Protein AF-0000000082579238 (afdb_homodimer)

Secondary structure (DSSP, 8-state):
-----SSPPEEETTHHHH-HHHHHHHHHHHHHHHSEEEEE-----HHHHHHHHHHHHHHHTS-HHHHHTT--TTSTTSSEEE-------TT-------EEEEEE----TT-TTTTTSPPP---SSSTTHHHHHHHHHHHHHHHHHHHHHHHHHHTTS-TTTTHHHHTT---EEEEEEE----TT--SEEEEEE---SSEEEEE-GGGS-EEEE-TTS-EEE--PPTT-EEEEE-HHHHHHTTTSS----EEEEPPPGGGTTS-EEEEEEEE---TT-EE---GGG--SSS--S--S-EEHHHHHHHHHHHHHHHH-/-----SSPPEEETTHHHH-HHHHHHHHHHHHHHHSEEEEE-----HHHHHHHHHHHHHHHTS-HHHHHTT--TTSTTSSEEE-------TT-------EEEEEE----TT-TTTTTSPPP---S-STTHHHHHHHHHHHHHHHHHHHHHHHHHHTTS-TTTTHHHHTT---EEEEEEE----TT--SEEEEEE---SSEEEEE-GGGS-EEEE-TTS-EEE--PPTT-EEEEE-HHHHHHTTTSS----EEEEPPPGGGTTS-EEEEEEEE---TT-EE---GGG--SSS--S--S-EEHHHHHHHHHHHHHHHH-

pLDDT: mean 89.21, std 14.09, range [25.67, 98.75]

Organism: NCBI:txid68569

Radius of gyration: 25.61 Å; Cα contacts (8 Å, |Δi|>4): 1221; chains: 2; bounding box: 59×78×61 Å

Sequence (632 aa):
MATVLDEVPLVSMAEQANDPDGFARKFGQSFRRFGFAMVADHGVPQDLIDRAWSMTKAFFDLPEQEKRAYFVEGGGGARGYTPFKTEIAKGAQHVDLKEFWHVGRELAKGHRFEKDMAANIWPDRPEGFRETFLELFQAFDDAGDRLLSAIARYLGLQPDWFDRAVRDGNSVLRLLHYPPVAADAPEVRAGAHEDINLITLLLGAEEAGLELLDRDGRWLPVKPPEGAMVVNVGDMLQRLTNHYLPSTTHRVVNPPVERRGTPRYSMPFFLHPAPDFLIETLPSTITEANPNRYPEPITAHDYLFERLVEIGLIKKMATVLDEVPLVSMAEQANDPDGFARKFGQSFRRFGFAMVADHGVPQDLIDRAWSMTKAFFDLPEQEKRAYFVEGGGGARGYTPFKTEIAKGAQHVDLKEFWHVGRELAKGHRFEKDMAANIWPDRPEGFRETFLELFQAFDDAGDRLLSAIARYLGLQPDWFDRAVRDGNSVLRLLHYPPVAADAPEVRAGAHEDINLITLLLGAEEAGLELLDRDGRWLPVKPPEGAMVVNVGDMLQRLTNHYLPSTTHRVVNPPVERRGTPRYSMPFFLHPAPDFLIETLPSTITEANPNRYPEPITAHDYLFERLVEIGLIKK

Foldseek 3Di:
DPPLDPAADEAELVCCVPCLQVSLQNLQVSLLAFLKHKYFPLPQDPVLVVVLVVQLVFLVPDDPVQQCVQPDVVPPLLAGKDAFDPPPPPPPQARLGKIKGKDWDDDDPPDPCPVVADHYDDHPPDPCNVVSVNSVLVSVVVSVLSSCLSPCSNLVHHSCVCVQFQVRFGKMKMKMKGAQDDLPHDFFNWDKDFAAAAKKKKAPCQQFQKWWQGPVRDTHTDHHDHRIIMMGGGPLNCLLALNSRPRIIMGTTQGDSVCSNDMDIIIMMGRHTHQARKRDHDPSNDDPVRHNPDHDIDGSNVSVVVVVVVVVVVVD/DPPLDPAADEAELVCCVPCLQVSLQNLQVSLLAFLKHKYFPLPQDPVLVVVLVVQLVFLVPDDPVQQCVQPDVVPPLLAGKDAFDPPPPPPPQARLGKIKGKDWDDDDPPDPCPVVADHYDDHPDDPCNVVSVNSVLVSVVVSVLSSCLSPCSNLVHHSCVCVQFQVSFGKMKMKMKGAQDDLPHDFFNWDKDFAAAAKKKKDPCQQFQKWWQGPVRDTHTDHHDHRMIMMGGGPLNCLLALNSRPRIIMGTTQGDSVCSNDMDIIIMMGRHTHQARKRDHDPSNDDPVRHNPDHDIDGSNVSVVVVVVVVVVVVD

Nearest PDB structures (foldseek):
  3oox-assembly1_A  TM=9.728E-01  e=2.334E-43  Caulobacter vibrioides CB15
  3oox-assembly2_B  TM=9.725E-01  e=9.244E-43  Caulobacter vibrioides CB15
  3on7-assembly1_C  TM=8.367E-01  e=2.851E-25  Shewanella oneidensis
  3on7-assembly1_A  TM=8.392E-01  e=2.180E-24  Shewanella oneidensis
  8x7d-assembly2_B  TM=8.362E-01  e=4.344E-23  Oryza sativa

Structure (mmCIF, N/CA/C/O backbone):
data_AF-0000000082579238-model_v1
#
loop_
_entity.id
_entity.type
_entity.pdbx_description
1 polymer '2-oxoglutarate-dependent ethylene/succinate-forming enzyme'
#
loop_
_atom_site.group_PDB
_atom_site.id
_atom_site.type_symbol
_atom_site.label_atom_id
_atom_site.label_alt_id
_atom_site.label_comp_id
_atom_site.label_asym_id
_atom_site.label_entity_id
_atom_site.label_seq_id
_atom_site.pdbx_PDB_ins_code
_atom_site.Cartn_x
_atom_site.Cartn_y
_atom_site.Cartn_z
_atom_site.occupancy
_atom_site.B_iso_or_equiv
_atom_site.auth_seq_id
_atom_site.auth_comp_id
_atom_site.auth_asym_id
_atom_site.auth_atom_id
_atom_site.pdbx_PDB_model_num
ATOM 1 N N . MET A 1 1 ? -22.203 -37.469 -2.969 1 26.17 1 MET A N 1
ATOM 2 C CA . MET A 1 1 ? -21.688 -36.875 -1.744 1 26.17 1 MET A CA 1
ATOM 3 C C . MET A 1 1 ? -20.453 -36.031 -2.039 1 26.17 1 MET A C 1
ATOM 5 O O . MET A 1 1 ? -19.469 -36.531 -2.611 1 26.17 1 MET A O 1
ATOM 9 N N . ALA A 1 2 ? -20.594 -34.75 -2.275 1 40.25 2 ALA A N 1
ATOM 10 C CA . ALA A 1 2 ? -19.469 -33.938 -2.721 1 40.25 2 ALA A CA 1
ATOM 11 C C . ALA A 1 2 ? -18.234 -34.188 -1.854 1 40.25 2 ALA A C 1
ATOM 13 O O . ALA A 1 2 ? -18.328 -34.188 -0.624 1 40.25 2 ALA A O 1
ATOM 14 N N . THR A 1 3 ? -17.25 -35.062 -2.213 1 43.5 3 THR A N 1
ATOM 15 C CA . THR A 1 3 ? -16.031 -35.375 -1.47 1 43.5 3 THR A CA 1
ATOM 16 C C . THR A 1 3 ? -15.438 -34.125 -0.824 1 43.5 3 THR A C 1
ATOM 18 O O . THR A 1 3 ? -15.125 -33.156 -1.515 1 43.5 3 THR A O 1
ATOM 21 N N . VAL A 1 4 ? -15.75 -33.906 0.458 1 55.38 4 VAL A N 1
ATOM 22 C CA . VAL A 1 4 ? -15.195 -32.812 1.267 1 55.38 4 VAL A CA 1
ATOM 23 C C . VAL A 1 4 ? -13.672 -32.906 1.282 1 55.38 4 VAL A C 1
ATOM 25 O O . VAL A 1 4 ? -13.109 -33.906 1.772 1 55.38 4 VAL A O 1
ATOM 28 N N . LEU A 1 5 ? -13 -32.188 0.434 1 69.5 5 LEU A N 1
ATOM 29 C CA . LEU A 1 5 ? -11.547 -32.219 0.392 1 69.5 5 LEU A CA 1
ATOM 30 C C . LEU A 1 5 ? -10.961 -31.688 1.7 1 69.5 5 LEU A C 1
ATOM 32 O O . LEU A 1 5 ? -11.273 -30.562 2.121 1 69.5 5 LEU A O 1
ATOM 36 N N . ASP A 1 6 ? -10.25 -32.562 2.385 1 79.12 6 ASP A N 1
ATOM 37 C CA . ASP A 1 6 ? -9.672 -32.188 3.676 1 79.12 6 ASP A CA 1
ATOM 38 C C . ASP A 1 6 ? -8.289 -31.578 3.502 1 79.12 6 ASP A C 1
ATOM 40 O O . ASP A 1 6 ? -7.766 -30.938 4.422 1 79.12 6 ASP A O 1
ATOM 44 N N . GLU A 1 7 ? -7.781 -31.844 2.289 1 88.88 7 GLU A N 1
ATOM 45 C CA . GLU A 1 7 ? -6.484 -31.266 1.955 1 88.88 7 GLU A CA 1
ATOM 46 C C . GLU A 1 7 ? -6.469 -30.734 0.525 1 88.88 7 GLU A C 1
ATOM 48 O O . GLU A 1 7 ? -7.238 -31.188 -0.321 1 88.88 7 GLU A O 1
ATOM 53 N N . VAL A 1 8 ? -5.617 -29.859 0.25 1 92.88 8 VAL A N 1
ATOM 54 C CA . VAL A 1 8 ? -5.496 -29.312 -1.1 1 92.88 8 VAL A CA 1
ATOM 55 C C . VAL A 1 8 ? -5.051 -30.422 -2.061 1 92.88 8 VAL A C 1
ATOM 57 O O . VAL A 1 8 ? -3.998 -31.031 -1.866 1 92.88 8 VAL A O 1
ATOM 60 N N . PRO A 1 9 ? -5.789 -30.688 -2.996 1 93.31 9 PRO A N 1
ATOM 61 C CA . PRO A 1 9 ? -5.484 -31.812 -3.881 1 93.31 9 PRO A CA 1
ATOM 62 C C . PRO A 1 9 ? -4.348 -31.516 -4.852 1 93.31 9 PRO A C 1
ATOM 64 O O . PRO A 1 9 ? -4.074 -30.344 -5.145 1 93.31 9 PRO A O 1
ATOM 67 N N . LEU A 1 10 ? -3.703 -32.562 -5.27 1 94.94 10 LEU A N 1
ATOM 68 C CA . LEU A 1 10 ? -2.746 -32.531 -6.367 1 94.94 10 LEU A CA 1
ATOM 69 C C . LEU A 1 10 ? -3.414 -32.906 -7.684 1 94.94 10 LEU A C 1
ATOM 71 O O . LEU A 1 10 ? -4.023 -33.969 -7.789 1 94.94 10 LEU A O 1
ATOM 75 N N . VAL A 1 11 ? -3.361 -32.031 -8.641 1 96.56 11 VAL A N 1
ATOM 76 C CA . VAL A 1 11 ? -3.908 -32.312 -9.961 1 96.56 11 VAL A CA 1
ATOM 77 C C . VAL A 1 11 ? -2.793 -32.281 -11.008 1 96.56 11 VAL A C 1
ATO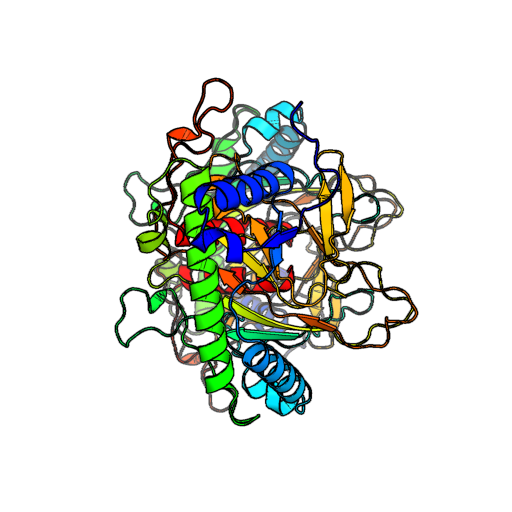M 79 O O . VAL A 1 11 ? -1.806 -31.562 -10.836 1 96.56 11 VAL A O 1
ATOM 82 N N . SER A 1 12 ? -2.912 -33.062 -12.031 1 96.94 12 SER A N 1
ATOM 83 C CA . SER A 1 12 ? -1.901 -33.094 -13.086 1 96.94 12 SER A CA 1
ATOM 84 C C . SER A 1 12 ? -2.371 -32.344 -14.328 1 96.94 12 SER A C 1
ATOM 86 O O . SER A 1 12 ? -3.387 -32.688 -14.93 1 96.94 12 SER A O 1
ATOM 88 N N . MET A 1 13 ? -1.636 -31.391 -14.766 1 96.88 13 MET A N 1
ATOM 89 C CA . MET A 1 13 ? -1.994 -30.609 -15.945 1 96.88 13 MET A CA 1
ATOM 90 C C . MET A 1 13 ? -1.896 -31.453 -17.219 1 96.88 13 MET A C 1
ATOM 92 O O . MET A 1 13 ? -2.422 -31.078 -18.266 1 96.88 13 MET A O 1
ATOM 96 N N . ALA A 1 14 ? -1.254 -32.531 -17.141 1 96.19 14 ALA A N 1
ATOM 97 C CA . ALA A 1 14 ? -1.166 -33.438 -18.281 1 96.19 14 ALA A CA 1
ATOM 98 C C . ALA A 1 14 ? -2.547 -33.938 -18.688 1 96.19 14 ALA A C 1
ATOM 100 O O . ALA A 1 14 ? -2.768 -34.281 -19.844 1 96.19 14 ALA A O 1
ATOM 101 N N . GLU A 1 15 ? -3.412 -33.938 -17.75 1 95.88 15 GLU A N 1
ATOM 102 C CA . GLU A 1 15 ? -4.766 -34.406 -18.016 1 95.88 15 GLU A CA 1
ATOM 103 C C . GLU A 1 15 ? -5.496 -33.5 -19 1 95.88 15 GLU A C 1
ATOM 105 O O . GLU A 1 15 ? -6.5 -33.906 -19.594 1 95.88 15 GLU A O 1
ATOM 110 N N . GLN A 1 16 ? -5.098 -32.312 -19.141 1 95.06 16 GLN A N 1
ATOM 111 C CA . GLN A 1 16 ? -5.762 -31.344 -20.016 1 95.06 16 GLN A CA 1
ATOM 112 C C . GLN A 1 16 ? -5.773 -31.812 -21.453 1 95.06 16 GLN A C 1
ATOM 114 O O . GLN A 1 16 ? -6.699 -31.516 -22.219 1 95.06 16 GLN A O 1
ATOM 119 N N . ALA A 1 17 ? -4.711 -32.531 -21.875 1 92.94 17 ALA A N 1
ATOM 120 C CA . ALA A 1 17 ? -4.57 -32.969 -23.25 1 92.94 17 ALA A CA 1
ATOM 121 C C . ALA A 1 17 ? -5.672 -33.938 -23.625 1 92.94 17 ALA A C 1
ATOM 123 O O . ALA A 1 17 ? -6.211 -33.906 -24.734 1 92.94 17 ALA A O 1
ATOM 124 N N . ASN A 1 18 ? -6.074 -34.781 -22.688 1 94.81 18 ASN A N 1
ATOM 125 C CA . ASN A 1 18 ? -7.023 -35.844 -22.984 1 94.81 18 ASN A CA 1
ATOM 126 C C . ASN A 1 18 ? -8.422 -35.531 -22.469 1 94.81 18 ASN A C 1
ATOM 128 O O . ASN A 1 18 ? -9.422 -35.969 -23.016 1 94.81 18 ASN A O 1
ATOM 132 N N . ASP A 1 19 ? -8.453 -34.781 -21.375 1 97.38 19 ASP A N 1
ATOM 133 C CA . ASP A 1 19 ? -9.727 -34.469 -20.734 1 97.38 19 ASP A CA 1
ATOM 134 C C . ASP A 1 19 ? -9.703 -33.062 -20.125 1 97.38 19 ASP A C 1
ATOM 136 O O . ASP A 1 19 ? -9.766 -32.938 -18.906 1 97.38 19 ASP A O 1
ATOM 140 N N . PRO A 1 20 ? -9.734 -32.094 -21 1 97.5 20 PRO A N 1
ATOM 141 C CA . PRO A 1 20 ? -9.648 -30.719 -20.516 1 97.5 20 PRO A CA 1
ATOM 142 C C . PRO A 1 20 ? -10.773 -30.375 -19.547 1 97.5 20 PRO A C 1
ATOM 144 O O . PRO A 1 20 ? -10.555 -29.641 -18.578 1 97.5 20 PRO A O 1
ATOM 147 N N . ASP A 1 21 ? -11.898 -30.891 -19.703 1 97.75 21 ASP A N 1
ATOM 148 C CA . ASP A 1 21 ? -13.023 -30.594 -18.828 1 97.75 21 ASP A CA 1
ATOM 149 C C . ASP A 1 21 ? -12.852 -31.281 -17.469 1 97.75 21 ASP A C 1
ATOM 151 O O . ASP A 1 21 ? -13.227 -30.719 -16.438 1 97.75 21 ASP A O 1
ATOM 155 N N . GLY A 1 22 ? -12.375 -32.531 -17.516 1 97.56 22 GLY A N 1
ATOM 156 C CA . GLY A 1 22 ? -12.102 -33.25 -16.281 1 97.56 22 GLY A CA 1
ATOM 157 C C . GLY A 1 22 ? -11.055 -32.531 -15.422 1 97.56 22 GLY A C 1
ATOM 158 O O . GLY A 1 22 ? -11.234 -32.406 -14.211 1 97.56 22 GLY A O 1
ATOM 159 N N . PHE A 1 23 ? -10.008 -32.125 -16.047 1 98.06 23 PHE A N 1
ATOM 160 C CA . PHE A 1 23 ? -8.992 -31.375 -15.336 1 98.06 23 PHE A CA 1
ATOM 161 C C . PHE A 1 23 ? -9.578 -30.094 -14.758 1 98.06 23 PHE A C 1
ATOM 163 O O . PHE A 1 23 ? -9.359 -29.781 -13.586 1 98.06 23 PHE A O 1
ATOM 170 N N . ALA A 1 24 ? -10.328 -29.344 -15.602 1 98.56 24 ALA A N 1
ATOM 171 C CA . ALA A 1 24 ? -10.945 -28.094 -15.172 1 98.56 24 ALA A CA 1
ATOM 172 C C . ALA A 1 24 ? -11.82 -28.297 -13.945 1 98.56 24 ALA A C 1
ATOM 174 O O . ALA A 1 24 ? -11.812 -27.484 -13.023 1 98.56 24 ALA A O 1
ATOM 175 N N . ARG A 1 25 ? -12.547 -29.344 -13.938 1 98.06 25 ARG A N 1
ATOM 176 C CA . ARG A 1 25 ? -13.438 -29.641 -12.82 1 98.06 25 ARG A CA 1
ATOM 177 C C . ARG A 1 25 ? -12.641 -29.875 -11.539 1 98.06 25 ARG A C 1
ATOM 179 O O . ARG A 1 25 ? -12.969 -29.328 -10.484 1 98.06 25 ARG A O 1
ATOM 186 N N . LYS A 1 26 ? -11.602 -30.703 -11.633 1 97.62 26 LYS A N 1
ATOM 187 C CA . LYS A 1 26 ? -10.781 -31 -10.461 1 97.62 26 LYS A CA 1
ATOM 188 C C . LYS A 1 26 ? -10.07 -29.75 -9.953 1 97.62 26 LYS A C 1
ATOM 190 O O . LYS A 1 26 ? -10.086 -29.469 -8.758 1 97.62 26 LYS A O 1
ATOM 195 N N . PHE A 1 27 ? -9.484 -29.062 -10.852 1 98 27 PHE A N 1
ATOM 196 C CA . PHE A 1 27 ? -8.75 -27.844 -10.539 1 98 27 PHE A CA 1
ATOM 197 C C . PHE A 1 27 ? -9.688 -26.781 -9.977 1 98 27 PHE A C 1
ATOM 199 O O . PHE A 1 27 ? -9.406 -26.188 -8.922 1 98 27 PHE A O 1
ATOM 206 N N . GLY A 1 28 ? -10.781 -26.547 -10.648 1 98.19 28 GLY A N 1
ATOM 207 C CA . GLY A 1 28 ? -11.758 -25.562 -10.227 1 98.19 28 GLY A CA 1
ATOM 208 C C . GLY A 1 28 ? -12.383 -25.875 -8.875 1 98.19 28 GLY A C 1
ATOM 209 O O . GLY A 1 28 ? -12.625 -24.969 -8.078 1 98.19 28 GLY A O 1
ATOM 210 N N . GLN A 1 29 ? -12.648 -27.125 -8.625 1 97.69 29 GLN A N 1
ATOM 211 C CA . GLN A 1 29 ? -13.219 -27.516 -7.344 1 97.69 29 GLN A CA 1
ATOM 212 C C . GLN A 1 29 ? -12.25 -27.25 -6.199 1 97.69 29 GLN A C 1
ATOM 214 O O . GLN A 1 29 ? -12.664 -26.859 -5.109 1 97.69 29 GLN A O 1
ATOM 219 N N . SER A 1 30 ? -11 -27.516 -6.441 1 97.62 30 SER A N 1
ATOM 220 C CA . SER A 1 30 ? -9.992 -27.188 -5.438 1 97.62 30 SER A CA 1
ATOM 221 C C . SER A 1 30 ? -9.984 -25.688 -5.141 1 97.62 30 SER A C 1
ATOM 223 O O . SER A 1 30 ? -9.961 -25.281 -3.979 1 97.62 30 SER A O 1
ATOM 225 N N . PHE A 1 31 ? -10.039 -24.844 -6.199 1 98.12 31 PHE A N 1
ATOM 226 C CA . PHE A 1 31 ? -10.086 -23.391 -6.059 1 98.12 31 PHE A CA 1
ATOM 227 C C . PHE A 1 31 ? -11.328 -22.969 -5.285 1 98.12 31 PHE A C 1
ATOM 229 O O . PHE A 1 31 ? -11.25 -22.109 -4.41 1 98.12 31 PHE A O 1
ATOM 236 N N . ARG A 1 32 ? -12.414 -23.578 -5.613 1 97.75 32 ARG A N 1
ATOM 237 C CA . ARG A 1 32 ? -13.664 -23.219 -4.961 1 97.75 32 ARG A CA 1
ATOM 238 C C . ARG A 1 32 ? -13.609 -23.516 -3.465 1 97.75 32 ARG A C 1
ATOM 240 O O . ARG A 1 32 ? -14.078 -22.719 -2.65 1 97.75 32 ARG A O 1
ATOM 247 N N . ARG A 1 33 ? -13.008 -24.594 -3.158 1 97 33 ARG A N 1
ATOM 248 C CA . ARG A 1 33 ? -13 -25.031 -1.771 1 97 33 ARG A CA 1
ATOM 249 C C . ARG A 1 33 ? -11.898 -24.344 -0.974 1 97 33 ARG A C 1
ATOM 251 O O . ARG A 1 33 ? -12.125 -23.922 0.162 1 97 33 ARG A O 1
ATOM 258 N N . PHE A 1 34 ? -10.711 -24.234 -1.604 1 97.06 34 PHE A N 1
ATOM 259 C CA . PHE A 1 34 ? -9.555 -23.844 -0.804 1 97.06 34 PHE A CA 1
ATOM 260 C C . PHE A 1 34 ? -9 -22.5 -1.272 1 97.06 34 PHE A C 1
ATOM 262 O O . PHE A 1 34 ? -8.234 -21.859 -0.552 1 97.06 34 PHE A O 1
ATOM 269 N N . GLY A 1 35 ? -9.32 -22.094 -2.486 1 98.06 35 GLY A N 1
ATOM 270 C CA . GLY A 1 35 ? -8.609 -20.984 -3.094 1 98.06 35 GLY A CA 1
ATOM 271 C C . GLY A 1 35 ? -7.203 -21.344 -3.529 1 98.06 35 GLY A C 1
ATOM 272 O O . GLY A 1 35 ? -6.438 -20.469 -3.947 1 98.06 35 GLY A O 1
ATOM 273 N N . PHE A 1 36 ? -6.871 -22.641 -3.4 1 97.5 36 PHE A N 1
ATOM 274 C CA . PHE A 1 36 ? -5.551 -23.156 -3.729 1 97.5 36 PHE A CA 1
ATOM 275 C C . PHE A 1 36 ? -5.656 -24.484 -4.469 1 97.5 36 PHE A C 1
ATOM 277 O O . PHE A 1 36 ? -6.645 -25.203 -4.324 1 97.5 36 PHE A O 1
ATOM 284 N N . ALA A 1 37 ? -4.613 -24.797 -5.18 1 97.19 37 ALA A N 1
ATOM 285 C CA . ALA A 1 37 ? -4.414 -26.109 -5.773 1 97.19 37 ALA A CA 1
ATOM 286 C C . ALA A 1 37 ? -2.928 -26.422 -5.91 1 97.19 37 ALA A C 1
ATOM 288 O O . ALA A 1 37 ? -2.096 -25.531 -5.992 1 97.19 37 ALA A O 1
ATOM 289 N N . MET A 1 38 ? -2.643 -27.672 -5.867 1 96.44 38 MET A N 1
ATOM 290 C CA . MET A 1 38 ? -1.317 -28.141 -6.254 1 96.44 38 MET A CA 1
ATOM 291 C C . MET A 1 38 ? -1.346 -28.766 -7.645 1 96.44 38 MET A C 1
ATOM 293 O O . MET A 1 38 ? -2.234 -29.562 -7.961 1 96.44 38 MET A O 1
ATOM 297 N N . VAL A 1 39 ? -0.361 -28.406 -8.453 1 96.94 39 VAL A N 1
ATOM 298 C CA . VAL A 1 39 ? -0.407 -28.797 -9.859 1 96.94 39 VAL A CA 1
ATOM 299 C C . VAL A 1 39 ? 0.895 -29.5 -10.25 1 96.94 39 VAL A C 1
ATOM 301 O O . VAL A 1 39 ? 1.979 -28.922 -10.109 1 96.94 39 VAL A O 1
ATOM 304 N N . ALA A 1 40 ? 0.791 -30.688 -10.672 1 95.75 40 ALA A N 1
ATOM 305 C CA . ALA A 1 40 ? 1.909 -31.406 -11.266 1 95.75 40 ALA A CA 1
ATOM 306 C C . ALA A 1 40 ? 1.902 -31.281 -12.789 1 95.75 40 ALA A C 1
ATOM 308 O O . ALA A 1 40 ? 0.892 -30.891 -13.383 1 95.75 40 ALA A O 1
ATOM 309 N N . ASP A 1 41 ? 3.043 -31.531 -13.43 1 96.38 41 ASP A N 1
ATOM 310 C CA . ASP A 1 41 ? 3.193 -31.531 -14.875 1 96.38 41 ASP A CA 1
ATOM 311 C C . ASP A 1 41 ? 2.811 -30.172 -15.469 1 96.38 41 ASP A C 1
ATOM 313 O O . ASP A 1 41 ? 2.086 -30.094 -16.469 1 96.38 41 ASP A O 1
ATOM 317 N N . HIS A 1 42 ? 3.295 -29.141 -14.82 1 96.38 42 HIS A N 1
ATOM 318 C CA . HIS A 1 42 ? 2.885 -27.781 -15.156 1 96.38 42 HIS A CA 1
ATOM 319 C C . HIS A 1 42 ? 3.576 -27.297 -16.422 1 96.38 42 HIS A C 1
ATOM 321 O O . HIS A 1 42 ? 3.221 -26.25 -16.969 1 96.38 42 HIS A O 1
ATOM 327 N N . GLY A 1 43 ? 4.578 -27.984 -16.922 1 95.38 43 GLY A N 1
ATOM 328 C CA . GLY A 1 43 ? 5.129 -27.703 -18.234 1 95.38 43 GLY A CA 1
ATOM 329 C C . GLY A 1 43 ? 6.348 -26.812 -18.188 1 95.38 43 GLY A C 1
ATOM 330 O O . GLY A 1 43 ? 7.008 -26.594 -19.219 1 95.38 43 GLY A O 1
ATOM 331 N N . VAL A 1 44 ? 6.742 -26.188 -17.062 1 97.06 44 VAL A N 1
ATOM 332 C CA . VAL A 1 44 ? 7.996 -25.453 -16.938 1 97.06 44 VAL A CA 1
ATOM 333 C C . VAL A 1 44 ? 9.172 -26.438 -16.922 1 97.06 44 VAL A C 1
ATOM 335 O O . VAL A 1 44 ? 9.219 -27.328 -16.078 1 97.06 44 VAL A O 1
ATOM 338 N N . PRO A 1 45 ? 10.078 -26.266 -17.828 1 96.81 45 PRO A N 1
ATOM 339 C CA . PRO A 1 45 ? 11.18 -27.234 -17.891 1 96.81 45 PRO A CA 1
ATOM 340 C C . PRO A 1 45 ? 12.023 -27.25 -16.625 1 96.81 45 PRO A C 1
ATOM 342 O O . PRO A 1 45 ? 12.406 -26.188 -16.109 1 96.81 45 PRO A O 1
ATOM 345 N N . GLN A 1 46 ? 12.336 -28.453 -16.172 1 95.38 46 GLN A N 1
ATOM 346 C CA . GLN A 1 46 ? 13.078 -28.609 -14.93 1 95.38 46 GLN A CA 1
ATOM 347 C C . GLN A 1 46 ? 14.469 -27.984 -15.039 1 95.38 46 GLN A C 1
ATOM 349 O O . GLN A 1 46 ? 14.984 -27.422 -14.07 1 95.38 46 GLN A O 1
ATOM 354 N N . ASP A 1 47 ? 15.086 -28.156 -16.109 1 97.25 47 ASP A N 1
ATOM 355 C CA . ASP A 1 47 ? 16.422 -27.594 -16.297 1 97.25 47 ASP A CA 1
ATOM 356 C C . ASP A 1 47 ? 16.391 -26.062 -16.172 1 97.25 47 ASP A C 1
ATOM 358 O O . ASP A 1 47 ? 17.328 -25.469 -15.648 1 97.25 47 ASP A O 1
ATOM 362 N N . LEU A 1 48 ? 15.359 -25.453 -16.734 1 97.94 48 LEU A N 1
ATOM 363 C CA . LEU A 1 48 ? 15.18 -24 -16.594 1 97.94 48 LEU A CA 1
ATOM 364 C C . LEU A 1 48 ? 14.977 -23.625 -15.141 1 97.94 48 LEU A C 1
ATOM 366 O O . LEU A 1 48 ? 15.547 -22.641 -14.664 1 97.94 48 LEU A O 1
ATOM 370 N N . ILE A 1 49 ? 14.195 -24.375 -14.391 1 96.56 49 ILE A N 1
ATOM 371 C CA . ILE A 1 49 ? 13.961 -24.156 -12.969 1 96.56 49 ILE A CA 1
ATOM 372 C C . ILE A 1 49 ? 15.281 -24.234 -12.211 1 96.56 49 ILE A C 1
ATOM 374 O O . ILE A 1 49 ? 15.602 -23.359 -11.398 1 96.56 49 ILE A O 1
ATOM 378 N N . ASP A 1 50 ? 16.031 -25.25 -12.477 1 95.94 50 ASP A N 1
ATOM 379 C CA . ASP A 1 50 ? 17.312 -25.438 -11.812 1 95.94 50 ASP A CA 1
ATOM 380 C C . ASP A 1 50 ? 18.266 -24.281 -12.094 1 95.94 50 ASP A C 1
ATOM 382 O O . ASP A 1 50 ? 18.938 -23.781 -11.195 1 95.94 50 ASP A O 1
ATOM 386 N N . ARG A 1 51 ? 18.312 -23.891 -13.352 1 97.81 51 ARG A N 1
ATOM 387 C CA . ARG A 1 51 ? 19.125 -22.75 -13.727 1 97.81 51 ARG A CA 1
ATOM 388 C C . ARG A 1 51 ? 18.688 -21.484 -12.992 1 97.81 51 ARG A C 1
ATOM 390 O O . ARG A 1 51 ? 19.516 -20.719 -12.516 1 97.81 51 ARG A O 1
ATOM 397 N N . ALA A 1 52 ? 17.391 -21.25 -12.922 1 97.56 52 ALA A N 1
ATOM 398 C CA . ALA A 1 52 ? 16.844 -20.078 -12.25 1 97.56 52 ALA A CA 1
ATOM 399 C C . ALA A 1 52 ? 17.219 -20.062 -10.773 1 97.56 52 ALA A C 1
ATOM 401 O O . ALA A 1 52 ? 17.609 -19.016 -10.234 1 97.56 52 ALA A O 1
ATOM 402 N N . TRP A 1 53 ? 17.141 -21.219 -10.156 1 95.56 53 TRP A N 1
ATOM 403 C CA . TRP A 1 53 ? 17.547 -21.312 -8.758 1 95.56 53 TRP A CA 1
ATOM 404 C C . TRP A 1 53 ? 19.031 -20.969 -8.594 1 95.56 53 TRP A C 1
ATOM 406 O O . TRP A 1 53 ? 19.406 -20.203 -7.695 1 95.56 53 TRP A O 1
ATOM 416 N N . SER A 1 54 ? 19.781 -21.531 -9.414 1 97.06 54 SER A N 1
ATOM 417 C CA . SER A 1 54 ? 21.219 -21.266 -9.367 1 97.06 54 SER A CA 1
ATOM 418 C C . SER A 1 54 ? 21.516 -19.797 -9.555 1 97.06 54 SER A C 1
ATOM 420 O O . SER A 1 54 ? 22.328 -19.219 -8.82 1 97.06 54 SER A O 1
ATOM 422 N N . MET A 1 55 ? 20.859 -19.188 -10.523 1 97.56 55 MET A N 1
ATOM 423 C CA . MET A 1 55 ? 21.062 -17.766 -10.805 1 97.56 55 MET A CA 1
ATOM 424 C C . MET A 1 55 ? 20.609 -16.906 -9.633 1 97.56 55 MET A C 1
ATOM 426 O O . MET A 1 55 ? 21.234 -15.906 -9.305 1 97.56 55 MET A O 1
ATOM 430 N N . THR A 1 56 ? 19.469 -17.25 -9.047 1 96.69 56 THR A N 1
ATOM 431 C CA . THR A 1 56 ? 18.953 -16.516 -7.898 1 96.69 56 THR A CA 1
ATOM 432 C C . THR A 1 56 ? 19.953 -16.547 -6.746 1 96.69 56 THR A C 1
ATOM 434 O O . THR A 1 56 ? 20.281 -15.492 -6.184 1 96.69 56 THR A O 1
ATOM 437 N N . LYS A 1 57 ? 20.438 -17.688 -6.434 1 96.25 57 LYS A N 1
ATOM 438 C CA . LYS A 1 57 ? 21.422 -17.828 -5.359 1 96.25 57 LYS A CA 1
ATOM 439 C C . LYS A 1 57 ? 22.688 -17.047 -5.664 1 96.25 57 LYS A C 1
ATOM 441 O O . LYS A 1 57 ? 23.219 -16.344 -4.793 1 96.25 57 LYS A O 1
ATOM 446 N N . ALA A 1 58 ? 23.156 -17.203 -6.867 1 97.94 58 ALA A N 1
ATOM 447 C CA . ALA A 1 58 ? 24.375 -16.516 -7.273 1 97.94 58 ALA A CA 1
ATOM 448 C C . ALA A 1 58 ? 24.234 -15 -7.125 1 97.94 58 ALA A C 1
ATOM 450 O O . ALA A 1 58 ? 25.172 -14.32 -6.691 1 97.94 58 ALA A O 1
ATOM 451 N N . PHE A 1 59 ? 23.109 -14.469 -7.555 1 98.19 59 PHE A N 1
ATOM 452 C CA . PHE A 1 59 ? 22.891 -13.031 -7.449 1 98.19 59 PHE A CA 1
ATOM 453 C C . PHE A 1 59 ? 22.906 -12.586 -5.992 1 98.19 59 PHE A C 1
ATOM 455 O O . PHE A 1 59 ? 23.594 -11.625 -5.629 1 98.19 59 PHE A O 1
ATOM 462 N N . PHE A 1 60 ? 22.125 -13.273 -5.141 1 96.56 60 PHE A N 1
ATOM 463 C CA . PHE A 1 60 ? 21.953 -12.82 -3.766 1 96.56 60 PHE A CA 1
ATOM 464 C C . PHE A 1 60 ? 23.219 -13.07 -2.953 1 96.56 60 PHE A C 1
ATOM 466 O O . PHE A 1 60 ? 23.359 -12.555 -1.847 1 96.56 60 PHE A O 1
ATOM 473 N N . ASP A 1 61 ? 24.141 -13.852 -3.477 1 96.44 61 ASP A N 1
ATOM 474 C CA . ASP A 1 61 ? 25.422 -14.086 -2.838 1 96.44 61 ASP A CA 1
ATOM 475 C C . ASP A 1 61 ? 26.406 -12.961 -3.164 1 96.44 61 ASP A C 1
ATOM 477 O O . ASP A 1 61 ? 27.484 -12.891 -2.582 1 96.44 61 ASP A O 1
ATOM 481 N N . LEU A 1 62 ? 26.031 -12.117 -4.109 1 97.31 62 LEU A N 1
ATOM 482 C CA . LEU A 1 62 ? 26.891 -10.992 -4.438 1 97.31 62 LEU A CA 1
ATOM 483 C C . LEU A 1 62 ? 27.062 -10.07 -3.234 1 97.31 62 LEU A C 1
ATOM 485 O O . LEU A 1 62 ? 26.219 -10.039 -2.344 1 97.31 62 LEU A O 1
ATOM 489 N N . PRO A 1 63 ? 28.219 -9.25 -3.248 1 96.25 63 PRO A N 1
ATOM 490 C CA . PRO A 1 63 ? 28.406 -8.258 -2.184 1 96.25 63 PRO A CA 1
ATOM 491 C C . PRO A 1 63 ? 27.25 -7.258 -2.119 1 96.25 63 PRO A C 1
ATOM 493 O O . PRO A 1 63 ? 26.719 -6.848 -3.158 1 96.25 63 PRO A O 1
ATOM 496 N N . GLU A 1 64 ? 26.922 -6.883 -0.964 1 93.06 64 GLU A N 1
ATOM 497 C CA . GLU A 1 64 ? 25.797 -5.988 -0.732 1 93.06 64 GLU A CA 1
ATOM 498 C C . GLU A 1 64 ? 25.906 -4.727 -1.58 1 93.06 64 GLU A C 1
ATOM 500 O O . GLU A 1 64 ? 24.922 -4.273 -2.164 1 93.06 64 GLU A O 1
ATOM 505 N N . GLN A 1 65 ? 27.047 -4.215 -1.635 1 93.56 65 GLN A N 1
ATOM 506 C CA . GLN A 1 65 ? 27.266 -2.982 -2.383 1 93.56 65 GLN A CA 1
ATOM 507 C C . GLN A 1 65 ? 26.922 -3.168 -3.859 1 93.56 65 GLN A C 1
ATOM 509 O O . GLN A 1 65 ? 26.359 -2.271 -4.492 1 93.56 65 GLN A O 1
ATOM 514 N N . GLU A 1 66 ? 27.25 -4.301 -4.355 1 95.62 66 GLU A N 1
ATOM 515 C CA . GLU A 1 66 ? 26.953 -4.602 -5.758 1 95.62 66 GLU A CA 1
ATOM 516 C C . GLU A 1 66 ? 25.453 -4.762 -5.984 1 95.62 66 GLU A C 1
ATOM 518 O O . GLU A 1 66 ? 24.906 -4.227 -6.953 1 95.62 66 GLU A O 1
ATOM 523 N N . LYS A 1 67 ? 24.781 -5.461 -5.129 1 95.88 67 LYS A N 1
ATOM 524 C CA . LYS A 1 67 ? 23.328 -5.637 -5.246 1 95.88 67 LYS A CA 1
ATOM 525 C C . LYS A 1 67 ? 22.609 -4.301 -5.141 1 95.88 67 LYS A C 1
ATOM 527 O O . LYS A 1 67 ? 21.688 -4.027 -5.91 1 95.88 67 LYS A O 1
ATOM 532 N N . ARG A 1 68 ? 23.047 -3.469 -4.285 1 93.12 68 ARG A N 1
ATOM 533 C CA . ARG A 1 68 ? 22.375 -2.203 -4 1 93.12 68 ARG A CA 1
ATOM 534 C C . ARG A 1 68 ? 22.469 -1.254 -5.191 1 93.12 68 ARG A C 1
ATOM 536 O O . ARG A 1 68 ? 21.688 -0.298 -5.289 1 93.12 68 ARG A O 1
ATOM 543 N N . ALA A 1 69 ? 23.391 -1.498 -6.051 1 92.25 69 ALA A N 1
ATOM 544 C CA . ALA A 1 69 ? 23.516 -0.682 -7.258 1 92.25 69 ALA A CA 1
ATOM 545 C C . ALA A 1 69 ? 22.281 -0.8 -8.133 1 92.25 69 ALA A C 1
ATOM 547 O O . ALA A 1 69 ? 22.047 0.044 -9 1 92.25 69 ALA A O 1
ATOM 548 N N . TYR A 1 70 ? 21.516 -1.805 -7.883 1 94 70 TYR A N 1
ATOM 549 C CA . TYR A 1 70 ? 20.328 -2.049 -8.711 1 94 70 TYR A CA 1
ATOM 550 C C . TYR A 1 70 ? 19.062 -1.664 -7.965 1 94 70 TYR A C 1
ATOM 552 O O . TYR A 1 70 ? 17.953 -1.919 -8.445 1 94 70 TYR A O 1
ATOM 560 N N . PHE A 1 71 ? 19.25 -1.145 -6.801 1 89.62 71 PHE A N 1
ATOM 561 C CA . PHE A 1 71 ? 18.125 -0.57 -6.062 1 89.62 71 PHE A CA 1
ATOM 562 C C . PHE A 1 71 ? 17.781 0.817 -6.594 1 89.62 71 PHE A C 1
ATOM 564 O O . PHE A 1 71 ? 18.641 1.701 -6.637 1 89.62 71 PHE A O 1
ATOM 571 N N . VAL A 1 72 ? 16.578 1.023 -7.039 1 80.56 72 VAL A N 1
ATOM 572 C CA . VAL A 1 72 ? 16.141 2.316 -7.551 1 80.56 72 VAL A CA 1
ATOM 573 C C . VAL A 1 72 ? 15.375 3.066 -6.465 1 80.56 72 VAL A C 1
ATOM 575 O O . VAL A 1 72 ? 14.227 2.721 -6.152 1 80.56 72 VAL A O 1
ATOM 578 N N . GLU A 1 73 ? 16.031 4.012 -5.953 1 70.19 73 GLU A N 1
ATOM 579 C CA . GLU A 1 73 ? 15.352 4.84 -4.961 1 70.19 73 GLU A CA 1
ATOM 580 C C . GLU A 1 73 ? 14.102 5.492 -5.547 1 70.19 73 GLU A C 1
ATOM 582 O O . GLU A 1 73 ? 14.148 6.082 -6.629 1 70.19 73 GLU A O 1
ATOM 587 N N . GLY A 1 74 ? 13.016 5.34 -4.918 1 65.19 74 GLY A N 1
ATOM 588 C CA . GLY A 1 74 ? 11.773 5.902 -5.43 1 65.19 74 GLY A CA 1
ATOM 589 C C . GLY A 1 74 ? 11.109 5.031 -6.48 1 65.19 74 GLY A C 1
ATOM 590 O O . GLY A 1 74 ? 10.055 5.383 -7.008 1 65.19 74 GLY A O 1
ATOM 591 N N . GLY A 1 75 ? 11.719 3.967 -6.801 1 69.12 75 GLY A N 1
ATOM 592 C CA . GLY A 1 75 ? 11.156 3.078 -7.801 1 69.12 75 GLY A CA 1
ATOM 593 C C . GLY A 1 75 ? 10.102 2.139 -7.238 1 69.12 75 GLY A C 1
ATOM 594 O O . GLY A 1 75 ? 9.477 1.389 -7.984 1 69.12 75 GLY A O 1
ATOM 595 N N . GLY A 1 76 ? 9.938 2.205 -5.984 1 71.38 76 GLY A N 1
ATOM 596 C CA . GLY A 1 76 ? 8.891 1.455 -5.32 1 71.38 76 GLY A CA 1
ATOM 597 C C . GLY A 1 76 ? 9.133 -0.041 -5.309 1 71.38 76 GLY A C 1
ATOM 598 O O . GLY A 1 76 ? 8.234 -0.823 -4.988 1 71.38 76 GLY A O 1
ATOM 599 N N . GLY A 1 77 ? 10.312 -0.449 -5.816 1 82.75 77 GLY A N 1
ATOM 600 C CA . GLY A 1 77 ? 10.609 -1.873 -5.848 1 82.75 77 GLY A CA 1
ATOM 601 C C . GLY A 1 77 ? 9.898 -2.605 -6.973 1 82.75 77 GLY A C 1
ATOM 602 O O . GLY A 1 77 ? 9.773 -3.83 -6.934 1 82.75 77 GLY A O 1
ATOM 603 N N . ALA A 1 78 ? 9.359 -1.874 -7.918 1 85.31 78 ALA A N 1
ATOM 604 C CA . ALA A 1 78 ? 8.625 -2.482 -9.023 1 85.31 78 ALA A CA 1
ATOM 605 C C . ALA A 1 78 ? 9.539 -3.373 -9.867 1 85.31 78 ALA A C 1
ATOM 607 O O . ALA A 1 78 ? 9.094 -4.379 -10.422 1 85.31 78 ALA A O 1
ATOM 608 N N . ARG A 1 79 ? 10.75 -2.971 -9.93 1 93.38 79 ARG A N 1
ATOM 609 C CA . ARG A 1 79 ? 11.742 -3.725 -10.688 1 93.38 79 ARG A CA 1
ATOM 610 C C . ARG A 1 79 ? 13.102 -3.682 -10.008 1 93.38 79 ARG A C 1
ATOM 612 O O . ARG A 1 79 ? 13.375 -2.781 -9.211 1 93.38 79 ARG A O 1
ATOM 619 N N . GLY A 1 80 ? 13.875 -4.664 -10.305 1 94.62 80 GLY A N 1
ATOM 620 C CA . GLY A 1 80 ? 15.227 -4.68 -9.766 1 94.62 80 GLY A CA 1
ATOM 621 C C . GLY A 1 80 ? 15.289 -5.18 -8.336 1 94.62 80 GLY A C 1
ATOM 622 O O . GLY A 1 80 ? 14.523 -6.066 -7.945 1 94.62 80 GLY A O 1
ATOM 623 N N . TYR A 1 81 ? 16.328 -4.652 -7.645 1 95.06 81 TYR A N 1
ATOM 624 C CA . TYR A 1 81 ? 16.703 -5.16 -6.328 1 95.06 81 TYR A CA 1
ATOM 625 C C . TYR A 1 81 ? 16.016 -4.363 -5.223 1 95.06 81 TYR A C 1
ATOM 627 O O . TYR A 1 81 ? 15.953 -3.133 -5.289 1 95.06 81 TYR A O 1
ATOM 635 N N . THR A 1 82 ? 15.43 -4.98 -4.281 1 90.94 82 THR A N 1
ATOM 636 C CA . THR A 1 82 ? 14.992 -4.391 -3.02 1 90.94 82 THR A CA 1
ATOM 637 C C . THR A 1 82 ? 15.773 -4.98 -1.848 1 90.94 82 THR A C 1
ATOM 639 O O . THR A 1 82 ? 15.719 -6.188 -1.603 1 90.94 82 THR A O 1
ATOM 642 N N . PRO A 1 83 ? 16.453 -4.152 -1.114 1 89.31 83 PRO A N 1
ATOM 643 C CA . PRO A 1 83 ? 17.312 -4.641 -0.027 1 89.31 83 PRO A CA 1
ATOM 644 C C . PRO A 1 83 ? 16.516 -4.961 1.242 1 89.31 83 PRO A C 1
ATOM 646 O O . PRO A 1 83 ? 15.328 -4.656 1.326 1 89.31 83 PRO A O 1
ATOM 649 N N . PHE A 1 84 ? 17.266 -5.566 2.176 1 80.31 84 PHE A N 1
ATOM 650 C CA . PHE A 1 84 ? 16.719 -5.797 3.508 1 80.31 84 PHE A CA 1
ATOM 651 C C . PHE A 1 84 ? 16.297 -4.484 4.156 1 80.31 84 PHE A C 1
ATOM 653 O O . PHE A 1 84 ? 16.953 -3.457 3.967 1 80.31 84 PHE A O 1
ATOM 660 N N . LYS A 1 85 ? 15.062 -4.406 4.719 1 66.38 85 LYS A N 1
ATOM 661 C CA . LYS A 1 85 ? 14.695 -3.209 5.469 1 66.38 85 LYS A CA 1
ATOM 662 C C . LYS A 1 85 ? 15.594 -3.02 6.684 1 66.38 85 LYS A C 1
ATOM 664 O O . LYS A 1 85 ? 15.953 -3.99 7.352 1 66.38 85 LYS A O 1
ATOM 669 N N . THR A 1 86 ? 16.469 -2.006 6.586 1 49.09 86 THR A N 1
ATOM 670 C CA . THR A 1 86 ? 17.391 -1.718 7.68 1 49.09 86 THR A CA 1
ATOM 671 C C . THR A 1 86 ? 16.625 -1.348 8.945 1 49.09 86 THR A C 1
ATOM 673 O O . THR A 1 86 ? 17.219 -1.233 10.023 1 49.09 86 THR A O 1
ATOM 676 N N . GLU A 1 87 ? 15.484 -0.769 8.891 1 45.12 87 GLU A N 1
ATOM 677 C CA . GLU A 1 87 ? 15.031 -0.202 10.156 1 45.12 87 GLU A CA 1
ATOM 678 C C . GLU A 1 87 ? 14.875 -1.284 11.219 1 45.12 87 GLU A C 1
ATOM 680 O O . GLU A 1 87 ? 13.883 -2.023 11.219 1 45.12 87 GLU A O 1
ATOM 685 N N . ILE A 1 88 ? 15.875 -1.94 11.367 1 39.56 88 ILE A N 1
ATOM 686 C CA . ILE A 1 88 ? 15.75 -2.668 12.625 1 39.56 88 ILE A CA 1
ATOM 687 C C . ILE A 1 88 ? 15.453 -1.691 13.758 1 39.56 88 ILE A C 1
ATOM 689 O O . ILE A 1 88 ? 16.297 -0.869 14.117 1 39.56 88 ILE A O 1
ATOM 693 N N . ALA A 1 89 ? 14.289 -1.029 13.75 1 36.38 89 ALA A N 1
ATOM 694 C CA . ALA A 1 89 ? 14.125 -0.306 15.008 1 36.38 89 ALA A CA 1
ATOM 695 C C . ALA A 1 89 ? 14.781 -1.059 16.156 1 36.38 89 ALA A C 1
ATOM 697 O O . ALA A 1 89 ? 14.656 -2.281 16.266 1 36.38 89 ALA A O 1
ATOM 698 N N . LYS A 1 90 ? 15.641 -0.399 16.781 1 31.73 90 LYS A N 1
ATOM 699 C CA . LYS A 1 90 ? 16.094 -0.894 18.078 1 31.73 90 LYS A CA 1
ATOM 700 C C . LYS A 1 90 ? 14.898 -1.278 18.953 1 31.73 90 LYS A C 1
ATOM 702 O O . LYS A 1 90 ? 14.055 -0.438 19.266 1 31.73 90 LYS A O 1
ATOM 707 N N . GLY A 1 91 ? 14.523 -2.711 18.969 1 36.22 91 GLY A N 1
ATOM 708 C CA . GLY A 1 91 ? 13.516 -3.459 19.703 1 36.22 91 GLY A CA 1
ATOM 709 C C . GLY A 1 91 ? 12.508 -4.145 18.797 1 36.22 91 GLY A C 1
ATOM 710 O O . GLY A 1 91 ? 11.539 -4.738 19.281 1 36.22 91 GLY A O 1
ATOM 711 N N . ALA A 1 92 ? 12.297 -3.508 17.641 1 40.81 92 ALA A N 1
ATOM 712 C CA . ALA A 1 92 ? 11.461 -4.406 16.859 1 40.81 92 ALA A CA 1
ATOM 713 C C . ALA A 1 92 ? 12.117 -5.777 16.703 1 40.81 92 ALA A C 1
ATOM 715 O O . ALA A 1 92 ? 13.25 -5.887 16.234 1 40.81 92 ALA A O 1
ATOM 716 N N . GLN A 1 93 ? 11.891 -6.641 17.484 1 40.69 93 GLN A N 1
ATOM 717 C CA . GLN A 1 93 ? 12.422 -8 17.531 1 40.69 93 GLN A CA 1
ATOM 718 C C . GLN A 1 93 ? 12.344 -8.672 16.172 1 40.69 93 GLN A C 1
ATOM 720 O O . GLN A 1 93 ? 13.188 -9.508 15.836 1 40.69 93 GLN A O 1
ATOM 725 N N . HIS A 1 94 ? 11.211 -8.789 15.398 1 45.25 94 HIS A N 1
ATOM 726 C CA . HIS A 1 94 ? 11.172 -9.727 14.289 1 45.25 94 HIS A CA 1
ATOM 727 C C . HIS A 1 94 ? 10.828 -9.023 12.977 1 45.25 94 HIS A C 1
ATOM 729 O O . HIS A 1 94 ? 9.742 -8.453 12.844 1 45.25 94 HIS A O 1
ATOM 735 N N . VAL A 1 95 ? 11.734 -8.234 12.484 1 48.78 95 VAL A N 1
ATOM 736 C CA . VAL A 1 95 ? 11.531 -7.637 11.172 1 48.78 95 VAL A CA 1
ATOM 737 C C . VAL A 1 95 ? 11.602 -8.719 10.094 1 48.78 95 VAL A C 1
ATOM 739 O O . VAL A 1 95 ? 12.344 -9.695 10.242 1 48.78 95 VAL A O 1
ATOM 742 N N . ASP A 1 96 ? 10.586 -8.883 9.344 1 54.75 96 ASP A N 1
ATOM 743 C CA . ASP A 1 96 ? 10.68 -9.734 8.164 1 54.75 96 ASP A CA 1
ATOM 744 C C . ASP A 1 96 ? 11.922 -9.398 7.34 1 54.75 96 ASP A C 1
ATOM 746 O O . ASP A 1 96 ? 12 -8.328 6.734 1 54.75 96 ASP A O 1
ATOM 750 N N . LEU A 1 97 ? 12.969 -10.109 7.551 1 73.44 97 LEU A N 1
ATOM 751 C CA . LEU A 1 97 ? 14.234 -9.875 6.871 1 73.44 97 LEU A CA 1
ATOM 752 C C . LEU A 1 97 ? 14.258 -10.57 5.512 1 73.44 97 LEU A C 1
ATOM 754 O O . LEU A 1 97 ? 14.539 -11.766 5.422 1 73.44 97 LEU A O 1
ATOM 758 N N . LYS A 1 98 ? 13.75 -9.93 4.5 1 85.06 98 LYS A N 1
ATOM 759 C CA . LYS A 1 98 ? 13.867 -10.477 3.152 1 85.06 98 LYS A CA 1
ATOM 760 C C . LYS A 1 98 ? 14.445 -9.445 2.188 1 85.06 98 LYS A C 1
ATOM 762 O O . LYS A 1 98 ? 14.383 -8.242 2.447 1 85.06 98 LYS A O 1
ATOM 767 N N . GLU A 1 99 ? 15.133 -9.922 1.163 1 91.06 99 GLU A N 1
ATOM 768 C CA . GLU A 1 99 ? 15.508 -9.164 -0.03 1 91.06 99 GLU A CA 1
ATOM 769 C C . GLU A 1 99 ? 14.953 -9.82 -1.293 1 91.06 99 GLU A C 1
ATOM 771 O O . GLU A 1 99 ? 14.672 -11.016 -1.307 1 91.06 99 GLU A O 1
ATOM 776 N N . PHE A 1 100 ? 14.688 -8.984 -2.309 1 93.44 100 PHE A N 1
ATOM 777 C CA . PHE A 1 100 ? 14.094 -9.633 -3.473 1 93.44 100 PHE A CA 1
ATOM 778 C C . PHE A 1 100 ? 14.422 -8.852 -4.746 1 93.44 100 PHE A C 1
ATOM 780 O O . PHE A 1 100 ? 14.945 -7.742 -4.684 1 93.44 100 PHE A O 1
ATOM 787 N N . TRP A 1 101 ? 14.242 -9.508 -5.91 1 96.44 101 TRP A N 1
ATOM 788 C CA . TRP A 1 101 ? 14.367 -8.969 -7.262 1 96.44 101 TRP A CA 1
ATOM 789 C C . TRP A 1 101 ? 13.078 -9.172 -8.055 1 96.44 101 TRP A C 1
ATOM 791 O O . TRP A 1 101 ? 12.539 -10.281 -8.094 1 96.44 101 TRP A O 1
ATOM 801 N N . HIS A 1 102 ? 12.594 -8.102 -8.68 1 96.81 102 HIS A N 1
ATOM 802 C CA . HIS A 1 102 ? 11.398 -8.211 -9.5 1 96.81 102 HIS A CA 1
ATOM 803 C C . HIS A 1 102 ? 11.734 -8.156 -10.984 1 96.81 102 HIS A C 1
ATOM 805 O O . HIS A 1 102 ? 12.484 -7.277 -11.422 1 96.81 102 HIS A O 1
ATOM 811 N N . VAL A 1 103 ? 11.117 -9.094 -11.68 1 98 103 VAL A N 1
ATOM 812 C CA . VAL A 1 103 ? 11.141 -9.102 -13.141 1 98 103 VAL A CA 1
ATOM 813 C C . VAL A 1 103 ? 9.719 -8.914 -13.68 1 98 103 VAL A C 1
ATOM 815 O O . VAL A 1 103 ? 8.789 -9.578 -13.227 1 98 103 VAL A O 1
ATOM 818 N N . GLY A 1 104 ? 9.57 -7.984 -14.602 1 97.75 104 GLY A N 1
ATOM 819 C CA . GLY A 1 104 ? 8.281 -7.777 -15.242 1 97.75 104 GLY A CA 1
ATOM 820 C C . GLY A 1 104 ? 8.281 -8.148 -16.719 1 97.75 104 GLY A C 1
ATOM 821 O O . GLY A 1 104 ? 9.289 -8.617 -17.234 1 97.75 104 GLY A O 1
ATOM 822 N N . ARG A 1 105 ? 7.113 -7.98 -17.297 1 97.81 105 ARG A N 1
ATOM 823 C CA . ARG A 1 105 ? 6.961 -8.234 -18.734 1 97.81 105 ARG A CA 1
ATOM 824 C C . ARG A 1 105 ? 7.746 -7.223 -19.547 1 97.81 105 ARG A C 1
ATOM 826 O O . ARG A 1 105 ? 7.727 -6.027 -19.25 1 97.81 105 ARG A O 1
ATOM 833 N N . GLU A 1 106 ? 8.375 -7.738 -20.594 1 97.12 106 GLU A N 1
ATOM 834 C CA . GLU A 1 106 ? 9 -6.832 -21.547 1 97.12 106 GLU A CA 1
ATOM 835 C C . GLU A 1 106 ? 7.977 -6.266 -22.531 1 97.12 106 GLU A C 1
ATOM 837 O O . GLU A 1 106 ? 7.219 -7.02 -23.141 1 97.12 106 GLU A O 1
ATOM 842 N N . LEU A 1 107 ? 7.969 -4.988 -22.625 1 96.12 107 LEU A N 1
ATOM 843 C CA . LEU A 1 107 ? 7.09 -4.332 -23.578 1 96.12 107 LEU A CA 1
ATOM 844 C C . LEU A 1 107 ? 7.895 -3.717 -24.719 1 96.12 107 LEU A C 1
ATOM 846 O O . LEU A 1 107 ? 9.031 -3.273 -24.516 1 96.12 107 LEU A O 1
ATOM 850 N N . ALA A 1 108 ? 7.242 -3.658 -25.891 1 94.44 108 ALA A N 1
ATOM 851 C CA . ALA A 1 108 ? 7.848 -2.939 -27 1 94.44 108 ALA A CA 1
ATOM 852 C C . ALA A 1 108 ? 7.902 -1.439 -26.734 1 94.44 108 ALA A C 1
ATOM 854 O O . ALA A 1 108 ? 7.066 -0.908 -26 1 94.44 108 ALA A O 1
ATOM 855 N N . LYS A 1 109 ? 8.891 -0.782 -27.281 1 92.5 109 LYS A N 1
ATOM 856 C CA . LYS A 1 109 ? 8.984 0.669 -27.156 1 92.5 109 LYS A CA 1
ATOM 857 C C . LYS A 1 109 ? 7.707 1.351 -27.625 1 92.5 109 LYS A C 1
ATOM 859 O O . LYS A 1 109 ? 7.176 1.009 -28.688 1 92.5 109 LYS A O 1
ATOM 864 N N . GLY A 1 110 ? 7.23 2.211 -26.859 1 92.69 110 GLY A N 1
ATOM 865 C CA . GLY A 1 110 ? 6.047 2.963 -27.25 1 92.69 110 GLY A CA 1
ATOM 866 C C . GLY A 1 110 ? 4.754 2.236 -26.938 1 92.69 110 GLY A C 1
ATOM 867 O O . GLY A 1 110 ? 3.67 2.709 -27.281 1 92.69 110 GLY A O 1
ATOM 868 N N . HIS A 1 111 ? 4.879 1.142 -26.297 1 95 111 HIS A N 1
ATOM 869 C CA . HIS A 1 111 ? 3.686 0.375 -25.969 1 95 111 HIS A CA 1
ATOM 870 C C . HIS A 1 111 ? 2.715 1.204 -25.125 1 95 111 HIS A C 1
ATOM 872 O O . HIS A 1 111 ? 3.137 2.033 -24.312 1 95 111 HIS A O 1
ATOM 878 N N . ARG A 1 112 ? 1.493 0.995 -25.219 1 93.69 112 ARG A N 1
ATOM 879 C CA . ARG A 1 112 ? 0.456 1.791 -24.578 1 93.69 112 ARG A CA 1
ATOM 880 C C . ARG A 1 112 ? 0.503 1.626 -23.062 1 93.69 112 ARG A C 1
ATOM 882 O O . ARG A 1 112 ? 0.01 2.48 -22.312 1 93.69 112 ARG A O 1
ATOM 889 N N . PHE A 1 113 ? 1.119 0.526 -22.516 1 94.12 113 PHE A N 1
ATOM 890 C CA . PHE A 1 113 ? 1.151 0.281 -21.078 1 94.12 113 PHE A CA 1
ATOM 891 C C . PHE A 1 113 ? 2.488 0.709 -20.484 1 94.12 113 PHE A C 1
ATOM 893 O O . PHE A 1 113 ? 2.783 0.415 -19.328 1 94.12 113 PHE A O 1
ATOM 900 N N . GLU A 1 114 ? 3.316 1.398 -21.219 1 91.19 114 GLU A N 1
ATOM 901 C CA . GLU A 1 114 ? 4.656 1.774 -20.781 1 91.19 114 GLU A CA 1
ATOM 902 C C . GLU A 1 114 ? 4.594 2.678 -19.547 1 91.19 114 GLU A C 1
ATOM 904 O O . GLU A 1 114 ? 5.496 2.652 -18.703 1 91.19 114 GLU A O 1
ATOM 909 N N . LYS A 1 115 ? 3.564 3.443 -19.453 1 83.88 115 LYS A N 1
ATOM 910 C CA . LYS A 1 115 ? 3.443 4.363 -18.328 1 83.88 115 LYS A CA 1
ATOM 911 C C . LYS A 1 115 ? 3.059 3.625 -17.047 1 83.88 115 LYS A C 1
ATOM 913 O O . LYS A 1 115 ? 3.359 4.082 -15.953 1 83.88 115 LYS A O 1
ATOM 918 N N . ASP A 1 116 ? 2.428 2.473 -17.234 1 86.75 116 ASP A N 1
ATOM 919 C CA . ASP A 1 116 ? 1.892 1.732 -16.094 1 86.75 116 ASP A CA 1
ATOM 920 C C . ASP A 1 116 ? 2.812 0.578 -15.703 1 86.75 116 ASP A C 1
ATOM 922 O O . ASP A 1 116 ? 2.697 0.027 -14.609 1 86.75 116 ASP A O 1
ATOM 926 N N . MET A 1 117 ? 3.674 0.186 -16.609 1 92.19 117 MET A N 1
ATOM 927 C CA . MET A 1 117 ? 4.543 -0.97 -16.406 1 92.19 117 MET A CA 1
ATOM 928 C C . MET A 1 117 ? 6.008 -0.587 -16.578 1 92.19 117 MET A C 1
ATOM 930 O O . MET A 1 117 ? 6.477 -0.385 -17.703 1 92.19 117 MET A O 1
ATOM 934 N N . ALA A 1 118 ? 6.723 -0.584 -15.5 1 88.62 118 ALA A N 1
ATOM 935 C CA . ALA A 1 118 ? 8.125 -0.166 -15.5 1 88.62 118 ALA A CA 1
ATOM 936 C C . ALA A 1 118 ? 8.977 -1.124 -16.328 1 88.62 118 ALA A C 1
ATOM 938 O O . ALA A 1 118 ? 8.672 -2.314 -16.422 1 88.62 118 ALA A O 1
ATOM 939 N N . ALA A 1 119 ? 9.984 -0.592 -16.875 1 93.06 119 ALA A N 1
ATOM 940 C CA . ALA A 1 119 ? 10.953 -1.43 -17.578 1 93.06 119 ALA A CA 1
ATOM 941 C C . ALA A 1 119 ? 11.789 -2.246 -16.594 1 93.06 119 ALA A C 1
ATOM 943 O O . ALA A 1 119 ? 12.031 -1.813 -15.461 1 93.06 119 ALA A O 1
ATOM 944 N N . ASN A 1 120 ? 12.25 -3.406 -17.031 1 96.56 120 ASN A N 1
ATOM 945 C CA . ASN A 1 120 ? 13.117 -4.242 -16.203 1 96.56 120 ASN A CA 1
ATOM 946 C C . ASN A 1 120 ? 14.492 -3.611 -16.031 1 96.56 120 ASN A C 1
ATOM 948 O O . ASN A 1 120 ? 14.945 -2.846 -16.875 1 96.56 120 ASN A O 1
ATOM 952 N N . ILE A 1 121 ? 15.109 -3.893 -14.93 1 95.75 121 ILE A N 1
ATOM 953 C CA . ILE A 1 121 ? 16.516 -3.656 -14.625 1 95.75 121 ILE A CA 1
ATOM 954 C C . ILE A 1 121 ? 17.281 -4.984 -14.602 1 95.75 121 ILE A C 1
ATOM 956 O O . ILE A 1 121 ? 16.766 -5.98 -14.086 1 95.75 121 ILE A O 1
ATOM 960 N N . TRP A 1 122 ? 18.391 -4.984 -15.219 1 97.75 122 TRP A N 1
ATOM 961 C CA . TRP A 1 122 ? 19.141 -6.238 -15.281 1 97.75 122 TRP A CA 1
ATOM 962 C C . TRP A 1 122 ? 20.531 -6.078 -14.664 1 97.75 122 TRP A C 1
ATOM 964 O O . TRP A 1 122 ? 21.203 -5.07 -14.891 1 97.75 122 TRP A O 1
ATOM 974 N N . PRO A 1 123 ? 20.953 -7.043 -13.875 1 97.44 123 PRO A N 1
ATOM 975 C CA . PRO A 1 123 ? 22.297 -6.98 -13.297 1 97.44 123 PRO A CA 1
ATOM 976 C C . PRO A 1 123 ? 23.391 -7.391 -14.281 1 97.44 123 PRO A C 1
ATOM 978 O O . PRO A 1 123 ? 23.125 -8.117 -15.242 1 97.44 123 PRO A O 1
ATOM 981 N N . ASP A 1 124 ? 24.594 -6.934 -13.992 1 96.62 124 ASP A N 1
ATOM 982 C CA . ASP A 1 124 ? 25.734 -7.328 -14.797 1 96.62 124 ASP A CA 1
ATOM 983 C C . ASP A 1 124 ? 26.156 -8.766 -14.5 1 96.62 124 ASP A C 1
ATOM 985 O O . ASP A 1 124 ? 26.641 -9.477 -15.391 1 96.62 124 ASP A O 1
ATOM 989 N N . ARG A 1 125 ? 26.078 -9.125 -13.266 1 95.81 125 ARG A N 1
ATOM 990 C CA . ARG A 1 125 ? 26.375 -10.477 -12.797 1 95.81 125 ARG A CA 1
ATOM 991 C C . ARG A 1 125 ? 25.188 -11.055 -12.023 1 95.81 125 ARG A C 1
ATOM 993 O O . ARG A 1 125 ? 24.484 -10.32 -11.32 1 95.81 125 ARG A O 1
ATOM 1000 N N . PRO A 1 126 ? 25 -12.391 -12.023 1 97.5 126 PRO A N 1
ATOM 1001 C CA . PRO A 1 126 ? 25.75 -13.398 -12.773 1 97.5 126 PRO A CA 1
ATOM 1002 C C . PRO A 1 126 ? 25.453 -13.367 -14.266 1 97.5 126 PRO A C 1
ATOM 1004 O O . PRO A 1 126 ? 24.391 -12.883 -14.68 1 97.5 126 PRO A O 1
ATOM 1007 N N . GLU A 1 127 ? 26.312 -13.93 -15.039 1 97.38 127 GLU A N 1
ATOM 1008 C CA . GLU A 1 127 ? 26.094 -14.039 -16.484 1 97.38 127 GLU A CA 1
ATOM 1009 C C . GLU A 1 127 ? 24.906 -14.922 -16.797 1 97.38 127 GLU A C 1
ATOM 1011 O O . GLU A 1 127 ? 24.719 -15.977 -16.188 1 97.38 127 GLU A O 1
ATOM 1016 N N . GLY A 1 128 ? 24.078 -14.383 -17.688 1 98 128 GLY A N 1
ATOM 1017 C CA . GLY A 1 128 ? 22.938 -15.172 -18.109 1 98 128 GLY A CA 1
ATOM 1018 C C . GLY A 1 128 ? 21.672 -14.883 -17.328 1 98 128 GLY A C 1
ATOM 1019 O O . GLY A 1 128 ? 20.625 -15.477 -17.578 1 98 128 GLY A O 1
ATOM 1020 N N . PHE A 1 129 ? 21.734 -13.953 -16.406 1 98.56 129 PHE A N 1
ATOM 1021 C CA . PHE A 1 129 ? 20.609 -13.633 -15.539 1 98.56 129 PHE A CA 1
ATOM 1022 C C . PHE A 1 129 ? 19.406 -13.195 -16.359 1 98.56 129 PHE A C 1
ATOM 1024 O O . PHE A 1 129 ? 18.312 -13.773 -16.219 1 98.56 129 PHE A O 1
ATOM 1031 N N . ARG A 1 130 ? 19.578 -12.273 -17.203 1 98.38 130 ARG A N 1
ATOM 1032 C CA . ARG A 1 130 ? 18.5 -11.734 -18.016 1 98.38 130 ARG A CA 1
ATOM 1033 C C . ARG A 1 130 ? 17.859 -12.82 -18.875 1 98.38 130 ARG A C 1
ATOM 1035 O O . ARG A 1 130 ? 16.625 -12.992 -18.859 1 98.38 130 ARG A O 1
ATOM 1042 N N . GLU A 1 131 ? 18.625 -13.578 -19.531 1 98.38 131 GLU A N 1
ATOM 1043 C CA . GLU A 1 131 ? 18.125 -14.617 -20.422 1 98.38 131 GLU A CA 1
ATOM 1044 C C . GLU A 1 131 ? 17.344 -15.672 -19.656 1 98.38 131 GLU A C 1
ATOM 1046 O O . GLU A 1 131 ? 16.266 -16.094 -20.094 1 98.38 131 GLU A O 1
ATOM 1051 N N . THR A 1 132 ? 17.859 -16.031 -18.547 1 98.69 132 THR A N 1
ATOM 1052 C CA . THR A 1 132 ? 17.234 -17.078 -17.734 1 98.69 132 THR A CA 1
ATOM 1053 C C . THR A 1 132 ? 15.852 -16.625 -17.25 1 98.69 132 THR A C 1
ATOM 1055 O O . THR A 1 132 ? 14.867 -17.359 -17.391 1 98.69 132 THR A O 1
ATOM 1058 N N . PHE A 1 133 ? 15.781 -15.422 -16.75 1 98.69 133 PHE A N 1
ATOM 1059 C CA . PHE A 1 133 ? 14.547 -15.039 -16.078 1 98.69 133 PHE A CA 1
ATOM 1060 C C . PHE A 1 133 ? 13.523 -14.516 -17.078 1 98.69 133 PHE A C 1
ATOM 1062 O O . PHE A 1 133 ? 12.32 -14.539 -16.812 1 98.69 133 PHE A O 1
ATOM 1069 N N . LEU A 1 134 ? 13.945 -14.055 -18.281 1 98.62 134 LEU A N 1
ATOM 1070 C CA . LEU A 1 134 ? 12.977 -13.797 -19.344 1 98.62 134 LEU A CA 1
ATOM 1071 C C . LEU A 1 134 ? 12.352 -15.102 -19.828 1 98.62 134 LEU A C 1
ATOM 1073 O O . LEU A 1 134 ? 11.148 -15.156 -20.078 1 98.62 134 LEU A O 1
ATOM 1077 N N . GLU A 1 135 ? 13.203 -16.094 -19.953 1 98.62 135 GLU A N 1
ATOM 1078 C CA . GLU A 1 135 ? 12.703 -17.406 -20.359 1 98.62 135 GLU A CA 1
ATOM 1079 C C . GLU A 1 135 ? 11.758 -17.984 -19.312 1 98.62 135 GLU A C 1
ATOM 1081 O O . GLU A 1 135 ? 10.703 -18.516 -19.656 1 98.62 135 GLU A O 1
ATOM 1086 N N . LEU A 1 136 ? 12.133 -17.859 -18.047 1 98.56 136 LEU A N 1
ATOM 1087 C CA . LEU A 1 136 ? 11.289 -18.375 -16.969 1 98.56 136 LEU A CA 1
ATOM 1088 C C . LEU A 1 136 ? 9.969 -17.625 -16.891 1 98.56 136 LEU A C 1
ATOM 1090 O O . LEU A 1 136 ? 8.914 -18.219 -16.688 1 98.56 136 LEU A O 1
ATOM 1094 N N . PHE A 1 137 ? 10.031 -16.297 -17.031 1 98.69 137 PHE A N 1
ATOM 1095 C CA . PHE A 1 137 ? 8.828 -15.469 -17.062 1 98.69 137 PHE A CA 1
ATOM 1096 C C . PHE A 1 137 ? 7.855 -15.969 -18.109 1 98.69 137 PHE A C 1
ATOM 1098 O O . PHE A 1 137 ? 6.672 -16.156 -17.828 1 98.69 137 PHE A O 1
ATOM 1105 N N . GLN A 1 138 ? 8.383 -16.219 -19.25 1 98.38 138 GLN A N 1
ATOM 1106 C CA . GLN A 1 138 ? 7.539 -16.688 -20.344 1 98.38 138 GLN A CA 1
ATOM 1107 C C . GLN A 1 138 ? 6.961 -18.062 -20.047 1 98.38 138 GLN A C 1
ATOM 1109 O O . GLN A 1 138 ? 5.801 -18.344 -20.359 1 98.38 138 GLN A O 1
ATOM 1114 N N . ALA A 1 139 ? 7.75 -18.906 -19.5 1 98.31 139 ALA A N 1
ATOM 1115 C CA . ALA A 1 139 ? 7.273 -20.25 -19.156 1 98.31 139 ALA A CA 1
ATOM 1116 C C . ALA A 1 139 ? 6.129 -20.172 -18.141 1 98.31 139 ALA A C 1
ATOM 1118 O O . ALA A 1 139 ? 5.137 -20.906 -18.281 1 98.31 139 ALA A O 1
ATOM 1119 N N . PHE A 1 140 ? 6.289 -19.297 -17.125 1 98.31 140 PHE A N 1
ATOM 1120 C CA . PHE A 1 140 ? 5.219 -19.094 -16.156 1 98.31 140 PHE A CA 1
ATOM 1121 C C . PHE A 1 140 ? 3.98 -18.5 -16.828 1 98.31 140 PHE A C 1
ATOM 1123 O O . PHE A 1 140 ? 2.855 -18.906 -16.531 1 98.31 140 PHE A O 1
ATOM 1130 N N . ASP A 1 141 ? 4.211 -17.594 -17.703 1 98 141 ASP A N 1
ATOM 1131 C CA . ASP A 1 141 ? 3.117 -16.969 -18.438 1 98 141 ASP A CA 1
ATOM 1132 C C . ASP A 1 141 ? 2.33 -18.016 -19.234 1 98 141 ASP A C 1
ATOM 1134 O O . ASP A 1 141 ? 1.099 -18.031 -19.188 1 98 141 ASP A O 1
ATOM 1138 N N . ASP A 1 142 ? 3.018 -18.922 -19.891 1 97.69 142 ASP A N 1
ATOM 1139 C CA . ASP A 1 142 ? 2.4 -19.984 -20.672 1 97.69 142 ASP A CA 1
ATOM 1140 C C . ASP A 1 142 ? 1.629 -20.953 -19.781 1 97.69 142 ASP A C 1
ATOM 1142 O O . ASP A 1 142 ? 0.505 -21.344 -20.094 1 97.69 142 ASP A O 1
ATOM 1146 N N . ALA A 1 143 ? 2.27 -21.344 -18.719 1 97.62 143 ALA A N 1
ATOM 1147 C CA . ALA A 1 143 ? 1.586 -22.219 -17.766 1 97.62 143 ALA A CA 1
ATOM 1148 C C . ALA A 1 143 ? 0.334 -21.562 -17.203 1 97.62 143 ALA A C 1
ATOM 1150 O O . ALA A 1 143 ? -0.716 -22.188 -17.094 1 97.62 143 ALA A O 1
ATOM 1151 N N . GLY A 1 144 ? 0.482 -20.312 -16.828 1 98.44 144 GLY A N 1
ATOM 1152 C CA . GLY A 1 144 ? -0.645 -19.547 -16.328 1 98.44 144 GLY A CA 1
ATOM 1153 C C . GLY A 1 144 ? -1.811 -19.5 -17.297 1 98.44 144 GLY A C 1
ATOM 1154 O O . GLY A 1 144 ? -2.969 -19.609 -16.891 1 98.44 144 GLY A O 1
ATOM 1155 N N . ASP A 1 145 ? -1.517 -19.312 -18.578 1 98.06 145 ASP A N 1
ATOM 1156 C CA . ASP A 1 145 ? -2.551 -19.281 -19.609 1 98.06 145 ASP A CA 1
ATOM 1157 C C . ASP A 1 145 ? -3.342 -20.594 -19.641 1 98.06 145 ASP A C 1
ATOM 1159 O O . ASP A 1 145 ? -4.566 -20.578 -19.766 1 98.06 145 ASP A O 1
ATOM 1163 N N . ARG A 1 146 ? -2.648 -21.656 -19.547 1 98 146 ARG A N 1
ATOM 1164 C CA . ARG A 1 146 ? -3.312 -22.953 -19.547 1 98 146 ARG A CA 1
ATOM 1165 C C . ARG A 1 146 ? -4.195 -23.125 -18.328 1 98 146 ARG A C 1
ATOM 1167 O O . ARG A 1 146 ? -5.297 -23.688 -18.406 1 98 146 ARG A O 1
ATOM 1174 N N . LEU A 1 147 ? -3.699 -22.688 -17.219 1 98.56 147 LEU A N 1
ATOM 1175 C CA . LEU A 1 147 ? -4.477 -22.766 -15.984 1 98.56 147 LEU A CA 1
ATOM 1176 C C . LEU A 1 147 ? -5.699 -21.859 -16.047 1 98.56 147 LEU A C 1
ATOM 1178 O O . LEU A 1 147 ? -6.785 -22.25 -15.609 1 98.56 147 LEU A O 1
ATOM 1182 N N . LEU A 1 148 ? -5.5 -20.672 -16.594 1 98.75 148 LEU A N 1
ATOM 1183 C CA . LEU A 1 148 ? -6.625 -19.766 -16.75 1 98.75 148 LEU A CA 1
ATOM 1184 C C . LEU A 1 148 ? -7.668 -20.328 -17.703 1 98.75 148 LEU A C 1
ATOM 1186 O O . LEU A 1 148 ? -8.867 -20.125 -17.5 1 98.75 148 LEU A O 1
ATOM 1190 N N . SER A 1 149 ? -7.238 -21.031 -18.703 1 98.5 149 SER A N 1
ATOM 1191 C CA . SER A 1 149 ? -8.164 -21.719 -19.594 1 98.5 149 SER A CA 1
ATOM 1192 C C . SER A 1 149 ? -9.008 -22.75 -18.828 1 98.5 149 SER A C 1
ATOM 1194 O O . SER A 1 149 ? -10.211 -22.859 -19.062 1 98.5 149 SER A O 1
ATOM 1196 N N . ALA A 1 150 ? -8.367 -23.469 -18 1 98.69 150 ALA A N 1
ATOM 1197 C CA . ALA A 1 150 ? -9.086 -24.453 -17.172 1 98.69 150 ALA A CA 1
ATOM 1198 C C . ALA A 1 150 ? -10.094 -23.75 -16.266 1 98.69 150 ALA A C 1
ATOM 1200 O O . ALA A 1 150 ? -11.219 -24.25 -16.094 1 98.69 150 ALA A O 1
ATOM 1201 N N . ILE A 1 151 ? -9.711 -22.641 -15.688 1 98.62 151 ILE A N 1
ATOM 1202 C CA . ILE A 1 151 ? -10.609 -21.875 -14.828 1 98.62 151 ILE A CA 1
ATOM 1203 C C . ILE A 1 151 ? -11.805 -21.391 -15.641 1 98.62 151 ILE A C 1
ATOM 1205 O O . ILE A 1 151 ? -12.945 -21.469 -15.18 1 98.62 151 ILE A O 1
ATOM 1209 N N . ALA A 1 152 ? -11.531 -20.875 -16.844 1 98.62 152 ALA A N 1
ATOM 1210 C CA . ALA A 1 152 ? -12.609 -20.453 -17.719 1 98.62 152 ALA A CA 1
ATOM 1211 C C . ALA A 1 152 ? -13.602 -21.594 -17.969 1 98.62 152 ALA A C 1
ATOM 1213 O O . ALA A 1 152 ? -14.812 -21.406 -17.844 1 98.62 152 ALA A O 1
ATOM 1214 N N .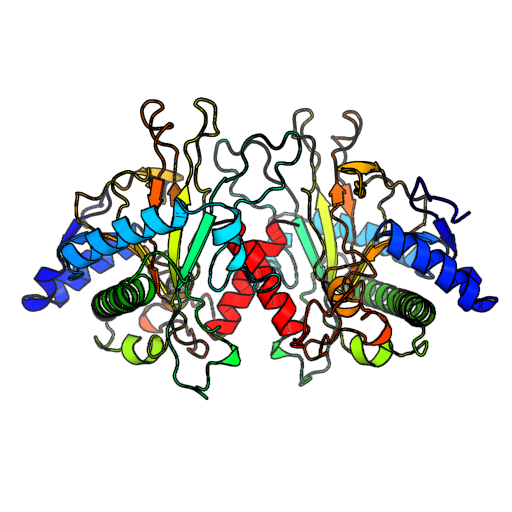 ARG A 1 153 ? -13.125 -22.797 -18.266 1 98.25 153 ARG A N 1
ATOM 1215 C CA . ARG A 1 153 ? -13.969 -23.953 -18.5 1 98.25 153 ARG A CA 1
ATOM 1216 C C . ARG A 1 153 ? -14.812 -24.281 -17.266 1 98.25 153 ARG A C 1
ATOM 1218 O O . ARG A 1 153 ? -16.016 -24.547 -17.375 1 98.25 153 ARG A O 1
ATOM 1225 N N . TYR A 1 154 ? -14.164 -24.234 -16.156 1 98.44 154 TYR A N 1
ATOM 1226 C CA . TYR A 1 154 ? -14.852 -24.547 -14.914 1 98.44 154 TYR A CA 1
ATOM 1227 C C . TYR A 1 154 ? -15.984 -23.562 -14.664 1 98.44 154 TYR A C 1
ATOM 1229 O O . TYR A 1 154 ? -17.031 -23.922 -14.102 1 98.44 154 TYR A O 1
ATOM 1237 N N . LEU A 1 155 ? -15.82 -22.312 -15.078 1 98.25 155 LEU A N 1
ATOM 1238 C CA . LEU A 1 155 ? -16.797 -21.234 -14.859 1 98.25 155 LEU A CA 1
ATOM 1239 C C . LEU A 1 155 ? -17.844 -21.234 -15.969 1 98.25 155 LEU A C 1
ATOM 1241 O O . LEU A 1 155 ? -18.734 -20.359 -15.984 1 98.25 155 LEU A O 1
ATOM 1245 N N . GLY A 1 156 ? -17.688 -22.141 -16.938 1 97.31 156 GLY A N 1
ATOM 1246 C CA . GLY A 1 156 ? -18.641 -22.219 -18.031 1 97.31 156 GLY A CA 1
ATOM 1247 C C . GLY A 1 156 ? -18.406 -21.203 -19.125 1 97.31 156 GLY A C 1
ATOM 1248 O O . GLY A 1 156 ? -19.312 -20.859 -19.875 1 97.31 156 GLY A O 1
ATOM 1249 N N . LEU A 1 157 ? -17.234 -20.672 -19.188 1 98 157 LEU A N 1
ATOM 1250 C CA . LEU A 1 157 ? -16.844 -19.703 -20.203 1 98 157 LEU A CA 1
ATOM 1251 C C . LEU A 1 157 ? -16.094 -20.391 -21.344 1 98 157 LEU A C 1
ATOM 1253 O O . LEU A 1 157 ? -15.75 -21.562 -21.234 1 98 157 LEU A O 1
ATOM 1257 N N . GLN A 1 158 ? -15.922 -19.594 -22.422 1 98 158 GLN A N 1
ATOM 1258 C CA . GLN A 1 158 ? -15.031 -20.094 -23.469 1 98 158 GLN A CA 1
ATOM 1259 C C . GLN A 1 158 ? -13.609 -20.266 -22.938 1 98 158 GLN A C 1
ATOM 1261 O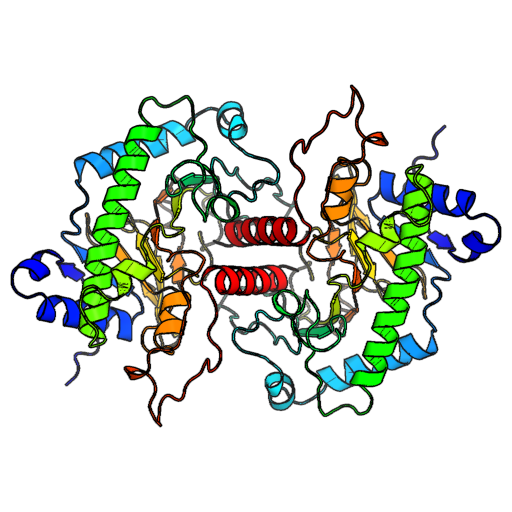 O . GLN A 1 158 ? -13.125 -19.453 -22.156 1 98 158 GLN A O 1
ATOM 1266 N N . PRO A 1 159 ? -12.953 -21.359 -23.359 1 97.62 159 PRO A N 1
ATOM 1267 C CA . PRO A 1 159 ? -11.625 -21.656 -22.812 1 97.62 159 PRO A CA 1
ATOM 1268 C C . PRO A 1 159 ? -10.633 -20.516 -23.031 1 97.62 159 PRO A C 1
ATOM 1270 O O . PRO A 1 159 ? -9.664 -20.391 -22.266 1 97.62 159 PRO A O 1
ATOM 1273 N N . ASP A 1 160 ? -10.828 -19.641 -24.016 1 98.12 160 ASP A N 1
ATOM 1274 C CA . ASP A 1 160 ? -9.883 -18.578 -24.328 1 98.12 160 ASP A CA 1
ATOM 1275 C C . ASP A 1 160 ? -10.359 -17.25 -23.734 1 98.12 160 ASP A C 1
ATOM 1277 O O . ASP A 1 160 ? -9.867 -16.188 -24.125 1 98.12 160 ASP A O 1
ATOM 1281 N N . TRP A 1 161 ? -11.273 -17.25 -22.844 1 98.19 161 TRP A N 1
ATOM 1282 C CA . TRP A 1 161 ? -11.891 -16.047 -22.297 1 98.19 161 TRP A CA 1
ATOM 1283 C C . TRP A 1 161 ? -10.844 -15.125 -21.688 1 98.19 161 TRP A C 1
ATOM 1285 O O . TRP A 1 161 ? -10.906 -13.898 -21.844 1 98.19 161 TRP A O 1
ATOM 1295 N N . PHE A 1 162 ? -9.828 -15.648 -21.016 1 98.56 162 PHE A N 1
ATOM 1296 C CA . PHE A 1 162 ? -8.844 -14.844 -20.281 1 98.56 162 PHE A CA 1
ATOM 1297 C C . PHE A 1 162 ? -7.73 -14.375 -21.219 1 98.56 162 PHE A C 1
ATOM 1299 O O . PHE A 1 162 ? -6.887 -13.57 -20.828 1 98.56 162 PHE A O 1
ATOM 1306 N N . ASP A 1 163 ? -7.648 -14.883 -22.469 1 97.75 163 ASP A N 1
ATOM 1307 C CA . ASP A 1 163 ? -6.539 -14.57 -23.375 1 97.75 163 ASP A CA 1
ATOM 1308 C C . ASP A 1 163 ? -6.387 -13.062 -23.547 1 97.75 163 ASP A C 1
ATOM 1310 O O . ASP A 1 163 ? -5.285 -12.531 -23.438 1 97.75 163 ASP A O 1
ATOM 1314 N N . ARG A 1 164 ? -7.48 -12.438 -23.797 1 95.62 164 ARG A N 1
ATOM 1315 C CA . ARG A 1 164 ? -7.438 -10.992 -23.984 1 95.62 164 ARG A CA 1
ATOM 1316 C C . ARG A 1 164 ? -7.129 -10.273 -22.672 1 95.62 164 ARG A C 1
ATOM 1318 O O . ARG A 1 164 ? -6.449 -9.25 -22.672 1 95.62 164 ARG A O 1
ATOM 1325 N N . ALA A 1 165 ? -7.621 -10.781 -21.609 1 97.19 165 ALA A N 1
ATOM 1326 C CA . ALA A 1 165 ? -7.445 -10.164 -20.297 1 97.19 165 ALA A CA 1
ATOM 1327 C C . ALA A 1 165 ? -5.973 -10.102 -19.906 1 97.19 165 ALA A C 1
ATOM 1329 O O . ALA A 1 165 ? -5.512 -9.109 -19.344 1 97.19 165 ALA A O 1
ATOM 1330 N N . VAL A 1 166 ? -5.246 -11.141 -20.25 1 98 166 VAL A N 1
ATOM 1331 C CA . VAL A 1 166 ? -3.898 -11.25 -19.703 1 98 166 VAL A CA 1
ATOM 1332 C C . VAL A 1 166 ? -2.873 -10.922 -20.781 1 98 166 VAL A C 1
ATOM 1334 O O . VAL A 1 166 ? -1.666 -10.953 -20.531 1 98 166 VAL A O 1
ATOM 1337 N N . ARG A 1 167 ? -3.344 -10.617 -22.031 1 95.94 167 ARG A N 1
ATOM 1338 C CA . ARG A 1 167 ? -2.414 -10.172 -23.062 1 95.94 167 ARG A CA 1
ATOM 1339 C C . ARG A 1 167 ? -1.663 -8.922 -22.609 1 95.94 167 ARG A C 1
ATOM 1341 O O . ARG A 1 167 ? -2.279 -7.914 -22.25 1 95.94 167 ARG A O 1
ATOM 1348 N N . ASP A 1 168 ? -0.364 -8.992 -22.609 1 96.56 168 ASP A N 1
ATOM 1349 C CA . ASP A 1 168 ? 0.486 -7.898 -22.156 1 96.56 168 ASP A CA 1
ATOM 1350 C C . ASP A 1 168 ? 0.161 -7.523 -20.703 1 96.56 168 ASP A C 1
ATOM 1352 O O . ASP A 1 168 ? 0.194 -6.344 -20.344 1 96.56 168 ASP A O 1
ATOM 1356 N N . GLY A 1 169 ? -0.214 -8.523 -19.969 1 97.75 169 GLY A N 1
ATOM 1357 C CA . GLY A 1 169 ? -0.562 -8.297 -18.578 1 97.75 169 GLY A CA 1
ATOM 1358 C C . GLY A 1 169 ? 0.609 -7.82 -17.75 1 97.75 169 GLY A C 1
ATOM 1359 O O . GLY A 1 169 ? 1.768 -8.055 -18.094 1 97.75 169 GLY A O 1
ATOM 1360 N N . ASN A 1 170 ? 0.33 -7.152 -16.609 1 97.38 170 ASN A N 1
ATOM 1361 C CA . ASN A 1 170 ? 1.314 -6.574 -15.711 1 97.38 170 ASN A CA 1
ATOM 1362 C C . ASN A 1 170 ? 1.812 -7.598 -14.688 1 97.38 170 ASN A C 1
ATOM 1364 O O . ASN A 1 170 ? 1.836 -7.32 -13.492 1 97.38 170 ASN A O 1
ATOM 1368 N N . SER A 1 171 ? 2.123 -8.781 -15.156 1 98.12 171 SER A N 1
ATOM 1369 C CA . SER A 1 171 ? 2.592 -9.852 -14.289 1 98.12 171 SER A CA 1
ATOM 1370 C C . SER A 1 171 ? 3.996 -9.57 -13.766 1 98.12 171 SER A C 1
ATOM 1372 O O . SER A 1 171 ? 4.75 -8.812 -14.375 1 98.12 171 SER A O 1
ATOM 1374 N N . VAL A 1 172 ? 4.324 -10.188 -12.625 1 97.31 172 VAL A N 1
ATOM 1375 C CA . VAL A 1 172 ? 5.613 -9.961 -11.977 1 97.31 172 VAL A CA 1
ATOM 1376 C C . VAL A 1 172 ? 6.172 -11.281 -11.453 1 97.31 172 VAL A C 1
ATOM 1378 O O . VAL A 1 172 ? 5.449 -12.07 -10.836 1 97.31 172 VAL A O 1
ATOM 1381 N N . LEU A 1 173 ? 7.387 -11.547 -11.805 1 98.06 173 LEU A N 1
ATOM 1382 C CA . LEU A 1 173 ? 8.164 -12.625 -11.203 1 98.06 173 LEU A CA 1
ATOM 1383 C C . LEU A 1 173 ? 9.055 -12.102 -10.086 1 98.06 173 LEU A C 1
ATOM 1385 O O . LEU A 1 173 ? 9.883 -11.211 -10.305 1 98.06 173 LEU A O 1
ATOM 1389 N N . ARG A 1 174 ? 8.875 -12.617 -8.914 1 96.19 174 ARG A N 1
ATOM 1390 C CA . ARG A 1 174 ? 9.672 -12.195 -7.77 1 96.19 174 ARG A CA 1
ATOM 1391 C C . ARG A 1 174 ? 10.672 -13.266 -7.367 1 96.19 174 ARG A C 1
ATOM 1393 O O . ARG A 1 174 ? 10.305 -14.422 -7.145 1 96.19 174 ARG A O 1
ATOM 1400 N N . LEU A 1 175 ? 11.938 -12.906 -7.312 1 95.81 175 LEU A N 1
ATOM 1401 C CA . LEU A 1 175 ? 12.984 -13.727 -6.715 1 95.81 175 LEU A CA 1
ATOM 1402 C C . LEU A 1 175 ? 13.203 -13.359 -5.254 1 95.81 175 LEU A C 1
ATOM 1404 O O . LEU A 1 175 ? 13.656 -12.25 -4.949 1 95.81 175 LEU A O 1
ATOM 1408 N N . LEU A 1 176 ? 12.945 -14.281 -4.387 1 92.19 176 LEU A N 1
ATOM 1409 C CA . LEU A 1 176 ? 12.945 -13.969 -2.961 1 92.19 176 LEU A CA 1
ATOM 1410 C C . LEU A 1 176 ? 14.055 -14.727 -2.238 1 92.19 176 LEU A C 1
ATOM 1412 O O . LEU A 1 176 ? 14.289 -15.906 -2.512 1 92.19 176 LEU A O 1
ATOM 1416 N N . HIS A 1 177 ? 14.742 -14 -1.373 1 90.94 177 HIS A N 1
ATOM 1417 C CA . HIS A 1 177 ? 15.766 -14.57 -0.508 1 90.94 177 HIS A CA 1
ATOM 1418 C C . HIS A 1 177 ? 15.516 -14.219 0.954 1 90.94 177 HIS A C 1
ATOM 1420 O O . HIS A 1 177 ? 15.445 -13.039 1.308 1 90.94 177 HIS A O 1
ATOM 1426 N N . TYR A 1 178 ? 15.344 -15.258 1.77 1 84.44 178 TYR A N 1
ATOM 1427 C CA . TYR A 1 178 ? 15.266 -15.125 3.219 1 84.44 178 TYR A CA 1
ATOM 1428 C C . TYR A 1 178 ? 16.547 -15.609 3.881 1 84.44 178 TYR A C 1
ATOM 1430 O O . TYR A 1 178 ? 16.875 -16.797 3.811 1 84.44 178 TYR A O 1
ATOM 1438 N N . PRO A 1 179 ? 17.156 -14.758 4.551 1 83.56 179 PRO A N 1
ATOM 1439 C CA . PRO A 1 179 ? 18.375 -15.227 5.234 1 83.56 179 PRO A CA 1
ATOM 1440 C C . PRO A 1 179 ? 18.062 -16.156 6.406 1 83.56 179 PRO A C 1
ATOM 1442 O O . PRO A 1 179 ? 16.906 -16.281 6.816 1 83.56 179 PRO A O 1
ATOM 1445 N N . PRO A 1 180 ? 19.125 -16.875 6.836 1 80.12 180 PRO A N 1
ATOM 1446 C CA . PRO A 1 180 ? 18.922 -17.688 8.047 1 80.12 180 PRO A CA 1
ATOM 1447 C C . PRO A 1 180 ? 18.422 -16.875 9.227 1 80.12 180 PRO A C 1
ATOM 1449 O O . PRO A 1 180 ? 18.719 -15.672 9.328 1 80.12 180 PRO A O 1
ATOM 1452 N N . VAL A 1 181 ? 17.578 -17.453 9.93 1 73.75 181 VAL A N 1
ATOM 1453 C CA . VAL A 1 181 ? 17.047 -16.75 11.086 1 73.75 181 VAL A CA 1
ATOM 1454 C C . VAL A 1 181 ? 17.562 -17.406 12.367 1 73.75 181 VAL A C 1
ATOM 1456 O O . VAL A 1 181 ? 17.875 -18.594 12.391 1 73.75 181 VAL A O 1
ATOM 1459 N N . ALA A 1 182 ? 17.625 -16.5 13.328 1 73.12 182 ALA A N 1
ATOM 1460 C CA . ALA A 1 182 ? 18.047 -16.984 14.633 1 73.12 182 ALA A CA 1
ATOM 1461 C C . ALA A 1 182 ? 17.047 -18 15.195 1 73.12 182 ALA A C 1
ATOM 1463 O O . ALA A 1 182 ? 15.891 -18.031 14.789 1 73.12 182 ALA A O 1
ATOM 1464 N N . ALA A 1 183 ? 17.516 -18.828 16.016 1 68.62 183 ALA A N 1
ATOM 1465 C CA . ALA A 1 183 ? 16.719 -19.891 16.625 1 68.62 183 ALA A CA 1
ATOM 1466 C C . ALA A 1 183 ? 15.508 -19.312 17.359 1 68.62 183 ALA A C 1
ATOM 1468 O O . ALA A 1 183 ? 14.453 -19.938 17.422 1 68.62 183 ALA A O 1
ATOM 1469 N N . ASP A 1 184 ? 15.547 -18.109 17.859 1 68.62 184 ASP A N 1
ATOM 1470 C CA . ASP A 1 184 ? 14.484 -17.516 18.656 1 68.62 184 ASP A CA 1
ATOM 1471 C C . ASP A 1 184 ? 13.641 -16.547 17.844 1 68.62 184 ASP A C 1
ATOM 1473 O O . ASP A 1 184 ? 12.867 -15.766 18.391 1 68.62 184 ASP A O 1
ATOM 1477 N N . ALA A 1 185 ? 13.828 -16.734 16.609 1 66.12 185 ALA A N 1
ATOM 1478 C CA . ALA A 1 185 ? 13.086 -15.82 15.75 1 66.12 185 ALA A CA 1
ATOM 1479 C C . ALA A 1 185 ? 11.586 -16.109 15.805 1 66.12 185 ALA A C 1
ATOM 1481 O O . ALA A 1 185 ? 11.172 -17.234 16.094 1 66.12 185 ALA A O 1
ATOM 1482 N N . PRO A 1 186 ? 10.805 -15.055 15.555 1 64.38 186 PRO A N 1
ATOM 1483 C CA . PRO A 1 186 ? 9.359 -15.289 15.516 1 64.38 186 PRO A CA 1
ATOM 1484 C C . PRO A 1 186 ? 8.969 -16.406 14.555 1 64.38 186 PRO A C 1
ATOM 1486 O O . PRO A 1 186 ? 9.688 -16.672 13.586 1 64.38 186 PRO A O 1
ATOM 1489 N N . GLU A 1 187 ? 7.867 -17 14.773 1 64.81 187 GLU A N 1
ATOM 1490 C CA . GLU A 1 187 ? 7.383 -18.219 14.117 1 64.81 187 GLU A CA 1
ATOM 1491 C C . GLU A 1 187 ? 6.988 -17.938 12.664 1 64.81 187 GLU A C 1
ATOM 1493 O O . GLU A 1 187 ? 7.035 -18.828 11.82 1 64.81 187 GLU A O 1
ATOM 1498 N N . VAL A 1 188 ? 6.688 -16.719 12.375 1 71.06 188 VAL A N 1
ATOM 1499 C CA . VAL A 1 188 ? 6.121 -16.453 11.055 1 71.06 188 VAL A CA 1
ATOM 1500 C C . VAL A 1 188 ? 7.148 -15.742 10.18 1 71.06 188 VAL A C 1
ATOM 1502 O O . VAL A 1 188 ? 7.762 -14.766 10.617 1 71.06 188 VAL A O 1
ATOM 1505 N N . ARG A 1 189 ? 7.371 -16.297 9.031 1 75.12 189 ARG A N 1
ATOM 1506 C CA . ARG A 1 189 ? 8.312 -15.75 8.062 1 75.12 189 ARG A CA 1
ATOM 1507 C C . ARG A 1 189 ? 7.637 -14.727 7.156 1 75.12 189 ARG A C 1
ATOM 1509 O O . ARG A 1 189 ? 8.219 -13.688 6.836 1 75.12 189 ARG A O 1
ATOM 1516 N N . ALA A 1 190 ? 6.5 -15.102 6.684 1 77.06 190 ALA A N 1
ATOM 1517 C CA . ALA A 1 190 ? 5.617 -14.188 5.969 1 77.06 190 ALA A CA 1
ATOM 1518 C C . ALA A 1 190 ? 4.23 -14.156 6.602 1 77.06 190 ALA A C 1
ATOM 1520 O O . ALA A 1 190 ? 3.57 -15.195 6.719 1 77.06 190 ALA A O 1
ATOM 1521 N N . GLY A 1 191 ? 3.822 -13.055 6.988 1 79.5 191 GLY A N 1
ATOM 1522 C CA . GLY A 1 191 ? 2.561 -12.898 7.695 1 79.5 191 GLY A CA 1
ATOM 1523 C C . GLY A 1 191 ? 1.352 -13.195 6.828 1 79.5 191 GLY A C 1
ATOM 1524 O O . GLY A 1 191 ? 1.462 -13.266 5.602 1 79.5 191 GLY A O 1
ATOM 1525 N N . ALA A 1 192 ? 0.233 -13.43 7.48 1 85.56 192 ALA A N 1
ATOM 1526 C CA . ALA A 1 192 ? -1.033 -13.703 6.805 1 85.56 192 ALA A CA 1
ATOM 1527 C C . ALA A 1 192 ? -1.362 -12.609 5.789 1 85.56 192 ALA A C 1
ATOM 1529 O O . ALA A 1 192 ? -1.272 -11.422 6.098 1 85.56 192 ALA A O 1
ATOM 1530 N N . HIS A 1 193 ? -1.692 -12.984 4.594 1 86.31 193 HIS A N 1
ATOM 1531 C CA . HIS A 1 193 ? -2.006 -12.039 3.527 1 86.31 193 HIS A CA 1
ATOM 1532 C C . HIS A 1 193 ? -2.756 -12.719 2.389 1 86.31 193 HIS A C 1
ATOM 1534 O O . HIS A 1 193 ? -2.91 -13.945 2.385 1 86.31 193 HIS A O 1
ATOM 1540 N N . GLU A 1 194 ? -3.303 -11.969 1.543 1 92.06 194 GLU A N 1
ATOM 1541 C CA . GLU A 1 194 ? -3.861 -12.375 0.258 1 92.06 194 GLU A CA 1
ATOM 1542 C C . GLU A 1 194 ? -3.107 -11.734 -0.901 1 92.06 194 GLU A C 1
ATOM 1544 O O . GLU A 1 194 ? -2.42 -10.727 -0.717 1 92.06 194 GLU A O 1
ATOM 1549 N N . ASP A 1 195 ? -3.168 -12.367 -1.985 1 94.12 195 ASP A N 1
ATOM 1550 C CA . ASP A 1 195 ? -2.559 -11.797 -3.182 1 94.12 195 ASP A CA 1
ATOM 1551 C C . ASP A 1 195 ? -3.57 -10.969 -3.971 1 94.12 195 ASP A C 1
ATOM 1553 O O . ASP A 1 195 ? -4.742 -11.336 -4.066 1 94.12 195 ASP A O 1
ATOM 1557 N N . ILE A 1 196 ? -3.162 -9.93 -4.562 1 93.88 196 ILE A N 1
ATOM 1558 C CA . ILE A 1 196 ? -4.066 -9 -5.227 1 93.88 196 ILE A CA 1
ATOM 1559 C C . ILE A 1 196 ? -4.367 -9.484 -6.641 1 93.88 196 ILE A C 1
ATOM 1561 O O . ILE A 1 196 ? -5.473 -9.281 -7.148 1 93.88 196 ILE A O 1
ATOM 1565 N N . ASN A 1 197 ? -3.469 -10.102 -7.324 1 97 197 ASN A N 1
ATOM 1566 C CA . ASN A 1 197 ? -3.479 -10.445 -8.742 1 97 197 ASN A CA 1
ATOM 1567 C C . ASN A 1 197 ? -4.57 -11.461 -9.07 1 97 197 ASN A C 1
ATOM 1569 O O . ASN A 1 197 ? -5.488 -11.664 -8.273 1 97 197 ASN A O 1
ATOM 1573 N N . LEU A 1 198 ? -4.57 -11.992 -10.328 1 98.25 198 LEU A N 1
ATOM 1574 C CA . LEU A 1 198 ? -5.523 -13.016 -10.734 1 98.25 198 LEU A CA 1
ATOM 1575 C C . LEU A 1 198 ? -5.219 -14.344 -10.055 1 98.25 198 LEU A C 1
ATOM 1577 O O . LEU A 1 198 ? -6.008 -14.828 -9.242 1 98.25 198 LEU A O 1
ATOM 1581 N N . ILE A 1 199 ? -4.098 -14.883 -10.367 1 98.62 199 ILE A N 1
ATOM 1582 C CA . ILE A 1 199 ? -3.615 -16.094 -9.719 1 98.62 199 ILE A CA 1
ATOM 1583 C C . ILE A 1 199 ? -2.111 -15.992 -9.477 1 98.62 199 ILE A C 1
ATOM 1585 O O . ILE A 1 199 ? -1.43 -15.188 -10.109 1 98.62 199 ILE A O 1
ATOM 1589 N N . THR A 1 200 ? -1.625 -16.703 -8.57 1 98 200 THR A N 1
ATOM 1590 C CA . THR A 1 200 ? -0.202 -16.781 -8.266 1 98 200 THR A CA 1
ATOM 1591 C C . THR A 1 200 ? 0.312 -18.203 -8.477 1 98 200 THR A C 1
ATOM 1593 O O . THR A 1 200 ? -0.351 -19.172 -8.102 1 98 200 THR A O 1
ATOM 1596 N N . LEU A 1 201 ? 1.369 -18.312 -9.172 1 97.75 201 LEU A N 1
ATOM 1597 C CA . LEU A 1 201 ? 2.068 -19.578 -9.383 1 97.75 201 LEU A CA 1
ATOM 1598 C C . LEU A 1 201 ? 3.352 -19.625 -8.555 1 97.75 201 LEU A C 1
ATOM 1600 O O . LEU A 1 201 ? 4.211 -18.75 -8.68 1 97.75 201 LEU A O 1
ATOM 1604 N N . LEU A 1 202 ? 3.471 -20.594 -7.73 1 94.94 202 LEU A N 1
ATOM 1605 C CA . LEU A 1 202 ? 4.613 -20.672 -6.828 1 94.94 202 LEU A CA 1
ATOM 1606 C C . LEU A 1 202 ? 5.348 -22 -6.992 1 94.94 202 LEU A C 1
ATOM 1608 O O . LEU A 1 202 ? 4.75 -23.062 -6.848 1 94.94 202 LEU A O 1
ATOM 1612 N N . LEU A 1 203 ? 6.637 -21.859 -7.328 1 85.38 203 LEU A N 1
ATOM 1613 C CA . LEU A 1 203 ? 7.527 -23.016 -7.328 1 85.38 203 LEU A CA 1
ATOM 1614 C C . LEU A 1 203 ? 8.297 -23.109 -6.016 1 85.38 203 LEU A C 1
ATOM 1616 O O . LEU A 1 203 ? 8.617 -22.094 -5.402 1 85.38 203 LEU A O 1
ATOM 1620 N N . GLY A 1 204 ? 8.617 -24.281 -5.523 1 69 204 GLY A N 1
ATOM 1621 C CA . GLY A 1 204 ? 9.531 -24.453 -4.402 1 69 204 GLY A CA 1
ATOM 1622 C C . GLY A 1 204 ? 8.836 -24.375 -3.055 1 69 204 GLY A C 1
ATOM 1623 O O . GLY A 1 204 ? 9.469 -24.062 -2.043 1 69 204 GLY A O 1
ATOM 1624 N N . ALA A 1 205 ? 7.555 -24.531 -3.125 1 64.56 205 ALA A N 1
ATOM 1625 C CA . ALA A 1 205 ? 6.812 -24.406 -1.872 1 64.56 205 ALA A CA 1
ATOM 1626 C C . ALA A 1 205 ? 7.062 -25.609 -0.968 1 64.56 205 ALA A C 1
ATOM 1628 O O . ALA A 1 205 ? 6.574 -25.656 0.162 1 64.56 205 ALA A O 1
ATOM 1629 N N . GLU A 1 206 ? 7.781 -26.484 -1.437 1 59.88 206 GLU A N 1
ATOM 1630 C CA . GLU A 1 206 ? 7.969 -27.75 -0.726 1 59.88 206 GLU A CA 1
ATOM 1631 C C . GLU A 1 206 ? 8.461 -27.516 0.699 1 59.88 206 GLU A C 1
ATOM 1633 O O . GLU A 1 206 ? 8.094 -28.25 1.619 1 59.88 206 GLU A O 1
ATOM 1638 N N . GLU A 1 207 ? 9.328 -26.594 0.874 1 57.62 207 GLU A N 1
ATOM 1639 C CA . GLU A 1 207 ? 9.922 -26.469 2.201 1 57.62 207 GLU A CA 1
ATOM 1640 C C . GLU A 1 207 ? 9.445 -25.188 2.895 1 57.62 207 GLU A C 1
ATOM 1642 O O . GLU A 1 207 ? 10.023 -24.766 3.898 1 57.62 207 GLU A O 1
ATOM 1647 N N . ALA A 1 208 ? 8.305 -24.578 2.414 1 62.38 208 ALA A N 1
ATOM 1648 C CA . ALA A 1 208 ? 8.148 -23.156 2.721 1 62.38 208 ALA A CA 1
ATOM 1649 C C . ALA A 1 208 ? 7.285 -22.953 3.959 1 62.38 208 ALA A C 1
ATOM 1651 O O . ALA A 1 208 ? 7.301 -21.891 4.57 1 62.38 208 ALA A O 1
ATOM 1652 N N . GLY A 1 209 ? 6.707 -24.109 4.473 1 81.06 209 GLY A N 1
ATOM 1653 C CA . GLY A 1 209 ? 5.824 -23.859 5.602 1 81.06 209 GLY A CA 1
ATOM 1654 C C . GLY A 1 209 ? 4.578 -23.078 5.23 1 81.06 209 GLY A C 1
ATOM 1655 O O . GLY A 1 209 ? 4.094 -22.266 6.016 1 81.06 209 GLY A O 1
ATOM 1656 N N . LEU A 1 210 ? 4.082 -23.266 4.051 1 90.31 210 LEU A N 1
ATOM 1657 C CA . LEU A 1 210 ? 2.889 -22.578 3.57 1 90.31 210 LEU A CA 1
ATOM 1658 C C . LEU A 1 210 ? 1.64 -23.109 4.262 1 90.31 210 LEU A C 1
ATOM 1660 O O . LEU A 1 210 ? 1.468 -24.328 4.391 1 90.31 210 LEU A O 1
ATOM 1664 N N . GLU A 1 211 ? 0.896 -22.156 4.793 1 92.44 211 GLU A N 1
ATOM 1665 C CA . GLU A 1 211 ? -0.386 -22.5 5.402 1 92.44 211 GLU A CA 1
ATOM 1666 C C . GLU A 1 211 ? -1.504 -21.609 4.879 1 92.44 211 GLU A C 1
ATOM 1668 O O . GLU A 1 211 ? -1.298 -20.406 4.672 1 92.44 211 GLU A O 1
ATOM 1673 N N . LEU A 1 212 ? -2.648 -22.141 4.613 1 94.38 212 LEU A N 1
ATOM 1674 C CA . LEU A 1 212 ? -3.812 -21.344 4.262 1 94.38 212 LEU A CA 1
ATOM 1675 C C . LEU A 1 212 ? -4.844 -21.359 5.383 1 94.38 212 LEU A C 1
ATOM 1677 O O . LEU A 1 212 ? -4.941 -22.328 6.125 1 94.38 212 LEU A O 1
ATOM 1681 N N . LEU A 1 213 ? -5.543 -20.328 5.543 1 93.62 213 LEU A N 1
ATOM 1682 C CA . LEU A 1 213 ? -6.617 -20.219 6.523 1 93.62 213 LEU A CA 1
ATOM 1683 C C . LEU A 1 213 ? -7.91 -20.828 5.988 1 93.62 213 LEU A C 1
ATOM 1685 O O . LEU A 1 213 ? -8.547 -20.266 5.098 1 93.62 213 LEU A O 1
ATOM 1689 N N . ASP A 1 214 ? -8.273 -21.859 6.598 1 93.25 214 ASP A N 1
ATOM 1690 C CA . ASP A 1 214 ? -9.461 -22.562 6.129 1 93.25 214 ASP A CA 1
ATOM 1691 C C . ASP A 1 214 ? -10.734 -21.875 6.617 1 93.25 214 ASP A C 1
ATOM 1693 O O . ASP A 1 214 ? -10.68 -20.984 7.457 1 93.25 214 ASP A O 1
ATOM 1697 N N . ARG A 1 215 ? -11.836 -22.328 6.074 1 89.06 215 ARG A N 1
ATOM 1698 C CA . ARG A 1 215 ? -13.125 -21.719 6.352 1 89.06 215 ARG A CA 1
ATOM 1699 C C . ARG A 1 215 ? -13.508 -21.875 7.82 1 89.06 215 ARG A C 1
ATOM 1701 O O . ARG A 1 215 ? -14.25 -21.062 8.367 1 89.06 215 ARG A O 1
ATOM 1708 N N . ASP A 1 216 ? -12.953 -22.859 8.406 1 88.12 216 ASP A N 1
ATOM 1709 C CA . ASP A 1 216 ? -13.297 -23.109 9.805 1 88.12 216 ASP A CA 1
ATOM 1710 C C . ASP A 1 216 ? -12.352 -22.375 10.742 1 88.12 216 ASP A C 1
ATOM 1712 O O . ASP A 1 216 ? -12.398 -22.562 11.961 1 88.12 216 ASP A O 1
ATOM 1716 N N . GLY A 1 217 ? -11.461 -21.656 10.164 1 88.5 217 GLY A N 1
ATOM 1717 C CA . GLY A 1 217 ? -10.578 -20.828 10.969 1 88.5 217 GLY A CA 1
ATOM 1718 C C . GLY A 1 217 ? -9.266 -21.5 11.297 1 88.5 217 GLY A C 1
ATOM 1719 O O . GLY A 1 217 ? -8.398 -20.906 11.945 1 88.5 217 GLY A O 1
ATOM 1720 N N . ARG A 1 218 ? -9.125 -22.766 10.898 1 91 218 ARG A N 1
ATOM 1721 C CA . ARG A 1 218 ? -7.875 -23.484 11.156 1 91 218 ARG A CA 1
ATOM 1722 C C . ARG A 1 218 ? -6.871 -23.25 10.039 1 91 218 ARG A C 1
ATOM 1724 O O . ARG A 1 218 ? -7.25 -23.141 8.867 1 91 218 ARG A O 1
ATOM 1731 N N . TRP A 1 219 ? -5.586 -23.125 10.375 1 91.75 219 TRP A N 1
ATOM 1732 C CA . TRP A 1 219 ? -4.516 -23.078 9.383 1 91.75 219 TRP A CA 1
ATOM 1733 C C . TRP A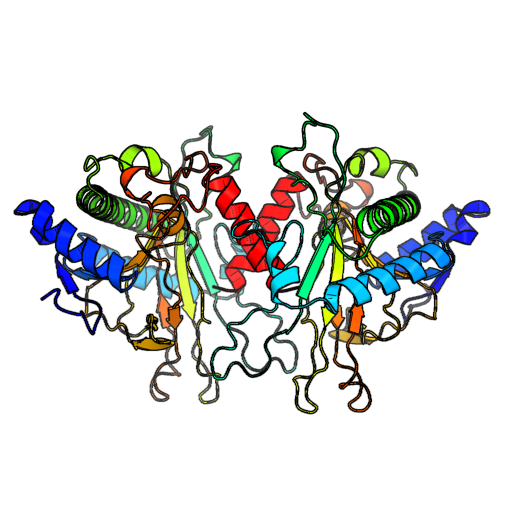 1 219 ? -4.227 -24.469 8.836 1 91.75 219 TRP A C 1
ATOM 1735 O O . TRP A 1 219 ? -3.936 -25.406 9.586 1 91.75 219 TRP A O 1
ATOM 1745 N N . LEU A 1 220 ? -4.309 -24.641 7.543 1 93 220 LEU A N 1
ATOM 1746 C CA . LEU A 1 220 ? -4.047 -25.891 6.852 1 93 220 LEU A CA 1
ATOM 1747 C C . LEU A 1 220 ? -2.695 -25.859 6.148 1 93 220 LEU A C 1
ATOM 1749 O O . LEU A 1 220 ? -2.451 -25 5.305 1 93 220 LEU A O 1
ATOM 1753 N N . PRO A 1 221 ? -1.811 -26.781 6.473 1 91 221 PRO A N 1
ATOM 1754 C CA . PRO A 1 221 ? -0.529 -26.828 5.766 1 91 221 PRO A CA 1
ATOM 1755 C C . PRO A 1 221 ? -0.673 -27.266 4.309 1 91 221 PRO A C 1
ATOM 1757 O O . PRO A 1 221 ? -1.496 -28.125 4.004 1 91 221 PRO A O 1
ATOM 1760 N N . VAL A 1 222 ? 0.029 -26.656 3.453 1 91.06 222 VAL A N 1
ATOM 1761 C CA . VAL A 1 222 ? 0.143 -27.047 2.049 1 91.06 222 VAL A CA 1
ATOM 1762 C C . VAL A 1 222 ? 1.547 -27.578 1.772 1 91.06 222 VAL A C 1
ATOM 1764 O O . VAL A 1 222 ? 2.523 -26.828 1.817 1 91.06 222 VAL A O 1
ATOM 1767 N N . LYS A 1 223 ? 1.629 -28.812 1.456 1 87.69 223 LYS A N 1
ATOM 1768 C CA . LYS A 1 223 ? 2.908 -29.484 1.224 1 87.69 223 LYS A CA 1
ATOM 1769 C C . LYS A 1 223 ? 2.939 -30.156 -0.147 1 87.69 223 LYS A C 1
ATOM 1771 O O . LYS A 1 223 ? 2.713 -31.359 -0.261 1 87.69 223 LYS A O 1
ATOM 1776 N N . PRO A 1 224 ? 3.266 -29.359 -1.086 1 89.75 224 PRO A N 1
ATOM 1777 C CA . PRO A 1 224 ? 3.324 -29.969 -2.42 1 89.75 224 PRO A CA 1
ATOM 1778 C C . PRO A 1 224 ? 4.473 -30.953 -2.568 1 89.75 224 PRO A C 1
ATOM 1780 O O . PRO A 1 224 ? 5.543 -30.766 -1.981 1 89.75 224 PRO A O 1
ATOM 1783 N N . PRO A 1 225 ? 4.211 -32.062 -3.264 1 89.12 225 PRO A N 1
ATOM 1784 C CA . PRO A 1 225 ? 5.34 -32.938 -3.596 1 89.12 225 PRO A CA 1
ATOM 1785 C C . PRO A 1 225 ? 6.379 -32.25 -4.477 1 89.12 225 PRO A C 1
ATOM 1787 O O . PRO A 1 225 ? 6.105 -31.172 -5.043 1 89.12 225 PRO A O 1
ATOM 1790 N N . GLU A 1 226 ? 7.555 -32.844 -4.504 1 86.69 226 GLU A N 1
ATOM 1791 C CA . GLU A 1 226 ? 8.641 -32.281 -5.309 1 86.69 226 GLU A CA 1
ATOM 1792 C C . GLU A 1 226 ? 8.203 -32.094 -6.758 1 86.69 226 GLU A C 1
ATOM 1794 O O . GLU A 1 226 ? 7.562 -32.969 -7.348 1 86.69 226 GLU A O 1
ATOM 1799 N N . GLY A 1 227 ? 8.484 -30.953 -7.223 1 87.56 227 GLY A N 1
ATOM 1800 C CA . GLY A 1 227 ? 8.211 -30.656 -8.617 1 87.56 227 GLY A CA 1
ATOM 1801 C C . GLY A 1 227 ? 6.844 -30.047 -8.844 1 87.56 227 GLY A C 1
ATOM 1802 O O . GLY A 1 227 ? 6.57 -29.5 -9.914 1 87.56 227 GLY A O 1
ATOM 1803 N N . ALA A 1 228 ? 5.969 -30.109 -7.91 1 93.19 228 ALA A N 1
ATOM 1804 C CA . ALA A 1 228 ? 4.625 -29.562 -8.062 1 93.19 228 ALA A CA 1
ATOM 1805 C C . ALA A 1 228 ? 4.625 -28.047 -7.824 1 93.19 228 ALA A C 1
ATOM 1807 O O . ALA A 1 228 ? 5.5 -27.531 -7.133 1 93.19 228 ALA A O 1
ATOM 1808 N N . MET A 1 229 ? 3.695 -27.422 -8.438 1 95 229 MET A N 1
ATOM 1809 C CA . MET A 1 229 ? 3.477 -25.984 -8.305 1 95 229 MET A CA 1
ATOM 1810 C C . MET A 1 229 ? 2.242 -25.703 -7.457 1 95 229 MET A C 1
ATOM 1812 O O . MET A 1 229 ? 1.225 -26.391 -7.582 1 95 229 MET A O 1
ATOM 1816 N N . VAL A 1 230 ? 2.363 -24.781 -6.547 1 96.31 230 VAL A N 1
ATOM 1817 C CA . VAL A 1 230 ? 1.182 -24.312 -5.832 1 96.31 230 VAL A CA 1
ATOM 1818 C C . VAL A 1 230 ? 0.581 -23.109 -6.562 1 96.31 230 VAL A C 1
ATOM 1820 O O . VAL A 1 230 ? 1.303 -22.203 -6.977 1 96.31 230 VAL A O 1
ATOM 1823 N N . VAL A 1 231 ? -0.713 -23.125 -6.773 1 97.88 231 VAL A N 1
ATOM 1824 C CA . VAL A 1 231 ? -1.427 -22.047 -7.441 1 97.88 231 VAL A CA 1
ATOM 1825 C C . VAL A 1 231 ? -2.557 -21.547 -6.547 1 97.88 231 VAL A C 1
ATOM 1827 O O . VAL A 1 231 ? -3.293 -22.328 -5.957 1 97.88 231 VAL A O 1
ATOM 1830 N N . ASN A 1 232 ? -2.658 -20.219 -6.426 1 97.62 232 ASN A N 1
ATOM 1831 C CA . ASN A 1 232 ? -3.744 -19.703 -5.594 1 97.62 232 ASN A CA 1
ATOM 1832 C C . ASN A 1 232 ? -4.488 -18.562 -6.285 1 97.62 232 ASN A C 1
ATOM 1834 O O . ASN A 1 232 ? -3.924 -17.891 -7.141 1 97.62 232 ASN A O 1
ATOM 1838 N N . VAL A 1 233 ? -5.723 -18.406 -5.875 1 98.56 233 VAL A N 1
ATOM 1839 C CA . VAL A 1 233 ? -6.617 -17.359 -6.352 1 98.56 233 VAL A CA 1
ATOM 1840 C C . VAL A 1 233 ? -6.246 -16.031 -5.703 1 98.56 233 VAL A C 1
ATOM 1842 O O . VAL A 1 233 ? -5.996 -15.969 -4.496 1 98.56 233 VAL A O 1
ATOM 1845 N N . GLY A 1 234 ? -6.203 -14.984 -6.48 1 98.06 234 GLY A N 1
ATOM 1846 C CA . GLY A 1 234 ? -6.012 -13.641 -5.949 1 98.06 234 GLY A CA 1
ATOM 1847 C C . GLY A 1 234 ? -7.301 -12.844 -5.859 1 98.06 234 GLY A C 1
ATOM 1848 O O . GLY A 1 234 ? -8.359 -13.32 -6.285 1 98.06 234 GLY A O 1
ATOM 1849 N N . ASP A 1 235 ? -7.195 -11.648 -5.363 1 96.75 235 ASP A N 1
ATOM 1850 C CA . ASP A 1 235 ? -8.336 -10.773 -5.113 1 96.75 235 ASP A CA 1
ATOM 1851 C C . ASP A 1 235 ? -9.047 -10.414 -6.418 1 96.75 235 ASP A C 1
ATOM 1853 O O . ASP A 1 235 ? -10.266 -10.25 -6.438 1 96.75 235 ASP A O 1
ATOM 1857 N N . MET A 1 236 ? -8.297 -10.211 -7.484 1 98.06 236 MET A N 1
ATOM 1858 C CA . MET A 1 236 ? -8.914 -9.828 -8.75 1 98.06 236 MET A CA 1
ATOM 1859 C C . MET A 1 236 ? -9.836 -10.93 -9.266 1 98.06 236 MET A C 1
ATOM 1861 O O . MET A 1 236 ? -10.938 -10.648 -9.75 1 98.06 236 MET A O 1
ATOM 1865 N N . LEU A 1 237 ? -9.359 -12.141 -9.195 1 98.69 237 LEU A N 1
ATOM 1866 C CA . LEU A 1 237 ? -10.203 -13.25 -9.641 1 98.69 237 LEU A CA 1
ATOM 1867 C C . LEU A 1 237 ? -11.383 -13.445 -8.695 1 98.69 237 LEU A C 1
ATOM 1869 O O . LEU A 1 237 ? -12.492 -13.75 -9.141 1 98.69 237 LEU A O 1
ATOM 1873 N N . GLN A 1 238 ? -11.156 -13.328 -7.41 1 98.19 238 GLN A N 1
ATOM 1874 C CA . GLN A 1 238 ? -12.258 -13.391 -6.449 1 98.19 238 GLN A CA 1
ATOM 1875 C C . GLN A 1 238 ? -13.336 -12.367 -6.785 1 98.19 238 GLN A C 1
ATOM 1877 O O . GLN A 1 238 ? -14.523 -12.688 -6.801 1 98.19 238 GLN A O 1
ATOM 1882 N N . ARG A 1 239 ? -12.945 -11.133 -7.031 1 97.06 239 ARG A N 1
ATOM 1883 C CA . ARG A 1 239 ? -13.898 -10.086 -7.379 1 97.06 239 ARG A CA 1
ATOM 1884 C C . ARG A 1 239 ? -14.617 -10.414 -8.688 1 97.06 239 ARG A C 1
ATOM 1886 O O . ARG A 1 239 ? -15.836 -10.281 -8.781 1 97.06 239 ARG A O 1
ATOM 1893 N N . LEU A 1 240 ? -13.828 -10.836 -9.688 1 98.44 240 LEU A N 1
ATOM 1894 C CA . LEU A 1 240 ? -14.375 -11.172 -10.992 1 98.44 240 LEU A CA 1
ATOM 1895 C C . LEU A 1 240 ? -15.453 -12.242 -10.875 1 98.44 240 LEU A C 1
ATOM 1897 O O . LEU A 1 240 ? -16.453 -12.211 -11.594 1 98.44 240 LEU A O 1
ATOM 1901 N N . THR A 1 241 ? -15.297 -13.18 -9.969 1 98.5 241 THR A N 1
ATOM 1902 C CA . THR A 1 241 ? -16.188 -14.328 -9.867 1 98.5 241 THR A CA 1
ATOM 1903 C C . THR A 1 241 ? -17.188 -14.141 -8.727 1 98.5 241 THR A C 1
ATOM 1905 O O . THR A 1 241 ? -17.766 -15.117 -8.234 1 98.5 241 THR A O 1
ATOM 1908 N N . ASN A 1 242 ? -17.266 -12.906 -8.227 1 97.75 242 ASN A N 1
ATOM 1909 C CA . ASN A 1 242 ? -18.234 -12.602 -7.176 1 97.75 242 ASN A CA 1
ATOM 1910 C C . ASN A 1 242 ? -18.031 -13.492 -5.953 1 97.75 242 ASN A C 1
ATOM 1912 O O . ASN A 1 242 ? -19 -14.031 -5.406 1 97.75 242 ASN A O 1
ATOM 1916 N N . HIS A 1 243 ? -16.797 -13.789 -5.672 1 96.75 243 HIS A N 1
ATOM 1917 C CA . HIS A 1 243 ? -16.344 -14.547 -4.516 1 96.75 243 HIS A CA 1
ATOM 1918 C C . HIS A 1 243 ? -16.672 -16.031 -4.668 1 96.75 243 HIS A C 1
ATOM 1920 O O . HIS A 1 243 ? -16.625 -16.781 -3.695 1 96.75 243 HIS A O 1
ATOM 1926 N N . TYR A 1 244 ? -17.062 -16.359 -5.855 1 98.06 244 TYR A N 1
ATOM 1927 C CA . TYR A 1 244 ? -17.234 -17.781 -6.121 1 98.06 244 TYR A CA 1
ATOM 1928 C C . TYR A 1 244 ? -15.93 -18.547 -5.949 1 98.06 244 TYR A C 1
ATOM 1930 O O . TYR A 1 244 ? -15.914 -19.672 -5.426 1 98.06 244 TYR A O 1
ATOM 1938 N N . LEU A 1 245 ? -14.867 -18.062 -6.434 1 98.5 245 LEU A N 1
ATOM 1939 C CA . LEU A 1 245 ? -13.523 -18.547 -6.145 1 98.5 245 LEU A CA 1
ATOM 1940 C C . LEU A 1 245 ? -12.844 -17.641 -5.113 1 98.5 245 LEU A C 1
ATOM 1942 O O . LEU A 1 245 ? -12.586 -16.469 -5.379 1 98.5 245 LEU A O 1
ATOM 1946 N N . PRO A 1 246 ? -12.477 -18.125 -3.984 1 97.88 246 PRO A N 1
ATOM 1947 C CA . PRO A 1 246 ? -12.016 -17.266 -2.891 1 97.88 246 PRO A CA 1
ATOM 1948 C C . PRO A 1 246 ? -10.516 -17 -2.938 1 97.88 246 PRO A C 1
ATOM 1950 O O . PRO A 1 246 ? -9.734 -17.891 -3.268 1 97.88 246 PRO A O 1
ATOM 1953 N N . SER A 1 247 ? -10.141 -15.758 -2.736 1 97.38 247 SER A N 1
ATOM 1954 C CA . SER A 1 247 ? -8.766 -15.398 -2.406 1 97.38 247 SER A CA 1
ATOM 1955 C C . SER A 1 247 ? -8.445 -15.719 -0.949 1 97.38 247 SER A C 1
ATOM 1957 O O . SER A 1 247 ? -8.68 -14.891 -0.064 1 97.38 247 SER A O 1
ATOM 1959 N N . THR A 1 248 ? -7.863 -16.859 -0.687 1 96.12 248 THR A N 1
ATOM 1960 C CA . THR A 1 248 ? -7.738 -17.375 0.671 1 96.12 248 THR A CA 1
ATOM 1961 C C . THR A 1 248 ? -6.484 -16.828 1.346 1 96.12 248 THR A C 1
ATOM 1963 O O . THR A 1 248 ? -5.402 -16.828 0.757 1 96.12 248 THR A O 1
ATOM 1966 N N . THR A 1 249 ? -6.723 -16.344 2.52 1 93.31 249 THR A N 1
ATOM 1967 C CA . THR A 1 249 ? -5.609 -15.875 3.342 1 93.31 249 THR A CA 1
ATOM 1968 C C . THR A 1 249 ? -4.598 -17 3.561 1 93.31 249 THR A C 1
ATOM 1970 O O . THR A 1 249 ? -4.98 -18.141 3.809 1 93.31 249 THR A O 1
ATOM 1973 N N . HIS A 1 250 ? -3.34 -16.656 3.477 1 92.06 250 HIS A N 1
ATOM 1974 C CA . HIS A 1 250 ? -2.289 -17.641 3.68 1 92.06 250 HIS A CA 1
ATOM 1975 C C . HIS A 1 250 ? -1.062 -17.016 4.332 1 92.06 250 HIS A C 1
ATOM 1977 O O . HIS A 1 250 ? -0.959 -15.797 4.434 1 92.06 250 HIS A O 1
ATOM 1983 N N . ARG A 1 251 ? -0.214 -17.844 4.852 1 87.5 251 ARG A N 1
ATOM 1984 C CA . ARG A 1 251 ? 1.014 -17.422 5.52 1 87.5 251 ARG A CA 1
ATOM 1985 C C . ARG A 1 251 ? 2.119 -18.453 5.332 1 87.5 251 ARG A C 1
ATOM 1987 O O . ARG A 1 251 ? 1.872 -19.547 4.82 1 87.5 251 ARG A O 1
ATOM 1994 N N . VAL A 1 252 ? 3.314 -18 5.629 1 84.12 252 VAL A N 1
ATOM 1995 C CA . VAL A 1 252 ? 4.461 -18.906 5.641 1 84.12 252 VAL A CA 1
ATOM 1996 C C . VAL A 1 252 ? 5.074 -18.953 7.039 1 84.12 252 VAL A C 1
ATOM 1998 O O . VAL A 1 252 ? 5.441 -17.906 7.59 1 84.12 252 VAL A O 1
ATOM 2001 N N . VAL A 1 253 ? 5.125 -20.062 7.598 1 82.88 253 VAL A N 1
ATOM 2002 C CA . VAL A 1 253 ? 5.672 -20.203 8.945 1 82.88 253 VAL A CA 1
ATOM 2003 C C . VAL A 1 253 ? 7.129 -20.656 8.859 1 82.88 253 VAL A C 1
ATOM 2005 O O . VAL A 1 253 ? 7.559 -21.203 7.848 1 82.88 253 VAL A O 1
ATOM 2008 N N . ASN A 1 254 ? 7.832 -20.391 9.977 1 77.12 254 ASN A N 1
ATOM 2009 C CA . ASN A 1 254 ? 9.227 -20.797 10.023 1 77.12 254 ASN A CA 1
ATOM 2010 C C . ASN A 1 254 ? 9.367 -22.312 10.031 1 77.12 254 ASN A C 1
ATOM 2012 O O . ASN A 1 254 ? 8.516 -23.016 10.586 1 77.12 254 ASN A O 1
ATOM 2016 N N . PRO A 1 255 ? 10.391 -22.703 9.438 1 73.31 255 PRO A N 1
ATOM 2017 C CA . PRO A 1 255 ? 10.648 -24.141 9.5 1 73.31 255 PRO A CA 1
ATOM 2018 C C . PRO A 1 255 ? 10.984 -24.609 10.914 1 73.31 255 PRO A C 1
ATOM 2020 O O . PRO A 1 255 ? 11.211 -23.797 11.812 1 73.31 255 PRO A O 1
ATOM 2023 N N . PRO A 1 256 ? 10.938 -25.859 11 1 74.12 256 PRO A N 1
ATOM 2024 C CA . PRO A 1 256 ? 11.398 -26.391 12.289 1 74.12 256 PRO A CA 1
ATOM 2025 C C . PRO A 1 256 ? 12.781 -25.875 12.672 1 74.12 256 PRO A C 1
ATOM 2027 O O . PRO A 1 256 ? 13.562 -25.469 11.805 1 74.12 256 PRO A O 1
ATOM 2030 N N . VAL A 1 257 ? 13.047 -25.797 13.898 1 72.81 257 VAL A N 1
ATOM 2031 C CA . VAL A 1 257 ? 14.234 -25.203 14.5 1 72.81 257 VAL A CA 1
ATOM 2032 C C . VAL A 1 257 ? 15.484 -25.703 13.789 1 72.81 257 VAL A C 1
ATOM 2034 O O . VAL A 1 257 ? 16.422 -24.938 13.555 1 72.81 257 VAL A O 1
ATOM 2037 N N . GLU A 1 258 ? 15.508 -26.969 13.414 1 73.88 258 GLU A N 1
ATOM 2038 C CA . GLU A 1 258 ? 16.688 -27.578 12.812 1 73.88 258 GLU A CA 1
ATOM 2039 C C . GLU A 1 258 ? 16.984 -26.969 11.445 1 73.88 258 GLU A C 1
ATOM 2041 O O . GLU A 1 258 ? 18.125 -27.031 10.969 1 73.88 258 GLU A O 1
ATOM 2046 N N . ARG A 1 259 ? 16.031 -26.312 10.898 1 72.62 259 ARG A N 1
ATOM 2047 C CA . ARG A 1 259 ? 16.203 -25.812 9.539 1 72.62 259 ARG A CA 1
ATOM 2048 C C . ARG A 1 259 ? 16.234 -24.281 9.523 1 72.62 259 ARG A C 1
ATOM 2050 O O . ARG A 1 259 ? 16.312 -23.672 8.461 1 72.62 259 ARG A O 1
ATOM 2057 N N . ARG A 1 260 ? 16.234 -23.656 10.625 1 73.25 260 ARG A N 1
ATOM 2058 C CA . ARG A 1 260 ? 16.172 -22.203 10.727 1 73.25 260 ARG A CA 1
ATOM 2059 C C . ARG A 1 260 ? 17.5 -21.562 10.289 1 73.25 260 ARG A C 1
ATOM 2061 O O . ARG A 1 260 ? 17.531 -20.391 9.922 1 73.25 260 ARG A O 1
ATOM 2068 N N . GLY A 1 261 ? 18.516 -22.344 10.289 1 74.81 261 GLY A N 1
ATOM 2069 C CA . GLY A 1 261 ? 19.828 -21.844 9.914 1 74.81 261 GLY A CA 1
ATOM 2070 C C . GLY A 1 261 ? 20.047 -21.828 8.414 1 74.81 261 GLY A C 1
ATOM 2071 O O . GLY A 1 261 ? 21.078 -21.344 7.938 1 74.81 261 GLY A O 1
ATOM 2072 N N . THR A 1 262 ? 19.172 -22.297 7.672 1 80.38 262 THR A N 1
ATOM 2073 C CA . THR A 1 262 ? 19.312 -22.375 6.227 1 80.38 262 THR A CA 1
ATOM 2074 C C . THR A 1 262 ? 18.531 -21.266 5.539 1 80.38 262 THR A C 1
ATOM 2076 O O . THR A 1 262 ? 17.375 -21.016 5.879 1 80.38 262 THR A O 1
ATOM 2079 N N . PRO A 1 263 ? 19.234 -20.625 4.551 1 84.44 263 PRO A N 1
ATOM 2080 C CA . PRO A 1 263 ? 18.469 -19.625 3.781 1 84.44 263 PRO A CA 1
ATOM 2081 C C . PRO A 1 263 ? 17.344 -20.25 2.969 1 84.44 263 PRO A C 1
ATOM 2083 O O . PRO A 1 263 ? 17.422 -21.406 2.574 1 84.44 263 PRO A O 1
ATOM 2086 N N . ARG A 1 264 ? 16.375 -19.469 2.805 1 83.62 264 ARG A N 1
ATOM 2087 C CA . ARG A 1 264 ? 15.234 -19.906 1.998 1 83.62 264 ARG A CA 1
ATOM 2088 C C . ARG A 1 264 ? 15.07 -19.016 0.763 1 83.62 264 ARG A C 1
ATOM 2090 O O . ARG A 1 264 ? 15.281 -17.797 0.831 1 83.62 264 ARG A O 1
ATOM 2097 N N . TYR A 1 265 ? 14.719 -19.719 -0.312 1 88.19 265 TYR A N 1
ATOM 2098 C CA . TYR A 1 265 ? 14.461 -19.016 -1.567 1 88.19 265 TYR A CA 1
ATOM 2099 C C . TYR A 1 265 ? 13.07 -19.359 -2.104 1 88.19 265 TYR A C 1
ATOM 2101 O O . TYR A 1 265 ? 12.562 -20.453 -1.884 1 88.19 265 TYR A O 1
ATOM 2109 N N . SER A 1 266 ? 12.445 -18.406 -2.709 1 89 266 SER A N 1
ATOM 2110 C CA . SER A 1 266 ? 11.148 -18.578 -3.346 1 89 266 SER A CA 1
ATOM 2111 C C . SER A 1 266 ? 11.031 -17.75 -4.617 1 89 266 SER A C 1
ATOM 2113 O O . SER A 1 266 ? 11.68 -16.719 -4.746 1 89 266 SER A O 1
ATOM 2115 N N . MET A 1 267 ? 10.219 -18.25 -5.555 1 93.19 267 MET A N 1
ATOM 2116 C CA . MET A 1 267 ? 10.016 -17.531 -6.812 1 93.19 267 MET A CA 1
ATOM 2117 C C . MET A 1 267 ? 8.539 -17.5 -7.18 1 93.19 267 MET A C 1
ATOM 2119 O O . MET A 1 267 ? 8.109 -18.156 -8.125 1 93.19 267 MET A O 1
ATOM 2123 N N . PRO A 1 268 ? 7.762 -16.719 -6.488 1 95.19 268 PRO A N 1
ATOM 2124 C CA . PRO A 1 268 ? 6.363 -16.547 -6.887 1 95.19 268 PRO A CA 1
ATOM 2125 C C . PRO A 1 268 ? 6.207 -15.742 -8.172 1 95.19 268 PRO A C 1
ATOM 2127 O O . PRO A 1 268 ? 6.953 -14.781 -8.398 1 95.19 268 PRO A O 1
ATOM 2130 N N . PHE A 1 269 ? 5.336 -16.203 -9.039 1 97.56 269 PHE A N 1
ATOM 2131 C CA . PHE A 1 269 ? 4.898 -15.484 -10.227 1 97.56 269 PHE A CA 1
ATOM 2132 C C . PHE A 1 269 ? 3.477 -14.969 -10.055 1 97.56 269 PHE A C 1
ATOM 2134 O O . PHE A 1 269 ? 2.523 -15.75 -10.016 1 97.56 269 PHE A O 1
ATOM 2141 N N . PHE A 1 270 ? 3.354 -13.672 -9.961 1 97.81 270 PHE A N 1
ATOM 2142 C CA . PHE A 1 270 ? 2.055 -13.023 -9.82 1 97.81 270 PHE A CA 1
ATOM 2143 C C . PHE A 1 270 ? 1.457 -12.695 -11.18 1 97.81 270 PHE A C 1
ATOM 2145 O O . PHE A 1 270 ? 1.883 -11.75 -11.844 1 97.81 270 PHE A O 1
ATOM 2152 N N . LEU A 1 271 ? 0.5 -13.477 -11.539 1 98.62 271 LEU A N 1
ATOM 2153 C CA . LEU A 1 271 ? -0.107 -13.289 -12.852 1 98.62 271 LEU A CA 1
ATOM 2154 C C . LEU A 1 271 ? -1.203 -12.234 -12.797 1 98.62 271 LEU A C 1
ATOM 2156 O O . LEU A 1 271 ? -2.248 -12.445 -12.18 1 98.62 271 LEU A O 1
ATOM 2160 N N . HIS A 1 272 ? -0.953 -11.125 -13.438 1 98.31 272 HIS A N 1
ATOM 2161 C CA . HIS A 1 272 ? -1.875 -10 -13.523 1 98.31 272 HIS A CA 1
ATOM 2162 C C . HIS A 1 272 ? -2.451 -9.867 -14.922 1 98.31 272 HIS A C 1
ATOM 2164 O O . HIS A 1 272 ? -1.776 -10.172 -15.906 1 98.31 272 HIS A O 1
ATOM 2170 N N . PRO A 1 273 ? -3.686 -9.391 -15.008 1 98.5 273 PRO A N 1
ATOM 2171 C CA . PRO A 1 273 ? -4.188 -8.977 -16.328 1 98.5 273 PRO A CA 1
ATOM 2172 C C . PRO A 1 273 ? -3.596 -7.656 -16.797 1 98.5 273 PRO A C 1
ATOM 2174 O O . PRO A 1 273 ? -2.768 -7.059 -16.109 1 98.5 273 PRO A O 1
ATOM 2177 N N . ALA A 1 274 ? -3.982 -7.293 -18.016 1 98 274 ALA A N 1
ATOM 2178 C CA . ALA A 1 274 ? -3.607 -5.98 -18.531 1 98 274 ALA A CA 1
ATOM 2179 C C . ALA A 1 274 ? -4.152 -4.863 -17.656 1 98 274 ALA A C 1
ATOM 2181 O O . ALA A 1 274 ? -5.234 -4.992 -17.062 1 98 274 ALA A O 1
ATOM 2182 N N . PRO A 1 275 ? -3.41 -3.75 -17.625 1 96.44 275 PRO A N 1
ATOM 2183 C CA . PRO A 1 275 ? -3.82 -2.646 -16.75 1 96.44 275 PRO A CA 1
ATOM 2184 C C . PRO A 1 275 ? -5.238 -2.158 -17.031 1 96.44 275 PRO A C 1
ATOM 2186 O O . PRO A 1 275 ? -5.949 -1.74 -16.125 1 96.44 275 PRO A O 1
ATOM 2189 N N . ASP A 1 276 ? -5.691 -2.223 -18.219 1 96.56 276 ASP A N 1
ATOM 2190 C CA . ASP A 1 276 ? -6.984 -1.652 -18.578 1 96.56 276 ASP A CA 1
ATOM 2191 C C . ASP A 1 276 ? -8.07 -2.727 -18.609 1 96.56 276 ASP A C 1
ATOM 2193 O O . ASP A 1 276 ? -9.203 -2.461 -19.016 1 96.56 276 ASP A O 1
ATOM 2197 N N . PHE A 1 277 ? -7.758 -3.951 -18.281 1 97.75 277 PHE A N 1
ATOM 2198 C CA . PHE A 1 277 ? -8.781 -4.984 -18.188 1 97.75 277 PHE A CA 1
ATOM 2199 C C . PHE A 1 277 ? -9.867 -4.574 -17.203 1 97.75 277 PHE A C 1
ATOM 2201 O O . PHE A 1 277 ? -9.578 -4.219 -16.047 1 97.75 277 PHE A O 1
ATOM 2208 N N . LEU A 1 278 ? -11.039 -4.598 -17.656 1 97.69 278 LEU A N 1
ATOM 2209 C CA . LEU A 1 278 ? -12.18 -4.25 -16.812 1 97.69 278 LEU A CA 1
ATOM 2210 C C . LEU A 1 278 ? -12.664 -5.461 -16.016 1 97.69 278 LEU A C 1
ATOM 2212 O O . LEU A 1 278 ? -13.117 -6.445 -16.609 1 97.69 278 LEU A O 1
ATOM 2216 N N . ILE A 1 279 ? -12.539 -5.434 -14.75 1 97.75 279 ILE A N 1
ATOM 2217 C CA . ILE A 1 279 ? -13.078 -6.469 -13.875 1 97.75 279 ILE A CA 1
ATOM 2218 C C . ILE A 1 279 ? -14.57 -6.223 -13.641 1 97.75 279 ILE A C 1
ATOM 2220 O O . ILE A 1 279 ? -14.945 -5.387 -12.812 1 97.75 279 ILE A O 1
ATOM 2224 N N . GLU A 1 280 ? -15.281 -6.91 -14.312 1 97.94 280 GLU A N 1
ATOM 2225 C CA . GLU A 1 280 ? -16.734 -6.906 -14.203 1 97.94 280 GLU A CA 1
ATOM 2226 C C . GLU A 1 280 ? -17.25 -8.25 -13.703 1 97.94 280 GLU A C 1
ATOM 2228 O O . GLU A 1 280 ? -16.875 -9.305 -14.219 1 97.94 280 GLU A O 1
ATOM 2233 N N . THR A 1 281 ? -18.109 -8.117 -12.688 1 97.81 281 THR A N 1
ATOM 2234 C CA . THR A 1 281 ? -18.625 -9.352 -12.109 1 97.81 281 THR A CA 1
ATOM 2235 C C . THR A 1 281 ? -19.203 -10.266 -13.195 1 97.81 281 THR A C 1
ATOM 2237 O O . THR A 1 281 ? -20 -9.82 -14.023 1 97.81 281 THR A O 1
ATOM 2240 N N . LEU A 1 282 ? -18.766 -11.516 -13.234 1 98.19 282 LEU A N 1
ATOM 2241 C CA . LEU A 1 282 ? -19.281 -12.469 -14.211 1 98.19 282 LEU A CA 1
ATOM 2242 C C . LEU A 1 282 ? -20.766 -12.742 -13.969 1 98.19 282 LEU A C 1
ATOM 2244 O O . LEU A 1 282 ? -21.156 -13.148 -12.875 1 98.19 282 LEU A O 1
ATOM 2248 N N . PRO A 1 283 ? -21.562 -12.57 -14.93 1 97.31 283 PRO A N 1
ATOM 2249 C CA . PRO A 1 283 ? -23 -12.758 -14.758 1 97.31 283 PRO A CA 1
ATOM 2250 C C . PRO A 1 283 ? -23.359 -14.156 -14.242 1 97.31 283 PRO A C 1
ATOM 2252 O O . PRO A 1 283 ? -24.297 -14.305 -13.461 1 97.31 283 PRO A O 1
ATOM 2255 N N . SER A 1 284 ? -22.656 -15.156 -14.664 1 96.12 284 SER A N 1
ATOM 2256 C CA . SER A 1 284 ? -22.953 -16.547 -14.32 1 96.12 284 SER A CA 1
ATOM 2257 C C . SER A 1 284 ? -22.766 -16.797 -12.828 1 96.12 284 SER A C 1
ATOM 2259 O O . SER A 1 284 ? -23.188 -17.828 -12.312 1 96.12 284 SER A O 1
ATOM 2261 N N . THR A 1 285 ? -22.109 -15.867 -12.125 1 97.62 285 THR A N 1
ATOM 2262 C CA . THR A 1 285 ? -21.844 -16.062 -10.703 1 97.62 285 THR A CA 1
ATOM 2263 C C . THR A 1 285 ? -22.828 -15.273 -9.852 1 97.62 285 THR A C 1
ATOM 2265 O O . THR A 1 285 ? -22.766 -15.312 -8.617 1 97.62 285 THR A O 1
ATOM 2268 N N . ILE A 1 286 ? -23.641 -14.508 -10.469 1 97.38 286 ILE A N 1
ATOM 2269 C CA . ILE A 1 286 ? -24.672 -13.727 -9.789 1 97.38 286 ILE A CA 1
ATOM 2270 C C . ILE A 1 286 ? -25.953 -14.555 -9.672 1 97.38 286 ILE A C 1
ATOM 2272 O O . ILE A 1 286 ? -26.516 -14.984 -10.688 1 97.38 286 ILE A O 1
ATOM 2276 N N . THR A 1 287 ? -26.406 -14.844 -8.508 1 97.06 287 THR A N 1
ATOM 2277 C CA . THR A 1 287 ? -27.641 -15.547 -8.211 1 97.06 287 THR A CA 1
ATOM 2278 C C . THR A 1 287 ? -28.406 -14.844 -7.098 1 97.06 287 THR A C 1
ATOM 2280 O O . THR A 1 287 ? -27.922 -13.875 -6.52 1 97.06 287 THR A O 1
ATOM 2283 N N . GLU A 1 288 ? -29.594 -15.297 -6.801 1 96.88 288 GLU A N 1
ATOM 2284 C CA . GLU A 1 288 ? -30.359 -14.742 -5.684 1 96.88 288 GLU A CA 1
ATOM 2285 C C . GLU A 1 288 ? -29.609 -14.93 -4.363 1 96.88 288 GLU A C 1
ATOM 2287 O O . GLU A 1 288 ? -29.625 -14.039 -3.51 1 96.88 288 GLU A O 1
ATOM 2292 N N . ALA A 1 289 ? -28.969 -16.109 -4.27 1 96.12 289 ALA A N 1
ATOM 2293 C CA . ALA A 1 289 ? -28.25 -16.438 -3.045 1 96.12 289 ALA A CA 1
ATOM 2294 C C . ALA A 1 289 ? -26.875 -15.758 -3.008 1 96.12 289 ALA A C 1
ATOM 2296 O O . ALA A 1 289 ? -26.234 -15.688 -1.956 1 96.12 289 ALA A O 1
ATOM 2297 N N . ASN A 1 290 ? -26.422 -15.336 -4.164 1 96.5 290 ASN A N 1
ATOM 2298 C CA . ASN A 1 290 ? -25.141 -14.641 -4.293 1 96.5 290 ASN A CA 1
ATOM 2299 C C . ASN A 1 290 ? -25.266 -13.383 -5.137 1 96.5 290 ASN A C 1
ATOM 2301 O O . ASN A 1 290 ? -24.781 -13.328 -6.266 1 96.5 290 ASN A O 1
ATOM 2305 N N . PRO A 1 291 ? -25.906 -12.367 -4.559 1 96.44 291 PRO A N 1
ATOM 2306 C CA . PRO A 1 291 ? -26.125 -11.148 -5.344 1 96.44 291 PRO A CA 1
ATOM 2307 C C . PRO A 1 291 ? -24.828 -10.453 -5.73 1 96.44 291 PRO A C 1
ATOM 2309 O O . PRO A 1 291 ? -23.781 -10.711 -5.129 1 96.44 291 PRO A O 1
ATOM 2312 N N . ASN A 1 292 ? -24.891 -9.602 -6.719 1 96.56 292 ASN A N 1
ATOM 2313 C CA . ASN A 1 292 ? -23.719 -8.883 -7.215 1 96.56 292 ASN A CA 1
ATOM 2314 C C . ASN A 1 292 ? -23.109 -8 -6.129 1 96.56 292 ASN A C 1
ATOM 2316 O O . ASN A 1 292 ? -23.688 -6.98 -5.75 1 96.56 292 ASN A O 1
ATOM 2320 N N . ARG A 1 293 ? -21.969 -8.367 -5.695 1 92.06 293 ARG A N 1
ATOM 2321 C CA . ARG A 1 293 ? -21.25 -7.645 -4.648 1 92.06 293 ARG A CA 1
ATOM 2322 C C . ARG A 1 293 ? -20.625 -6.367 -5.191 1 92.06 293 ARG A C 1
ATOM 2324 O O . ARG A 1 293 ? -20.328 -5.445 -4.434 1 92.06 293 ARG A O 1
ATOM 2331 N N . TYR A 1 294 ? -20.406 -6.371 -6.492 1 92.94 294 TYR A N 1
ATOM 2332 C CA . TYR A 1 294 ? -19.672 -5.281 -7.125 1 92.94 294 TYR A CA 1
ATOM 2333 C C . TYR A 1 294 ? -20.422 -4.742 -8.328 1 92.94 294 TYR A C 1
ATOM 2335 O O . TYR A 1 294 ? -20.047 -4.988 -9.477 1 92.94 294 TYR A O 1
ATOM 2343 N N . PRO A 1 295 ? -21.391 -3.947 -8.141 1 91.38 295 PRO A N 1
ATOM 2344 C CA . PRO A 1 295 ? -22.219 -3.465 -9.25 1 91.38 295 PRO A CA 1
ATOM 2345 C C . PRO A 1 295 ? -21.438 -2.572 -10.219 1 91.38 295 PRO A C 1
ATOM 2347 O O . PRO A 1 295 ? -21.75 -2.521 -11.406 1 91.38 295 PRO A O 1
ATOM 2350 N N . GLU A 1 296 ? -20.391 -1.88 -9.727 1 89.19 296 GLU A N 1
ATOM 2351 C CA . GLU A 1 296 ? -19.578 -1.033 -10.586 1 89.19 296 GLU A CA 1
ATOM 2352 C C . GLU A 1 296 ? -18.266 -1.728 -10.961 1 89.19 296 GLU A C 1
ATOM 2354 O O . GLU A 1 296 ? -17.5 -2.121 -10.086 1 89.19 296 GLU A O 1
ATOM 2359 N N . PRO A 1 297 ? -18.031 -1.862 -12.289 1 95.19 297 PRO A N 1
ATOM 2360 C CA . PRO A 1 297 ? -16.75 -2.441 -12.703 1 95.19 297 PRO A CA 1
ATOM 2361 C C . PRO A 1 297 ? -15.57 -1.527 -12.406 1 95.19 297 PRO A C 1
ATOM 2363 O O . PRO A 1 297 ? -15.758 -0.343 -12.117 1 95.19 297 PRO A O 1
ATOM 2366 N N . ILE A 1 298 ? -14.391 -2.105 -12.406 1 93.88 298 ILE A N 1
ATOM 2367 C CA . ILE A 1 298 ? -13.156 -1.368 -12.156 1 93.88 298 ILE A CA 1
ATOM 2368 C C . ILE A 1 298 ? -12.023 -1.961 -12.984 1 93.88 298 ILE A C 1
ATOM 2370 O O . ILE A 1 298 ? -11.961 -3.176 -13.188 1 93.88 298 ILE A O 1
ATOM 2374 N N . THR A 1 299 ? -11.133 -1.166 -13.461 1 95.31 299 THR A N 1
ATOM 2375 C CA . THR A 1 299 ? -10 -1.697 -14.211 1 95.31 299 THR A CA 1
ATOM 2376 C C . THR A 1 299 ? -9.023 -2.408 -13.273 1 95.31 299 THR A C 1
ATOM 2378 O O . THR A 1 299 ? -9 -2.137 -12.07 1 95.31 299 THR A O 1
ATOM 2381 N N . ALA A 1 300 ? -8.258 -3.27 -13.852 1 96.75 300 ALA A N 1
ATOM 2382 C CA . ALA A 1 300 ? -7.238 -3.967 -13.07 1 96.75 300 ALA A CA 1
ATOM 2383 C C . ALA A 1 300 ? -6.281 -2.979 -12.414 1 96.75 300 ALA A C 1
ATOM 2385 O O . ALA A 1 300 ? -5.914 -3.146 -11.25 1 96.75 300 ALA A O 1
ATOM 2386 N N . HIS A 1 301 ? -5.863 -1.973 -13.141 1 94.12 301 HIS A N 1
ATOM 2387 C CA . HIS A 1 301 ? -4.957 -0.96 -12.609 1 94.12 301 HIS A CA 1
ATOM 2388 C C . HIS A 1 301 ? -5.586 -0.222 -11.438 1 94.12 301 HIS A C 1
ATOM 2390 O O . HIS A 1 301 ? -4.949 -0.051 -10.391 1 94.12 301 HIS A O 1
ATOM 2396 N N . ASP A 1 302 ? -6.82 0.242 -11.594 1 90.69 302 ASP A N 1
ATOM 2397 C CA . ASP A 1 302 ? -7.504 0.984 -10.539 1 90.69 302 ASP A CA 1
ATOM 2398 C C . ASP A 1 302 ? -7.746 0.104 -9.312 1 90.69 302 ASP A C 1
ATOM 2400 O O . ASP A 1 302 ? -7.668 0.577 -8.18 1 90.69 302 ASP A O 1
ATOM 2404 N N . TYR A 1 303 ? -8.086 -1.159 -9.531 1 93.69 303 TYR A N 1
ATOM 2405 C CA . TYR A 1 303 ? -8.289 -2.08 -8.414 1 93.69 303 TYR A CA 1
ATOM 2406 C C . TYR A 1 303 ? -6.992 -2.299 -7.645 1 93.69 303 TYR A C 1
ATOM 2408 O O . TYR A 1 303 ? -6.996 -2.336 -6.414 1 93.69 303 TYR A O 1
ATOM 2416 N N . LEU A 1 304 ? -5.91 -2.49 -8.414 1 92.75 304 LEU A N 1
ATOM 2417 C CA . LEU A 1 304 ? -4.602 -2.598 -7.77 1 92.75 304 LEU A CA 1
ATOM 2418 C C . LEU A 1 304 ? -4.332 -1.39 -6.883 1 92.75 304 LEU A C 1
ATOM 2420 O O . LEU A 1 304 ? -3.93 -1.542 -5.727 1 92.75 304 LEU A O 1
ATOM 2424 N N . PHE A 1 305 ? -4.582 -0.25 -7.395 1 88.75 305 PHE A N 1
ATOM 2425 C CA . PHE A 1 305 ? -4.387 0.979 -6.637 1 88.75 305 PHE A CA 1
ATOM 2426 C C . PHE A 1 305 ? -5.242 0.98 -5.375 1 88.75 305 PHE A C 1
ATOM 2428 O O . PHE A 1 305 ? -4.75 1.286 -4.285 1 88.75 305 PHE A O 1
ATOM 2435 N N . GLU A 1 306 ? -6.465 0.645 -5.547 1 88.69 306 GLU A N 1
ATOM 2436 C CA . GLU A 1 306 ? -7.395 0.606 -4.422 1 88.69 306 GLU A CA 1
ATOM 2437 C C . GLU A 1 306 ? -6.898 -0.337 -3.328 1 88.69 306 GLU A C 1
ATOM 2439 O O . GLU A 1 306 ? -6.934 0.004 -2.145 1 88.69 306 GLU A O 1
ATOM 2444 N N . ARG A 1 307 ? -6.465 -1.53 -3.729 1 89.5 307 ARG A N 1
ATOM 2445 C CA . ARG A 1 307 ? -5.98 -2.514 -2.766 1 89.5 307 ARG A CA 1
ATOM 2446 C C . ARG A 1 307 ? -4.711 -2.023 -2.074 1 89.5 307 ARG A C 1
ATOM 2448 O O . ARG A 1 307 ? -4.535 -2.23 -0.872 1 89.5 307 ARG A O 1
ATOM 2455 N N . LEU A 1 308 ? -3.885 -1.385 -2.799 1 86.88 308 LEU A N 1
ATOM 2456 C CA . LEU A 1 308 ? -2.652 -0.857 -2.227 1 86.88 308 LEU A CA 1
ATOM 2457 C C . LEU A 1 308 ? -2.949 0.248 -1.219 1 86.88 308 LEU A C 1
ATOM 2459 O O . LEU A 1 308 ? -2.293 0.338 -0.178 1 86.88 308 LEU A O 1
ATOM 2463 N N . VAL A 1 309 ? -3.906 1.111 -1.517 1 83.44 309 VAL A N 1
ATOM 2464 C CA . VAL A 1 309 ? -4.336 2.145 -0.582 1 83.44 309 VAL A CA 1
ATOM 2465 C C . VAL A 1 309 ? -4.812 1.502 0.718 1 83.44 309 VAL A C 1
ATOM 2467 O O . VAL A 1 309 ? -4.434 1.936 1.809 1 83.44 309 VAL A O 1
ATOM 2470 N N . GLU A 1 310 ? -5.578 0.476 0.622 1 83.31 310 GLU A N 1
ATOM 2471 C CA . GLU A 1 310 ? -6.082 -0.234 1.792 1 83.31 310 GLU A CA 1
ATOM 2472 C C . GLU A 1 310 ? -4.941 -0.797 2.633 1 83.31 310 GLU A C 1
ATOM 2474 O O . GLU A 1 310 ? -4.945 -0.668 3.859 1 83.31 310 GLU A O 1
ATOM 2479 N N . ILE A 1 311 ? -4.039 -1.364 1.929 1 77.88 311 ILE A N 1
ATOM 2480 C CA . ILE A 1 311 ? -2.889 -1.948 2.607 1 77.88 311 ILE A CA 1
ATOM 2481 C C . ILE A 1 311 ? -2.082 -0.849 3.295 1 77.88 311 ILE A C 1
ATOM 2483 O O . ILE A 1 311 ? -1.617 -1.024 4.422 1 77.88 311 ILE A O 1
ATOM 2487 N N . GLY A 1 312 ? -1.917 0.268 2.682 1 76.06 312 GLY A N 1
ATOM 2488 C CA . GLY A 1 312 ? -1.176 1.388 3.238 1 76.06 312 GLY A CA 1
ATOM 2489 C C . GLY A 1 312 ? -1.835 1.987 4.465 1 76.06 312 GLY A C 1
ATOM 2490 O O . GLY A 1 312 ? -1.151 2.449 5.383 1 76.06 312 GLY A O 1
ATOM 2491 N N . LEU A 1 313 ? -3.221 2.033 4.48 1 68.81 313 LEU A N 1
ATOM 2492 C CA . LEU A 1 313 ? -3.971 2.602 5.594 1 68.81 313 LEU A CA 1
ATOM 2493 C C . LEU A 1 313 ? -3.816 1.744 6.844 1 68.81 313 LEU A C 1
ATOM 2495 O O . LEU A 1 313 ? -3.887 2.256 7.965 1 68.81 313 LEU A O 1
ATOM 2499 N N . ILE A 1 314 ? -3.572 0.555 6.641 1 59.75 314 ILE A N 1
ATOM 2500 C CA . ILE A 1 314 ? -3.439 -0.357 7.773 1 59.75 314 ILE A CA 1
ATOM 2501 C C . ILE A 1 314 ? -2.084 -0.151 8.445 1 59.75 314 ILE A C 1
ATOM 2503 O O . ILE A 1 314 ? -1.969 -0.256 9.672 1 59.75 314 ILE A O 1
ATOM 2507 N N . LYS A 1 315 ? -1.146 0.315 7.738 1 58.19 315 LYS A N 1
ATOM 2508 C CA . LYS A 1 315 ? 0.195 0.473 8.289 1 58.19 315 LYS A CA 1
ATOM 2509 C C . LYS A 1 315 ? 0.342 1.818 9 1 58.19 315 LYS A C 1
ATOM 2511 O O . LYS A 1 315 ? 1.244 1.999 9.82 1 58.19 315 LYS A O 1
ATOM 2516 N N . LYS A 1 316 ? -0.542 2.754 8.719 1 60 316 LYS A N 1
ATOM 2517 C CA . LYS A 1 316 ? -0.423 4.086 9.312 1 60 316 LYS A CA 1
ATOM 2518 C C . LYS A 1 316 ? -1.495 4.316 10.367 1 60 316 LYS A C 1
ATOM 2520 O O . LYS A 1 316 ? -2.6 3.775 10.273 1 60 316 LYS A O 1
ATOM 2525 N N . MET B 1 1 ? 26.469 31.453 14.703 1 25.67 1 MET B N 1
ATOM 2526 C CA . MET B 1 1 ? 26.438 30.062 15.156 1 25.67 1 MET B CA 1
ATOM 2527 C C . MET B 1 1 ? 25.062 29.469 14.969 1 25.67 1 MET B C 1
ATOM 2529 O O . MET B 1 1 ? 24.062 30 15.477 1 25.67 1 MET B O 1
ATOM 2533 N N . ALA B 1 2 ? 24.812 28.797 13.875 1 41.78 2 ALA B N 1
ATOM 2534 C CA . ALA B 1 2 ? 23.438 28.375 13.602 1 41.78 2 ALA B CA 1
ATOM 2535 C C . ALA B 1 2 ? 22.828 27.688 14.82 1 41.78 2 ALA B C 1
ATOM 2537 O O . ALA B 1 2 ? 23.438 26.797 15.406 1 41.78 2 ALA B O 1
ATOM 2538 N N . THR B 1 3 ? 21.969 28.312 15.727 1 43.53 3 THR B N 1
ATOM 2539 C CA . THR B 1 3 ? 21.344 27.75 16.906 1 43.53 3 THR B CA 1
ATOM 2540 C C . THR B 1 3 ? 20.828 26.328 16.625 1 43.53 3 THR B C 1
ATOM 2542 O O . THR B 1 3 ? 20.016 26.141 15.734 1 43.53 3 THR B O 1
ATOM 2545 N N . VAL B 1 4 ? 21.609 25.297 17 1 55 4 VAL B N 1
ATOM 2546 C CA . VAL B 1 4 ? 21.266 23.891 16.891 1 55 4 VAL B CA 1
ATOM 2547 C C . VAL B 1 4 ? 19.984 23.609 17.688 1 55 4 VAL B C 1
ATOM 2549 O O . VAL B 1 4 ? 19.953 23.766 18.906 1 55 4 VAL B O 1
ATOM 2552 N N . LEU B 1 5 ? 18.844 23.609 17.047 1 69.12 5 LEU B N 1
ATOM 2553 C CA . LEU B 1 5 ? 17.562 23.328 17.703 1 69.12 5 LEU B CA 1
ATOM 2554 C C . LEU B 1 5 ? 17.562 21.906 18.281 1 69.12 5 LEU B C 1
ATOM 2556 O O . LEU B 1 5 ? 17.766 20.938 17.562 1 69.12 5 LEU B O 1
ATOM 2560 N N . ASP B 1 6 ? 17.453 21.859 19.609 1 78.88 6 ASP B N 1
ATOM 2561 C CA . ASP B 1 6 ? 17.484 20.562 20.281 1 78.88 6 ASP B CA 1
ATOM 2562 C C . ASP B 1 6 ? 16.078 19.984 20.406 1 78.88 6 ASP B C 1
ATOM 2564 O O . ASP B 1 6 ? 15.906 18.781 20.672 1 78.88 6 ASP B O 1
ATOM 2568 N N . GLU B 1 7 ? 15.125 20.922 20.188 1 88.75 7 GLU B N 1
ATOM 2569 C CA . GLU B 1 7 ? 13.727 20.5 20.203 1 88.75 7 GLU B CA 1
ATOM 2570 C C . GLU B 1 7 ? 12.938 21.172 19.078 1 88.75 7 GLU B C 1
ATOM 2572 O O . GLU B 1 7 ? 13.312 22.234 18.609 1 88.75 7 GLU B O 1
ATOM 2577 N N . VAL B 1 8 ? 11.891 20.594 18.719 1 92.69 8 VAL B N 1
ATOM 2578 C CA . VAL B 1 8 ? 11.039 21.172 17.688 1 92.69 8 VAL B CA 1
ATOM 2579 C C . VAL B 1 8 ? 10.453 22.5 18.172 1 92.69 8 VAL B C 1
ATOM 2581 O O . VAL B 1 8 ? 9.773 22.531 19.203 1 92.69 8 VAL B O 1
ATOM 2584 N N . PRO B 1 9 ? 10.711 23.516 17.531 1 93.12 9 PRO B N 1
ATOM 2585 C CA . PRO B 1 9 ? 10.281 24.828 18.031 1 93.12 9 PRO B CA 1
ATOM 2586 C C . PRO B 1 9 ? 8.789 25.078 17.828 1 93.12 9 PRO B C 1
ATOM 2588 O O . PRO B 1 9 ? 8.164 24.453 16.969 1 93.12 9 PRO B O 1
ATOM 2591 N N . LEU B 1 10 ? 8.266 25.922 18.672 1 94.81 10 LEU B N 1
ATOM 2592 C CA . LEU B 1 10 ? 6.922 26.469 18.516 1 94.81 10 LEU B CA 1
ATOM 2593 C C . LEU B 1 10 ? 6.969 27.812 17.797 1 94.81 10 LEU B C 1
ATOM 2595 O O . LEU B 1 10 ? 7.676 28.734 18.234 1 94.81 10 LEU B O 1
ATOM 2599 N N . VAL B 1 11 ? 6.297 27.906 16.703 1 96.44 11 VAL B N 1
ATOM 2600 C CA . VAL B 1 11 ? 6.219 29.172 15.977 1 96.44 11 VAL B CA 1
ATOM 2601 C C . VAL B 1 11 ? 4.77 29.641 15.914 1 96.44 11 VAL B C 1
ATOM 2603 O O . VAL B 1 11 ? 3.842 28.828 15.938 1 96.44 11 VAL B O 1
ATOM 2606 N N . SER B 1 12 ? 4.566 30.922 15.883 1 96.94 12 SER B N 1
ATOM 2607 C CA . SER B 1 12 ? 3.219 31.484 15.828 1 96.94 12 SER B CA 1
ATOM 2608 C C . SER B 1 12 ? 2.885 31.984 14.422 1 96.94 12 SER B C 1
ATOM 2610 O O . SER B 1 12 ? 3.553 32.875 13.898 1 96.94 12 SER B O 1
ATOM 2612 N N . MET B 1 13 ? 1.846 31.484 13.844 1 96.88 13 MET B N 1
ATOM 2613 C CA . MET B 1 13 ? 1.437 31.891 12.5 1 96.88 13 MET B CA 1
ATOM 2614 C C . MET B 1 13 ? 0.948 33.344 12.492 1 96.88 13 MET B C 1
ATOM 2616 O O . MET B 1 13 ? 0.838 33.969 11.43 1 96.88 13 MET B O 1
ATOM 2620 N N . ALA B 1 14 ? 0.66 33.844 13.594 1 96.25 14 ALA B N 1
ATOM 2621 C CA . ALA B 1 14 ? 0.247 35.25 13.688 1 96.25 14 ALA B CA 1
ATOM 2622 C C . ALA B 1 14 ? 1.351 36.188 13.195 1 96.25 14 ALA B C 1
ATOM 2624 O O . ALA B 1 14 ? 1.074 37.312 12.742 1 96.25 14 ALA B O 1
ATOM 2625 N N . GLU B 1 15 ? 2.529 35.719 13.297 1 95.94 15 GLU B N 1
ATOM 2626 C CA . GLU B 1 15 ? 3.678 36.531 12.883 1 95.94 15 GLU B CA 1
ATOM 2627 C C . GLU B 1 15 ? 3.654 36.812 11.383 1 95.94 15 GLU B C 1
ATOM 2629 O O . GLU B 1 15 ? 4.324 37.719 10.898 1 95.94 15 GLU B O 1
ATOM 2634 N N . GLN B 1 16 ? 2.982 36 10.617 1 95.12 16 GLN B N 1
ATOM 2635 C CA . GLN B 1 16 ? 2.943 36.156 9.164 1 95.12 16 GLN B CA 1
ATOM 2636 C C . GLN B 1 16 ? 2.381 37.5 8.758 1 95.12 16 GLN B C 1
ATOM 2638 O O . GLN B 1 16 ? 2.756 38.031 7.715 1 95.12 16 GLN B O 1
ATOM 2643 N N . ALA B 1 17 ? 1.442 38.031 9.539 1 92.94 17 ALA B N 1
ATOM 2644 C CA . ALA B 1 17 ? 0.776 39.281 9.203 1 92.94 17 ALA B CA 1
ATOM 2645 C C . ALA B 1 17 ? 1.766 40.438 9.211 1 92.94 17 ALA B C 1
ATOM 2647 O O . ALA B 1 17 ? 1.701 41.312 8.344 1 92.94 17 ALA B O 1
ATOM 2648 N N . ASN B 1 18 ? 2.727 40.406 10.109 1 94.94 18 ASN B N 1
ATOM 2649 C CA . ASN B 1 18 ? 3.633 41.531 10.273 1 94.94 18 ASN B CA 1
ATOM 2650 C C . ASN B 1 18 ? 5.004 41.25 9.672 1 94.94 18 ASN B C 1
ATOM 2652 O O . ASN B 1 18 ? 5.707 42.156 9.242 1 94.94 18 ASN B O 1
ATOM 2656 N N . ASP B 1 19 ? 5.379 40 9.688 1 97.38 19 ASP B N 1
ATOM 2657 C CA . ASP B 1 19 ? 6.703 39.594 9.211 1 97.38 19 ASP B CA 1
ATOM 2658 C C . ASP B 1 19 ? 6.66 38.25 8.531 1 97.38 19 ASP B C 1
ATOM 2660 O O . ASP B 1 19 ? 7.254 37.281 9.023 1 97.38 19 ASP B O 1
ATOM 2664 N N . PRO B 1 20 ? 6.062 38.219 7.359 1 97.5 20 PRO B N 1
ATOM 2665 C CA . PRO B 1 20 ? 5.914 36.938 6.668 1 97.5 20 PRO B CA 1
ATOM 2666 C C . PRO B 1 20 ? 7.254 36.25 6.406 1 97.5 20 PRO B C 1
ATOM 2668 O O . PRO B 1 20 ? 7.355 35.031 6.492 1 97.5 20 PRO B O 1
ATOM 2671 N N . ASP B 1 21 ? 8.266 36.969 6.176 1 97.75 21 ASP B N 1
ATOM 2672 C CA . ASP B 1 21 ? 9.578 36.375 5.902 1 97.75 21 ASP B CA 1
ATOM 2673 C C . ASP B 1 21 ? 10.203 35.844 7.176 1 97.75 21 ASP B C 1
ATOM 2675 O O . ASP B 1 21 ? 10.883 34.812 7.145 1 97.75 21 ASP B O 1
ATOM 2679 N N . GLY B 1 22 ? 10.055 36.594 8.273 1 97.56 22 GLY B N 1
ATOM 2680 C CA . GLY B 1 22 ? 10.539 36.125 9.555 1 97.56 22 GLY B CA 1
ATOM 2681 C C . GLY B 1 22 ? 9.891 34.812 9.977 1 97.56 22 GLY B C 1
ATOM 2682 O O . GLY B 1 22 ? 10.57 33.875 10.43 1 97.56 22 GLY B O 1
ATOM 2683 N N . PHE B 1 23 ? 8.594 34.75 9.844 1 98.06 23 PHE B N 1
ATOM 2684 C CA . PHE B 1 23 ? 7.887 33.531 10.141 1 98.06 23 PHE B CA 1
ATOM 2685 C C . PHE B 1 23 ? 8.391 32.375 9.25 1 98.06 23 PHE B C 1
ATOM 2687 O O . PHE B 1 23 ? 8.672 31.297 9.734 1 98.06 23 PHE B O 1
ATOM 2694 N N . ALA B 1 24 ? 8.469 32.656 7.93 1 98.56 24 ALA B N 1
ATOM 2695 C CA . ALA B 1 24 ? 8.922 31.656 6.961 1 98.56 24 ALA B CA 1
ATOM 2696 C C . ALA B 1 24 ? 10.289 31.109 7.348 1 98.56 24 ALA B C 1
ATOM 2698 O O . ALA B 1 24 ? 10.531 29.891 7.246 1 98.56 24 ALA B O 1
ATOM 2699 N N . ARG B 1 25 ? 11.164 31.953 7.77 1 98.06 25 ARG B N 1
ATOM 2700 C CA . ARG B 1 25 ? 12.508 31.531 8.156 1 98.06 25 ARG B CA 1
ATOM 2701 C C . ARG B 1 25 ? 12.477 30.609 9.359 1 98.06 25 ARG B C 1
ATOM 2703 O O . ARG B 1 25 ? 13.117 29.547 9.352 1 98.06 25 ARG B O 1
ATOM 2710 N N . LYS B 1 26 ? 11.711 30.984 10.383 1 97.56 26 LYS B N 1
ATOM 2711 C CA . LYS B 1 26 ? 11.617 30.172 11.594 1 97.56 26 LYS B CA 1
ATOM 2712 C C . LYS B 1 26 ? 10.969 28.812 11.297 1 97.56 26 LYS B C 1
ATOM 2714 O O . LYS B 1 26 ? 11.477 27.781 11.703 1 97.56 26 LYS B O 1
ATOM 2719 N N . PHE B 1 27 ? 9.906 28.875 10.617 1 98 27 PHE B N 1
ATOM 2720 C CA . PHE B 1 27 ? 9.148 27.688 10.242 1 98 27 PHE B CA 1
ATOM 2721 C C . PHE B 1 27 ? 9.977 26.781 9.344 1 98 27 PHE B C 1
ATOM 2723 O O . PHE B 1 27 ? 10.102 25.578 9.602 1 98 27 PHE B O 1
ATOM 2730 N N . GLY B 1 28 ? 10.547 27.344 8.305 1 98.19 28 GLY B N 1
ATOM 2731 C CA . GLY B 1 28 ? 11.367 26.594 7.352 1 98.19 28 GLY B CA 1
ATOM 2732 C C . GLY B 1 28 ? 12.594 25.969 7.984 1 98.19 28 GLY B C 1
ATOM 2733 O O . GLY B 1 28 ? 12.977 24.859 7.641 1 98.19 28 GLY B O 1
ATOM 2734 N N . GLN B 1 29 ? 13.211 26.703 8.891 1 97.62 29 GLN B N 1
ATOM 2735 C CA . GLN B 1 29 ? 14.383 26.172 9.578 1 97.62 29 GLN B CA 1
ATOM 2736 C C . GLN B 1 29 ? 14.023 24.953 10.422 1 97.62 29 GLN B C 1
ATOM 2738 O O . GLN B 1 29 ? 14.797 24 10.516 1 97.62 29 GLN B O 1
ATOM 2743 N N . SER B 1 30 ? 12.898 25.047 11.078 1 97.56 30 SER B N 1
ATOM 2744 C CA . SER B 1 30 ? 12.43 23.875 11.82 1 97.56 30 SER B CA 1
ATOM 2745 C C . SER B 1 30 ? 12.234 22.672 10.906 1 97.56 30 SER B C 1
ATOM 2747 O O . SER B 1 30 ? 12.664 21.562 11.227 1 97.56 30 SER B O 1
ATOM 2749 N N . PHE B 1 31 ? 11.602 22.875 9.727 1 98.06 31 PHE B N 1
ATOM 2750 C CA . PHE B 1 31 ? 11.391 21.828 8.734 1 98.06 31 PHE B CA 1
ATOM 2751 C C . PHE B 1 31 ? 12.719 21.266 8.258 1 98.06 31 PHE B C 1
ATOM 2753 O O . PHE B 1 31 ? 12.875 20.047 8.125 1 98.06 31 PHE B O 1
ATOM 2760 N N . ARG B 1 32 ? 13.641 22.156 8.023 1 97.69 32 ARG B N 1
ATOM 2761 C CA . ARG B 1 32 ? 14.938 21.719 7.52 1 97.69 32 ARG B CA 1
ATOM 2762 C C . ARG B 1 32 ? 15.648 20.828 8.539 1 97.69 32 ARG B C 1
ATOM 2764 O O . ARG B 1 32 ? 16.25 19.828 8.172 1 97.69 32 ARG B O 1
ATOM 2771 N N . ARG B 1 33 ? 15.5 21.188 9.758 1 96.94 33 ARG B N 1
ATOM 2772 C CA . ARG B 1 33 ? 16.234 20.484 10.805 1 96.94 33 ARG B CA 1
ATOM 2773 C C . ARG B 1 33 ? 15.516 19.219 11.219 1 96.94 33 ARG B C 1
ATOM 2775 O O . ARG B 1 33 ? 16.141 18.172 11.406 1 96.94 33 ARG B O 1
ATOM 2782 N N . PHE B 1 34 ? 14.164 19.328 11.359 1 97 34 PHE B N 1
ATOM 2783 C CA . PHE B 1 34 ? 13.461 18.25 12.031 1 97 34 PHE B CA 1
ATOM 2784 C C . PHE B 1 34 ? 12.477 17.578 11.086 1 97 34 PHE B C 1
ATOM 2786 O O . PHE B 1 34 ? 12.008 16.469 11.352 1 97 34 PHE B O 1
ATOM 2793 N N . GLY B 1 35 ? 12.102 18.25 10.008 1 98 35 GLY B N 1
ATOM 2794 C CA . GLY B 1 35 ? 10.969 17.781 9.227 1 98 35 GLY B CA 1
ATOM 2795 C C . GLY B 1 35 ? 9.633 18.031 9.906 1 98 35 GLY B C 1
ATOM 2796 O O . GLY B 1 35 ? 8.594 17.578 9.422 1 98 35 GLY B O 1
ATOM 2797 N N . PHE B 1 36 ? 9.688 18.719 11.055 1 97.44 36 PHE B N 1
ATOM 2798 C CA . PHE B 1 36 ? 8.516 19 11.867 1 97.44 36 PHE B CA 1
ATOM 2799 C C . PHE B 1 36 ? 8.547 20.438 12.383 1 97.44 36 PHE B C 1
ATOM 2801 O O . PHE B 1 36 ? 9.625 21.031 12.516 1 97.44 36 PHE B O 1
ATOM 2808 N N . ALA B 1 37 ? 7.398 20.922 12.727 1 97.12 37 ALA B N 1
ATOM 2809 C CA . ALA B 1 37 ? 7.242 22.172 13.453 1 97.12 37 ALA B CA 1
ATOM 2810 C C . ALA B 1 37 ? 5.973 22.156 14.297 1 97.12 37 ALA B C 1
ATOM 2812 O O . ALA B 1 37 ? 5.02 21.438 13.992 1 97.12 37 ALA B O 1
ATOM 2813 N N . MET B 1 38 ? 6.012 22.891 15.344 1 96.44 38 MET B N 1
ATOM 2814 C CA . MET B 1 38 ? 4.801 23.188 16.094 1 96.44 38 MET B CA 1
ATOM 2815 C C . MET B 1 38 ? 4.309 24.594 15.805 1 96.44 38 MET B C 1
ATOM 2817 O O . MET B 1 38 ? 5.102 25.547 15.797 1 96.44 38 MET B O 1
ATOM 2821 N N . VAL B 1 39 ? 3.021 24.734 15.586 1 96.94 39 VAL B N 1
ATOM 2822 C CA . VAL B 1 39 ? 2.494 26 15.109 1 96.94 39 VAL B CA 1
ATOM 2823 C C . VAL B 1 39 ? 1.35 26.453 16.016 1 96.94 39 VAL B C 1
ATOM 2825 O O . VAL B 1 39 ? 0.356 25.75 16.172 1 96.94 39 VAL B O 1
ATOM 2828 N N . ALA B 1 40 ? 1.497 27.562 16.594 1 95.75 40 ALA B N 1
ATOM 2829 C CA . ALA B 1 40 ? 0.419 28.234 17.328 1 95.75 40 ALA B CA 1
ATOM 2830 C C . ALA B 1 40 ? -0.31 29.234 16.438 1 95.75 40 ALA B C 1
ATOM 2832 O O . ALA B 1 40 ? 0.196 29.625 15.375 1 95.75 40 ALA B O 1
ATOM 2833 N N . ASP B 1 41 ? -1.531 29.609 16.812 1 96.38 41 ASP B N 1
ATOM 2834 C CA . ASP B 1 41 ? -2.336 30.609 16.125 1 96.38 41 ASP B CA 1
ATOM 2835 C C . ASP B 1 41 ? -2.578 30.219 14.664 1 96.38 41 ASP B C 1
ATOM 2837 O O . ASP B 1 41 ? -2.432 31.047 13.766 1 96.38 41 ASP B O 1
ATOM 2841 N N . HIS B 1 42 ? -2.904 28.969 14.484 1 96.31 42 HIS B N 1
ATOM 2842 C CA . HIS B 1 42 ? -3.004 28.406 13.141 1 96.31 42 HIS B CA 1
ATOM 2843 C C . HIS B 1 42 ? -4.289 28.844 12.453 1 96.31 42 HIS B C 1
ATOM 2845 O O . HIS B 1 42 ? -4.461 28.625 11.25 1 96.31 42 HIS B O 1
ATOM 2851 N N . GLY B 1 43 ? -5.227 29.422 13.148 1 95.38 43 GLY B N 1
ATOM 2852 C CA . GLY B 1 43 ? -6.371 30.078 12.523 1 95.38 43 GLY B CA 1
ATOM 2853 C C . GLY B 1 43 ? -7.598 29.188 12.461 1 95.38 43 GLY B C 1
ATOM 2854 O O . GLY B 1 43 ? -8.68 29.641 12.078 1 95.38 43 GLY B O 1
ATOM 2855 N N . VAL B 1 44 ? -7.547 27.875 12.789 1 97.06 44 VAL B N 1
ATOM 2856 C CA . VAL B 1 44 ? -8.734 27.031 12.906 1 97.06 44 VAL B CA 1
ATOM 2857 C C . VAL B 1 44 ? -9.516 27.422 14.164 1 97.06 44 VAL B C 1
ATOM 2859 O O . VAL B 1 44 ? -8.977 27.406 15.266 1 97.06 44 VAL B O 1
ATOM 2862 N N . PRO B 1 45 ? -10.758 27.75 13.984 1 96.88 45 PRO B N 1
ATOM 2863 C CA . PRO B 1 45 ? -11.523 28.203 15.148 1 96.88 45 PRO B CA 1
ATOM 2864 C C . PRO B 1 45 ? -11.664 27.109 16.219 1 96.88 45 PRO B C 1
ATOM 2866 O O . PRO B 1 45 ? -11.984 25.969 15.906 1 96.88 45 PRO B O 1
ATOM 2869 N N . GLN B 1 46 ? -11.469 27.531 17.453 1 95.44 46 GLN B N 1
ATOM 2870 C CA . GLN B 1 46 ? -11.492 26.578 18.547 1 95.44 46 GLN B CA 1
ATOM 2871 C C . GLN B 1 46 ? -12.875 25.938 18.703 1 95.44 46 GLN B C 1
ATOM 2873 O O . GLN B 1 46 ? -12.984 24.766 19.047 1 95.44 46 GLN B O 1
ATOM 2878 N N . ASP B 1 47 ? -13.859 26.703 18.547 1 97.31 47 ASP B N 1
ATOM 2879 C CA . ASP B 1 47 ? -15.203 26.156 18.656 1 97.31 47 ASP B CA 1
ATOM 2880 C C . ASP B 1 47 ? -15.445 25.062 17.625 1 97.31 47 ASP B C 1
ATOM 2882 O O . ASP B 1 47 ? -16.141 24.078 17.891 1 97.31 47 ASP B O 1
ATOM 2886 N N . LEU B 1 48 ? -14.969 25.281 16.406 1 98 48 LEU B N 1
ATOM 2887 C CA . LEU B 1 48 ? -15.062 24.266 15.359 1 98 48 LEU B CA 1
ATOM 2888 C C . LEU B 1 48 ? -14.297 23.016 15.758 1 98 48 LEU B C 1
ATOM 2890 O O . LEU B 1 48 ? -14.781 21.891 15.562 1 98 48 LEU B O 1
ATOM 2894 N N . ILE B 1 49 ? -13.117 23.141 16.328 1 96.62 49 ILE B N 1
ATOM 2895 C CA . ILE B 1 49 ? -12.305 22.031 16.797 1 96.62 49 ILE B CA 1
ATOM 2896 C C . ILE B 1 49 ? -13.062 21.25 17.859 1 96.62 49 ILE B C 1
ATOM 2898 O O . ILE B 1 49 ? -13.148 20.031 17.812 1 96.62 49 ILE B O 1
ATOM 2902 N N . ASP B 1 50 ? -13.617 21.953 18.812 1 96 50 ASP B N 1
ATOM 2903 C CA . ASP B 1 50 ? -14.367 21.328 19.891 1 96 50 ASP B CA 1
ATOM 2904 C C . ASP B 1 50 ? -15.562 20.547 19.344 1 96 50 ASP B C 1
ATOM 2906 O O . ASP B 1 50 ? -15.836 19.422 19.781 1 96 50 ASP B O 1
ATOM 2910 N N . ARG B 1 51 ? -16.266 21.188 18.422 1 97.81 51 ARG B N 1
ATOM 2911 C CA . ARG B 1 51 ? -17.391 20.516 17.781 1 97.81 51 ARG B CA 1
ATOM 2912 C C . ARG B 1 51 ? -16.938 19.25 17.062 1 97.81 51 ARG B C 1
ATOM 2914 O O . ARG B 1 51 ? -17.609 18.219 17.141 1 97.81 51 ARG B O 1
ATOM 2921 N N . ALA B 1 52 ? -15.859 19.328 16.328 1 97.56 52 ALA B N 1
ATOM 2922 C CA . ALA B 1 52 ? -15.328 18.188 15.586 1 97.56 52 ALA B CA 1
ATOM 2923 C C . ALA B 1 52 ? -14.977 17.031 16.516 1 97.56 52 ALA B C 1
ATOM 2925 O O . ALA B 1 52 ? -15.281 15.875 16.234 1 97.56 52 ALA B O 1
ATOM 2926 N N . TRP B 1 53 ? -14.367 17.375 17.656 1 95.62 53 TRP B N 1
ATOM 2927 C CA . TRP B 1 53 ? -14.047 16.344 18.625 1 95.62 53 TRP B CA 1
ATOM 2928 C C . TRP B 1 53 ? -15.312 15.68 19.156 1 95.62 53 TRP B C 1
ATOM 2930 O O . TRP B 1 53 ? -15.383 14.453 19.25 1 95.62 53 TRP B O 1
ATOM 2940 N N . SER B 1 54 ? -16.234 16.469 19.469 1 97.06 54 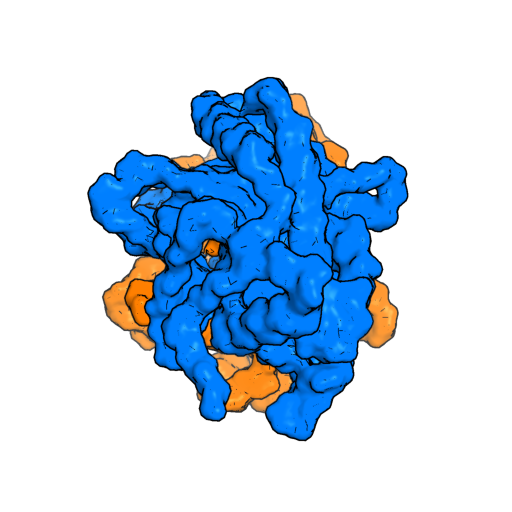SER B N 1
ATOM 2941 C CA . SER B 1 54 ? -17.5 15.953 19.984 1 97.06 54 SER B CA 1
ATOM 2942 C C . SER B 1 54 ? -18.156 15.039 18.953 1 97.06 54 SER B C 1
ATOM 2944 O O . SER B 1 54 ? -18.641 13.953 19.297 1 97.06 54 SER B O 1
ATOM 2946 N N . MET B 1 55 ? -18.172 15.477 17.719 1 97.62 55 MET B N 1
ATOM 2947 C CA . MET B 1 55 ? -18.781 14.695 16.641 1 97.62 55 MET B CA 1
ATOM 2948 C C . MET B 1 55 ? -18.031 13.383 16.438 1 97.62 55 MET B C 1
ATOM 2950 O O . MET B 1 55 ? -18.641 12.344 16.172 1 97.62 55 MET B O 1
ATOM 2954 N N . THR B 1 56 ? -16.719 13.438 16.438 1 96.69 56 THR B N 1
ATOM 2955 C CA . THR B 1 56 ? -15.891 12.242 16.281 1 96.69 56 THR B CA 1
ATOM 2956 C C . THR B 1 56 ? -16.219 11.219 17.359 1 96.69 56 THR B C 1
ATOM 2958 O O . THR B 1 56 ? -16.469 10.047 17.062 1 96.69 56 THR B O 1
ATOM 2961 N N . LYS B 1 57 ? -16.234 11.656 18.578 1 96.31 57 LYS B N 1
ATOM 2962 C CA . LYS B 1 57 ? -16.547 10.766 19.703 1 96.31 57 LYS B CA 1
ATOM 2963 C C . LYS B 1 57 ? -17.953 10.188 19.562 1 96.31 57 LYS B C 1
ATOM 2965 O O . LYS B 1 57 ? -18.156 8.992 19.766 1 96.31 57 LYS B O 1
ATOM 2970 N N . ALA B 1 58 ? -18.875 11.055 19.25 1 97.94 58 ALA B N 1
ATOM 2971 C CA . ALA B 1 58 ? -20.25 10.625 19.125 1 97.94 58 ALA B CA 1
ATOM 2972 C C . ALA B 1 58 ? -20.391 9.547 18.047 1 97.94 58 ALA B C 1
ATOM 2974 O O . ALA B 1 58 ? -21.141 8.578 18.219 1 97.94 58 ALA B O 1
ATOM 2975 N N . PHE B 1 59 ? -19.75 9.734 16.922 1 98.19 59 PHE B N 1
ATOM 2976 C CA . PHE B 1 59 ? -19.844 8.75 15.844 1 98.19 59 PHE B CA 1
ATOM 2977 C C . PHE B 1 59 ? -19.266 7.41 16.281 1 98.19 59 PHE B C 1
ATOM 2979 O O . PHE B 1 59 ? -19.891 6.363 16.109 1 98.19 59 PHE B O 1
ATOM 2986 N N . PHE B 1 60 ? -18.031 7.43 16.859 1 96.56 60 PHE B N 1
ATOM 2987 C CA . PHE B 1 60 ? -17.359 6.18 17.188 1 96.56 60 PHE B CA 1
ATOM 2988 C C . PHE B 1 60 ? -18.016 5.492 18.375 1 96.56 60 PHE B C 1
ATOM 2990 O O . PHE B 1 60 ? -17.75 4.32 18.641 1 96.56 60 PHE B O 1
ATOM 2997 N N . ASP B 1 61 ? -18.875 6.191 19.078 1 96.5 61 ASP B N 1
ATOM 2998 C CA . ASP B 1 61 ? -19.641 5.602 20.172 1 96.5 61 ASP B CA 1
ATOM 2999 C C . ASP B 1 61 ? -20.891 4.879 19.656 1 96.5 61 ASP B C 1
ATOM 3001 O O . ASP B 1 61 ? -21.562 4.176 20.406 1 96.5 61 ASP B O 1
ATOM 3005 N N . LEU B 1 62 ? -21.172 5.082 18.375 1 97.38 62 LEU B N 1
ATOM 3006 C CA . LEU B 1 62 ? -22.312 4.383 17.797 1 97.38 62 LEU B CA 1
ATOM 3007 C C . LEU B 1 62 ? -22.109 2.875 17.844 1 97.38 62 LEU B C 1
ATOM 3009 O O . LEU B 1 62 ? -20.969 2.4 17.906 1 97.38 62 LEU B O 1
ATOM 3013 N N . PRO B 1 63 ? -23.297 2.098 17.781 1 96.31 63 PRO B N 1
ATOM 3014 C CA . PRO B 1 63 ? -23.172 0.64 17.719 1 96.31 63 PRO B CA 1
ATOM 3015 C C . PRO B 1 63 ? -22.375 0.174 16.5 1 96.31 63 PRO B C 1
ATOM 3017 O O . PRO B 1 63 ? -22.484 0.761 15.422 1 96.31 63 PRO B O 1
ATOM 3020 N N . GLU B 1 64 ? -21.641 -0.831 16.703 1 93.19 64 GLU B N 1
ATOM 3021 C CA . GLU B 1 64 ? -20.75 -1.348 15.664 1 93.19 64 GLU B CA 1
ATOM 3022 C C . GLU B 1 64 ? -21.516 -1.604 14.367 1 93.19 64 GLU B C 1
ATOM 3024 O O . GLU B 1 64 ? -21.031 -1.271 13.281 1 93.19 64 GLU B O 1
ATOM 3029 N N . GLN B 1 65 ? -22.625 -2.16 14.5 1 93.69 65 GLN B N 1
ATOM 3030 C CA . GLN B 1 65 ? -23.422 -2.492 13.328 1 93.69 65 GLN B CA 1
ATOM 3031 C C . GLN B 1 65 ? -23.781 -1.24 12.531 1 93.69 65 GLN B C 1
ATOM 3033 O O . GLN B 1 65 ? -23.781 -1.263 11.297 1 93.69 65 GLN B O 1
ATOM 3038 N N . GLU B 1 66 ? -24.031 -0.193 13.227 1 95.75 66 GLU B N 1
ATOM 3039 C CA . GLU B 1 66 ? -24.375 1.068 12.57 1 95.75 66 GLU B CA 1
ATOM 3040 C C . GLU B 1 66 ? -23.156 1.664 11.867 1 95.75 66 GLU B C 1
ATOM 3042 O O . GLU B 1 66 ? -23.25 2.117 10.727 1 95.75 66 GLU B O 1
ATOM 3047 N N . LYS B 1 67 ? -22.016 1.662 12.5 1 95.94 67 LYS B N 1
ATOM 3048 C CA . LYS B 1 67 ? -20.797 2.178 11.898 1 95.94 67 LYS B CA 1
ATOM 3049 C C . LYS B 1 67 ? -20.406 1.372 10.664 1 95.94 67 LYS B C 1
ATOM 3051 O O . LYS B 1 67 ? -20.031 1.942 9.633 1 95.94 67 LYS B O 1
ATOM 3056 N N . ARG B 1 68 ? -20.578 0.12 10.719 1 93.19 68 ARG B N 1
ATOM 3057 C CA . ARG B 1 68 ? -20.156 -0.779 9.656 1 93.19 68 ARG B CA 1
ATOM 3058 C C . ARG B 1 68 ? -20.984 -0.575 8.398 1 93.19 68 ARG B C 1
ATOM 3060 O O . ARG B 1 68 ? -20.578 -0.968 7.301 1 93.19 68 ARG B O 1
ATOM 3067 N N . ALA B 1 69 ? -22.125 -0.01 8.547 1 92.31 69 ALA B N 1
ATOM 3068 C CA . ALA B 1 69 ? -22.969 0.283 7.395 1 92.31 69 ALA B CA 1
ATOM 3069 C C . ALA B 1 69 ? -22.297 1.264 6.445 1 92.31 69 ALA B C 1
ATOM 3071 O O . ALA B 1 69 ? -22.672 1.379 5.277 1 92.31 69 ALA B O 1
ATOM 3072 N N . TYR B 1 70 ? -21.297 1.925 6.949 1 94 70 TYR B N 1
ATOM 3073 C CA . TYR B 1 70 ? -20.609 2.934 6.148 1 94 70 TYR B CA 1
ATOM 3074 C C . TYR B 1 70 ? -19.25 2.424 5.672 1 94 70 TYR B C 1
ATOM 3076 O O . TYR B 1 70 ? -18.469 3.178 5.086 1 94 70 TYR B O 1
ATOM 3084 N N . PHE B 1 71 ? -18.984 1.215 5.988 1 89.56 71 PHE B N 1
ATOM 3085 C CA . PHE B 1 71 ? -17.797 0.549 5.441 1 89.56 71 PHE B CA 1
ATOM 3086 C C . PHE B 1 71 ? -18.062 0.078 4.016 1 89.56 71 PHE B C 1
ATOM 3088 O O . PHE B 1 71 ? -19.016 -0.668 3.764 1 89.56 71 PHE B O 1
ATOM 3095 N N . VAL B 1 72 ? -17.281 0.524 3.074 1 80.44 72 VAL B N 1
ATOM 3096 C CA . VAL B 1 72 ? -17.422 0.126 1.677 1 80.44 72 VAL B CA 1
ATOM 3097 C C . VAL B 1 72 ? -16.422 -0.981 1.35 1 80.44 72 VAL B C 1
ATOM 3099 O O . VAL B 1 72 ? -15.227 -0.727 1.227 1 80.44 72 VAL B O 1
ATOM 3102 N N . GLU B 1 73 ? -16.953 -2.131 1.25 1 70.06 73 GLU B N 1
ATOM 3103 C CA . GLU B 1 73 ? -16.094 -3.244 0.86 1 70.06 73 GLU B CA 1
ATOM 3104 C C . GLU B 1 73 ? -15.438 -2.984 -0.491 1 70.06 73 GLU B C 1
ATOM 3106 O O . GLU B 1 73 ? -16.109 -2.619 -1.457 1 70.06 73 GLU B O 1
ATOM 3111 N N . GLY B 1 74 ? -14.188 -3.1 -0.553 1 65.06 74 GLY B N 1
ATOM 3112 C CA . GLY B 1 74 ? -13.484 -2.836 -1.797 1 65.06 74 GLY B CA 1
ATOM 3113 C C . GLY B 1 74 ? -13.211 -1.362 -2.027 1 65.06 74 GLY B C 1
ATOM 3114 O O . GLY B 1 74 ? -12.625 -0.985 -3.047 1 65.06 74 GLY B O 1
ATOM 3115 N N . GLY B 1 75 ? -13.641 -0.555 -1.16 1 68.94 75 GLY B N 1
ATOM 3116 C CA . GLY B 1 75 ? -13.43 0.876 -1.309 1 68.94 75 GLY B CA 1
ATOM 3117 C C . GLY B 1 75 ? -12.062 1.328 -0.833 1 68.94 75 GLY B C 1
ATOM 3118 O O . GLY B 1 75 ? -11.703 2.498 -0.98 1 68.94 75 GLY B O 1
ATOM 3119 N N . GLY B 1 76 ? -11.352 0.435 -0.308 1 71.38 76 GLY B N 1
ATOM 3120 C CA . GLY B 1 76 ? -9.969 0.69 0.087 1 71.38 76 GLY B CA 1
ATOM 3121 C C . GLY B 1 76 ? -9.852 1.617 1.281 1 71.38 76 GLY B C 1
ATOM 3122 O O . GLY B 1 76 ? -8.766 2.102 1.595 1 71.38 76 GLY B O 1
ATOM 3123 N N . GLY B 1 77 ? -11.016 2.002 1.853 1 82.81 77 GLY B N 1
ATOM 3124 C CA . GLY B 1 77 ? -10.977 2.9 2.996 1 82.81 77 GLY B CA 1
ATOM 3125 C C . GLY B 1 77 ? -10.727 4.348 2.609 1 82.81 77 GLY B C 1
ATOM 3126 O O . GLY B 1 77 ? -10.336 5.16 3.449 1 82.81 77 GLY B O 1
ATOM 3127 N N . ALA B 1 78 ? -10.844 4.656 1.339 1 85.25 78 ALA B N 1
ATOM 3128 C CA . ALA B 1 78 ? -10.586 6.012 0.858 1 85.25 78 ALA B CA 1
ATOM 3129 C C . ALA B 1 78 ? -11.562 7.004 1.479 1 85.25 78 ALA B C 1
ATOM 3131 O O . ALA B 1 78 ? -11.219 8.164 1.706 1 85.25 78 ALA B O 1
ATOM 3132 N N . ARG B 1 79 ? -12.734 6.516 1.724 1 93.38 79 ARG B N 1
ATOM 3133 C CA . ARG B 1 79 ? -13.773 7.344 2.326 1 93.38 79 ARG B CA 1
ATOM 3134 C C . ARG B 1 79 ? -14.641 6.527 3.279 1 93.38 79 ARG B C 1
ATOM 3136 O O . ARG B 1 79 ? -14.703 5.301 3.174 1 93.38 79 ARG B O 1
ATOM 3143 N N . GLY B 1 80 ? -15.227 7.223 4.18 1 94.56 80 GLY B N 1
ATOM 3144 C CA . GLY B 1 80 ? -16.125 6.551 5.098 1 94.56 80 GLY B CA 1
ATOM 3145 C C . GLY B 1 80 ? -15.414 5.848 6.234 1 94.56 80 GLY B C 1
ATOM 3146 O O . GLY B 1 80 ? -14.391 6.328 6.719 1 94.56 80 GLY B O 1
ATOM 3147 N N . TYR B 1 81 ? -16.109 4.77 6.699 1 95.12 81 TYR B N 1
ATOM 3148 C CA . TYR B 1 81 ? -15.711 4.09 7.926 1 95.12 81 TYR B CA 1
ATOM 3149 C C . TYR B 1 81 ? -14.789 2.916 7.617 1 95.12 81 TYR B C 1
ATOM 3151 O O . TYR B 1 81 ? -15.031 2.16 6.672 1 95.12 81 TYR B O 1
ATOM 3159 N N . THR B 1 82 ? -13.703 2.783 8.273 1 91 82 THR B N 1
ATOM 3160 C CA . THR B 1 82 ? -12.875 1.587 8.305 1 91 82 THR B CA 1
ATOM 3161 C C . THR B 1 82 ? -12.867 0.966 9.703 1 91 82 THR B C 1
ATOM 3163 O O . THR B 1 82 ? -12.445 1.601 10.664 1 91 82 THR B O 1
ATOM 3166 N N . PRO B 1 83 ? -13.297 -0.242 9.82 1 89.44 83 PRO B N 1
ATOM 3167 C CA . PRO B 1 83 ? -13.422 -0.884 11.133 1 89.44 83 PRO B CA 1
ATOM 3168 C C . PRO B 1 83 ? -12.086 -1.413 11.656 1 89.44 83 PRO B C 1
ATOM 3170 O O . PRO B 1 83 ? -11.086 -1.414 10.938 1 89.44 83 PRO B O 1
ATOM 3173 N N . PHE B 1 84 ? -12.164 -1.849 12.914 1 80.12 84 PHE B N 1
ATOM 3174 C CA . PHE B 1 84 ? -11.031 -2.529 13.523 1 80.12 84 PHE B CA 1
ATOM 3175 C C . PHE B 1 84 ? -10.656 -3.773 12.727 1 80.12 84 PHE B C 1
ATOM 3177 O O . PHE B 1 84 ? -11.523 -4.465 12.195 1 80.12 84 PHE B O 1
ATOM 3184 N N . LYS B 1 85 ? -9.359 -3.949 12.406 1 66.19 85 LYS B N 1
ATOM 3185 C CA . LYS B 1 85 ? -8.961 -5.199 11.766 1 66.19 85 LYS B CA 1
ATOM 3186 C C . LYS B 1 85 ? -9.195 -6.391 12.695 1 66.19 85 LYS B C 1
ATOM 3188 O O . LYS B 1 85 ? -8.969 -6.293 13.906 1 66.19 85 LYS B O 1
ATOM 3193 N N . THR B 1 86 ? -10.219 -7.195 12.328 1 49.09 86 THR B N 1
ATOM 3194 C CA . THR B 1 86 ? -10.555 -8.367 13.125 1 49.09 86 THR B CA 1
ATOM 3195 C C . THR B 1 86 ? -9.391 -9.359 13.148 1 49.09 86 THR B C 1
ATOM 3197 O O . THR B 1 86 ? -9.414 -10.336 13.898 1 49.09 86 THR B O 1
ATOM 3200 N N . GLU B 1 87 ? -8.586 -9.445 12.156 1 45.22 87 GLU B N 1
ATOM 3201 C CA . GLU B 1 87 ? -7.738 -10.633 12.18 1 45.22 87 GLU B CA 1
ATOM 3202 C C . GLU B 1 87 ? -6.848 -10.648 13.414 1 45.22 87 GLU B C 1
ATOM 3204 O O . GLU B 1 87 ? -5.855 -9.914 13.484 1 45.22 87 GLU B O 1
ATOM 3209 N N . ILE B 1 88 ? -7.473 -10.547 14.43 1 39.75 88 ILE B N 1
ATOM 3210 C CA . ILE B 1 88 ? -6.609 -10.938 15.539 1 39.75 88 ILE B CA 1
ATOM 3211 C C . ILE B 1 88 ? -6.059 -12.344 15.281 1 39.75 88 ILE B C 1
ATOM 3213 O O . ILE B 1 88 ? -6.805 -13.32 15.297 1 39.75 88 ILE B O 1
ATOM 3217 N N . ALA B 1 89 ? -5.211 -12.523 14.227 1 36.72 89 ALA B N 1
ATOM 3218 C CA . ALA B 1 89 ? -4.648 -13.875 14.297 1 36.72 89 ALA B CA 1
ATOM 3219 C C . ALA B 1 89 ? -4.496 -14.32 15.75 1 36.72 89 ALA B C 1
ATOM 3221 O O . ALA B 1 89 ? -4.059 -13.547 16.609 1 36.72 89 ALA B O 1
ATOM 3222 N N . LYS B 1 90 ? -5.086 -15.398 15.992 1 31.67 90 LYS B N 1
ATOM 3223 C CA . LYS B 1 90 ? -4.75 -16.078 17.234 1 31.67 90 LYS B CA 1
ATOM 3224 C C . LYS B 1 90 ? -3.238 -16.188 17.406 1 31.67 90 LYS B C 1
ATOM 3226 O O . LYS B 1 90 ? -2.553 -16.797 16.578 1 31.67 90 LYS B O 1
ATOM 3231 N N . GLY B 1 91 ? -2.602 -15.148 18.234 1 35.88 91 GLY B N 1
ATOM 3232 C CA . GLY B 1 91 ? -1.229 -14.938 18.672 1 35.88 91 GLY B CA 1
ATOM 3233 C C . GLY B 1 91 ? -0.651 -13.609 18.219 1 35.88 91 GLY B C 1
ATOM 3234 O O . GLY B 1 91 ? 0.535 -13.344 18.422 1 35.88 91 GLY B O 1
ATOM 3235 N N . ALA B 1 92 ? -1.18 -13.172 17.078 1 41.06 92 ALA B N 1
ATOM 3236 C CA . ALA B 1 92 ? -0.649 -11.82 16.922 1 41.06 92 ALA B CA 1
ATOM 3237 C C . ALA B 1 92 ? -0.948 -10.969 18.141 1 41.06 92 ALA B C 1
ATOM 3239 O O . ALA B 1 92 ? -2.105 -10.828 18.547 1 41.06 92 ALA B O 1
ATOM 3240 N N . GLN B 1 93 ? -0.171 -10.898 19.016 1 40.5 93 GLN B N 1
ATOM 3241 C CA . GLN B 1 93 ? -0.276 -10.164 20.281 1 40.5 93 GLN B CA 1
ATOM 3242 C C . GLN B 1 93 ? -0.761 -8.734 20.047 1 40.5 93 GLN B C 1
ATOM 3244 O O . GLN B 1 93 ? -1.456 -8.164 20.891 1 40.5 93 GLN B O 1
ATOM 3249 N N . HIS B 1 94 ? -0.15 -7.797 19.234 1 45.25 94 HIS B N 1
ATOM 3250 C CA . HIS B 1 94 ? -0.48 -6.383 19.344 1 45.25 94 HIS B CA 1
ATOM 3251 C C . HIS B 1 94 ? -0.923 -5.82 18 1 45.25 94 HIS B C 1
ATOM 3253 O O . HIS B 1 94 ? -0.143 -5.801 17.047 1 45.25 94 HIS B O 1
ATOM 3259 N N . VAL B 1 95 ? -2.041 -6.238 17.547 1 48.84 95 VAL B N 1
ATOM 3260 C CA . VAL B 1 95 ? -2.584 -5.629 16.344 1 48.84 95 VAL B CA 1
ATOM 3261 C C . VAL B 1 95 ? -2.938 -4.168 16.609 1 48.84 95 VAL B C 1
ATOM 3263 O O . VAL B 1 95 ? -3.324 -3.811 17.734 1 48.84 95 VAL B O 1
ATOM 3266 N N . ASP B 1 96 ? -2.387 -3.262 15.898 1 54.94 96 ASP B N 1
ATOM 3267 C CA . ASP B 1 96 ? -2.842 -1.877 15.953 1 54.94 96 ASP B CA 1
ATOM 3268 C C . ASP B 1 96 ? -4.363 -1.796 15.859 1 54.94 96 ASP B C 1
ATOM 3270 O O . ASP B 1 96 ? -4.945 -2.102 14.812 1 54.94 96 ASP B O 1
ATOM 3274 N N . LEU B 1 97 ? -4.988 -1.729 16.969 1 73.25 97 LEU B N 1
ATOM 3275 C CA . LEU B 1 97 ? -6.445 -1.682 17.016 1 73.25 97 LEU B CA 1
ATOM 3276 C C . LEU B 1 97 ? -6.949 -0.256 16.812 1 73.25 97 LEU B C 1
ATOM 3278 O O . LEU B 1 97 ? -6.941 0.547 17.75 1 73.25 97 LEU B O 1
ATOM 3282 N N . LYS B 1 98 ? -7.117 0.157 15.617 1 85 98 LYS B N 1
ATOM 3283 C CA . LYS B 1 98 ? -7.727 1.459 15.359 1 85 98 LYS B CA 1
ATOM 3284 C C . LYS B 1 98 ? -8.898 1.336 14.391 1 85 98 LYS B C 1
ATOM 3286 O O . LYS B 1 98 ? -8.992 0.364 13.641 1 85 98 LYS B O 1
ATOM 3291 N N . GLU B 1 99 ? -9.852 2.221 14.516 1 91.06 99 GLU B N 1
ATOM 3292 C CA . GLU B 1 99 ? -10.891 2.492 13.531 1 91.06 99 GLU B CA 1
ATOM 3293 C C . GLU B 1 99 ? -10.859 3.949 13.078 1 91.06 99 GLU B C 1
ATOM 3295 O O . GLU B 1 99 ? -10.359 4.816 13.805 1 91.06 99 GLU B O 1
ATOM 3300 N N . PHE B 1 100 ? -11.281 4.191 11.828 1 93.38 100 PHE B N 1
ATOM 3301 C CA . PHE B 1 100 ? -11.172 5.586 11.406 1 93.38 100 PHE B CA 1
ATOM 3302 C C . PHE B 1 100 ? -12.211 5.91 10.344 1 93.38 100 PHE B C 1
ATOM 3304 O O . PHE B 1 100 ? -12.875 5.012 9.82 1 93.38 100 PHE B O 1
ATOM 3311 N N . TRP B 1 101 ? -12.445 7.211 10.125 1 96.44 101 TRP B N 1
ATOM 3312 C CA . TRP B 1 101 ? -13.297 7.793 9.094 1 96.44 101 TRP B CA 1
ATOM 3313 C C . TRP B 1 101 ? -12.516 8.781 8.227 1 96.44 101 TRP B C 1
ATOM 3315 O O . TRP B 1 101 ? -11.828 9.664 8.75 1 96.44 101 TRP B O 1
ATOM 3325 N N . HIS B 1 102 ? -12.633 8.617 6.906 1 96.81 102 HIS B N 1
ATOM 3326 C CA . HIS B 1 102 ? -11.953 9.539 6.004 1 96.81 102 HIS B CA 1
ATOM 3327 C C . HIS B 1 102 ? -12.945 10.492 5.34 1 96.81 102 HIS B C 1
ATOM 3329 O O . HIS B 1 102 ? -13.984 10.055 4.836 1 96.81 102 HIS B O 1
ATOM 3335 N N . VAL B 1 103 ? -12.531 11.75 5.375 1 97.94 103 VAL B N 1
ATOM 3336 C CA . VAL B 1 103 ? -13.227 12.789 4.629 1 97.94 103 VAL B CA 1
ATOM 3337 C C . VAL B 1 103 ? -12.297 13.359 3.555 1 97.94 103 VAL B C 1
ATOM 3339 O O . VAL B 1 103 ? -11.141 13.68 3.83 1 97.94 103 VAL B O 1
ATOM 3342 N N . GLY B 1 104 ? -12.797 13.445 2.336 1 97.75 104 GLY B N 1
ATOM 3343 C CA . GLY B 1 104 ? -12.031 14.047 1.256 1 97.75 104 GLY B CA 1
ATOM 3344 C C . GLY B 1 104 ? -12.633 15.344 0.75 1 97.75 104 GLY B C 1
ATOM 3345 O O . GLY B 1 104 ? -13.648 15.812 1.278 1 97.75 104 GLY B O 1
ATOM 3346 N N . ARG B 1 105 ? -11.938 15.914 -0.203 1 97.81 105 ARG B N 1
ATOM 3347 C CA . ARG B 1 105 ? -12.414 17.141 -0.837 1 97.81 105 ARG B CA 1
ATOM 3348 C C . ARG B 1 105 ? -13.688 16.891 -1.632 1 97.81 105 ARG B C 1
ATOM 3350 O O . ARG B 1 105 ? -13.797 15.891 -2.346 1 97.81 105 ARG B O 1
ATOM 3357 N N . GLU B 1 106 ? -14.609 17.828 -1.514 1 97.12 106 GLU B N 1
ATOM 3358 C CA . GLU B 1 106 ? -15.789 17.766 -2.373 1 97.12 106 GLU B CA 1
ATOM 3359 C C . GLU B 1 106 ? -15.484 18.328 -3.762 1 97.12 106 GLU B C 1
ATOM 3361 O O . GLU B 1 106 ? -14.961 19.438 -3.891 1 97.12 106 GLU B O 1
ATOM 3366 N N . LEU B 1 107 ? -15.789 17.547 -4.75 1 96.06 107 LEU B N 1
ATOM 3367 C CA . LEU B 1 107 ? -15.625 18 -6.129 1 96.06 107 LEU B CA 1
ATOM 3368 C C . LEU B 1 107 ? -16.969 18.234 -6.789 1 96.06 107 LEU B C 1
ATOM 3370 O O . LEU B 1 107 ? -17.953 17.547 -6.48 1 96.06 107 LEU B O 1
ATOM 3374 N N . ALA B 1 108 ? -16.969 19.188 -7.73 1 94.38 108 ALA B N 1
ATOM 3375 C CA . ALA B 1 108 ? -18.156 19.375 -8.547 1 94.38 108 ALA B CA 1
ATOM 3376 C C . ALA B 1 108 ? -18.406 18.172 -9.453 1 94.38 108 ALA B C 1
ATOM 3378 O O . ALA B 1 108 ? -17.469 17.469 -9.836 1 94.38 108 ALA B O 1
ATOM 3379 N N . LYS B 1 109 ? -19.656 17.906 -9.75 1 92.44 109 LYS B N 1
ATOM 3380 C CA . LYS B 1 109 ? -20 16.828 -10.68 1 92.44 109 LYS B CA 1
ATOM 3381 C C . LYS B 1 109 ? -19.266 17 -12.008 1 92.44 109 LYS B C 1
ATOM 3383 O O . LYS B 1 109 ? -19.234 18.109 -12.562 1 92.44 109 LYS B O 1
ATOM 3388 N N . GLY B 1 110 ? -18.688 15.984 -12.445 1 92.69 110 GLY B N 1
ATOM 3389 C CA . GLY B 1 110 ? -18.016 16.016 -13.734 1 92.69 110 GLY B CA 1
ATOM 3390 C C . GLY B 1 110 ? -16.609 16.562 -13.656 1 92.69 110 GLY B C 1
ATOM 3391 O O . GLY B 1 110 ? -15.945 16.734 -14.68 1 92.69 110 GLY B O 1
ATOM 3392 N N . HIS B 1 111 ? -16.172 16.812 -12.477 1 95 111 HIS B N 1
ATOM 3393 C CA . HIS B 1 111 ? -14.828 17.344 -12.305 1 95 111 HIS B CA 1
ATOM 3394 C C . HIS B 1 111 ? -13.789 16.406 -12.914 1 95 111 HIS B C 1
ATOM 3396 O O . HIS B 1 111 ? -13.953 15.188 -12.891 1 95 111 HIS B O 1
ATOM 3402 N N . ARG B 1 112 ? -12.734 16.875 -13.375 1 93.69 112 ARG B N 1
ATOM 3403 C CA . ARG B 1 112 ? -11.719 16.109 -14.086 1 93.69 112 ARG B CA 1
ATOM 3404 C C . ARG B 1 112 ? -11.023 15.133 -13.156 1 93.69 112 ARG B C 1
ATOM 3406 O O . ARG B 1 112 ? -10.438 14.141 -13.609 1 93.69 112 ARG B O 1
ATOM 3413 N N . PHE B 1 113 ? -11.062 15.336 -11.805 1 94.06 113 PHE B N 1
ATOM 3414 C CA . PHE B 1 113 ? -10.367 14.461 -10.859 1 94.06 113 PHE B CA 1
ATOM 3415 C C . PHE B 1 113 ? -11.336 13.461 -10.242 1 94.06 113 PHE B C 1
ATOM 3417 O O . PHE B 1 113 ? -10.984 12.758 -9.289 1 94.06 113 PHE B O 1
ATOM 3424 N N . GLU B 1 114 ? -12.539 13.344 -10.742 1 91.12 114 GLU B N 1
ATOM 3425 C CA . GLU B 1 114 ? -13.562 12.484 -10.156 1 91.12 114 GLU B CA 1
ATOM 3426 C C . GLU B 1 114 ? -13.141 11.016 -10.195 1 91.12 114 GLU B C 1
ATOM 3428 O O . GLU B 1 114 ? -13.523 10.234 -9.32 1 91.12 114 GLU B O 1
ATOM 3433 N N . LYS B 1 115 ? -12.391 10.688 -11.172 1 83.94 115 LYS B N 1
ATOM 3434 C CA . LYS B 1 115 ? -11.961 9.289 -11.305 1 83.94 115 LYS B CA 1
ATOM 3435 C C . LYS B 1 115 ? -10.883 8.945 -10.289 1 83.94 115 LYS B C 1
ATOM 3437 O O . LYS B 1 115 ? -10.727 7.785 -9.914 1 83.94 115 LYS B O 1
ATOM 3442 N N . ASP B 1 116 ? -10.164 9.961 -9.844 1 86.75 116 ASP B N 1
ATOM 3443 C CA . ASP B 1 116 ? -9.016 9.75 -8.969 1 86.75 116 ASP B CA 1
ATOM 3444 C C . ASP B 1 116 ? -9.383 10.039 -7.512 1 86.75 116 ASP B C 1
ATOM 3446 O O . ASP B 1 116 ? -8.656 9.641 -6.598 1 86.75 116 ASP B O 1
ATOM 3450 N N . MET B 1 117 ? -10.445 10.75 -7.297 1 92.12 117 MET B N 1
ATOM 3451 C CA . MET B 1 117 ? -10.852 11.18 -5.961 1 92.12 117 MET B CA 1
ATOM 3452 C C . MET B 1 117 ? -12.273 10.727 -5.648 1 92.12 117 MET B C 1
ATOM 3454 O O . MET B 1 117 ? -13.234 11.289 -6.168 1 92.12 117 MET B O 1
ATOM 3458 N N . ALA B 1 118 ? -12.383 9.797 -4.75 1 88.62 118 ALA B N 1
ATOM 3459 C CA . ALA B 1 118 ? -13.672 9.219 -4.402 1 88.62 118 ALA B CA 1
ATOM 3460 C C . ALA B 1 118 ? -14.586 10.258 -3.752 1 88.62 118 ALA B C 1
ATOM 3462 O O . ALA B 1 118 ? -14.109 11.18 -3.088 1 88.62 118 ALA B O 1
ATOM 3463 N N . ALA B 1 119 ? -15.82 10.07 -3.941 1 92.94 119 ALA B N 1
ATOM 3464 C CA . ALA B 1 119 ? -16.797 10.922 -3.262 1 92.94 119 ALA B CA 1
ATOM 3465 C C . ALA B 1 119 ? -16.875 10.578 -1.777 1 92.94 119 ALA B C 1
ATOM 3467 O O . ALA B 1 119 ? -16.656 9.43 -1.386 1 92.94 119 ALA B O 1
ATOM 3468 N N . ASN B 1 120 ? -17.219 11.555 -0.97 1 96.56 120 ASN B N 1
ATOM 3469 C CA . ASN B 1 120 ? -17.406 11.328 0.46 1 96.56 120 ASN B CA 1
ATOM 3470 C C . ASN B 1 120 ? -18.641 10.484 0.742 1 96.56 120 ASN B C 1
ATOM 3472 O O . ASN B 1 120 ? -19.594 10.484 -0.042 1 96.56 120 ASN B O 1
ATOM 3476 N N . ILE B 1 121 ? -18.609 9.758 1.797 1 95.69 121 ILE B N 1
ATOM 3477 C CA . ILE B 1 121 ? -19.734 9.07 2.436 1 95.69 121 ILE B CA 1
ATOM 3478 C C . ILE B 1 121 ? -20.078 9.773 3.748 1 95.69 121 ILE B C 1
ATOM 3480 O O . ILE B 1 121 ? -19.188 10.172 4.504 1 95.69 121 ILE B O 1
ATOM 3484 N N . TRP B 1 122 ? -21.328 9.969 3.951 1 97.75 122 TRP B N 1
ATOM 3485 C CA . TRP B 1 122 ? -21.719 10.68 5.16 1 97.75 122 TRP B CA 1
ATOM 3486 C C . TRP B 1 122 ? -22.656 9.828 6.012 1 97.75 122 TRP B C 1
ATOM 3488 O O . TRP B 1 122 ? -23.562 9.172 5.484 1 97.75 122 TRP B O 1
ATOM 3498 N N . PRO B 1 123 ? -22.453 9.805 7.309 1 97.5 123 PRO B N 1
ATOM 3499 C CA . PRO B 1 123 ? -23.359 9.055 8.188 1 97.5 123 PRO B CA 1
ATOM 3500 C C . PRO B 1 123 ? -24.656 9.797 8.477 1 97.5 123 PRO B C 1
ATOM 3502 O O . PRO B 1 123 ? -24.719 11.023 8.359 1 97.5 123 PRO B O 1
ATOM 3505 N N . ASP B 1 124 ? -25.641 9.016 8.844 1 96.69 124 ASP B N 1
ATOM 3506 C CA . ASP B 1 124 ? -26.922 9.602 9.234 1 96.69 124 ASP B CA 1
ATOM 3507 C C . ASP B 1 124 ? -26.828 10.258 10.609 1 96.69 124 ASP B C 1
ATOM 3509 O O . ASP B 1 124 ? -27.516 11.25 10.875 1 96.69 124 ASP B O 1
ATOM 3513 N N . ARG B 1 125 ? -26.125 9.641 11.477 1 95.94 125 ARG B N 1
ATOM 3514 C CA . ARG B 1 125 ? -25.859 10.133 12.828 1 95.94 125 ARG B CA 1
ATOM 3515 C C . ARG B 1 125 ? -24.359 10.211 13.102 1 95.94 125 ARG B C 1
ATOM 3517 O O . ARG B 1 125 ? -23.594 9.383 12.609 1 95.94 125 ARG B O 1
ATOM 3524 N N . PRO B 1 126 ? -23.891 11.125 13.969 1 97.5 126 PRO B N 1
ATOM 3525 C CA . PRO B 1 126 ? -24.656 12.172 14.648 1 97.5 126 PRO B CA 1
ATOM 3526 C C . PRO B 1 126 ? -25.109 13.289 13.703 1 97.5 126 PRO B C 1
ATOM 3528 O O . PRO B 1 126 ? -24.484 13.492 12.648 1 97.5 126 PRO B O 1
ATOM 3531 N N . GLU B 1 127 ? -26.078 14.031 14.102 1 97.38 127 GLU B N 1
ATOM 3532 C CA . GLU B 1 127 ? -26.531 15.18 13.336 1 97.38 127 GLU B CA 1
ATOM 3533 C C . GLU B 1 127 ? -25.469 16.25 13.25 1 97.38 127 GLU B C 1
ATOM 3535 O O . GLU B 1 127 ? -24.797 16.562 14.242 1 97.38 127 GLU B O 1
ATOM 3540 N N . GLY B 1 128 ? -25.297 16.719 12.023 1 98 128 GLY B N 1
ATOM 3541 C CA . GLY B 1 128 ? -24.344 17.797 11.844 1 98 128 GLY B CA 1
ATOM 3542 C C . GLY B 1 128 ? -22.953 17.312 11.461 1 98 128 GLY B C 1
ATOM 3543 O O . GLY B 1 128 ? -22.047 18.125 11.266 1 98 128 GLY B O 1
ATOM 3544 N N . PHE B 1 129 ? -22.781 16.031 11.305 1 98.56 129 PHE B N 1
ATOM 3545 C CA . PHE B 1 129 ? -21.484 15.438 11.008 1 98.56 129 PHE B CA 1
ATOM 3546 C C . PHE B 1 129 ? -20.922 15.992 9.703 1 98.56 129 PHE B C 1
ATOM 3548 O O . PHE B 1 129 ? -19.812 16.516 9.68 1 98.56 129 PHE B O 1
ATOM 3555 N N . ARG B 1 130 ? -21.672 15.969 8.68 1 98.38 130 ARG B N 1
ATOM 3556 C CA . ARG B 1 130 ? -21.234 16.422 7.363 1 98.38 130 ARG B CA 1
ATOM 3557 C C . ARG B 1 130 ? -20.844 17.891 7.398 1 98.38 130 ARG B C 1
ATOM 3559 O O . ARG B 1 130 ? -19.75 18.266 6.965 1 98.38 130 ARG B O 1
ATOM 3566 N N . GLU B 1 131 ? -21.641 18.703 7.957 1 98.38 131 GLU B N 1
ATOM 3567 C CA . GLU B 1 131 ? -21.406 20.141 8.008 1 98.38 131 GLU B CA 1
ATOM 3568 C C . GLU B 1 131 ? -20.141 20.469 8.797 1 98.38 131 GLU B C 1
ATOM 3570 O O . GLU B 1 131 ? -19.328 21.297 8.375 1 98.38 131 GLU B O 1
ATOM 3575 N N . THR B 1 132 ? -19.984 19.781 9.883 1 98.69 132 THR B N 1
ATOM 3576 C CA . THR B 1 132 ? -18.844 20.031 10.75 1 98.69 132 THR B CA 1
ATOM 3577 C C . THR B 1 132 ? -17.547 19.688 10.039 1 98.69 132 THR B C 1
ATOM 3579 O O . THR B 1 132 ? -16.609 20.5 10.039 1 98.69 132 THR B O 1
ATOM 3582 N N . PHE B 1 133 ? -17.516 18.547 9.414 1 98.69 133 PHE B N 1
ATOM 3583 C CA . PHE B 1 133 ? -16.219 18.078 8.922 1 98.69 133 PHE B CA 1
ATOM 3584 C C . PHE B 1 133 ? -15.922 18.672 7.547 1 98.69 133 PHE B C 1
ATOM 3586 O O . PHE B 1 133 ? -14.758 18.766 7.148 1 98.69 133 PHE B O 1
ATOM 3593 N N . LEU B 1 134 ? -16.938 19.141 6.789 1 98.62 134 LEU B N 1
ATOM 3594 C CA . LEU B 1 134 ? -16.656 19.938 5.602 1 98.62 134 LEU B CA 1
ATOM 3595 C C . LEU B 1 134 ? -16.062 21.281 5.992 1 98.62 134 LEU B C 1
ATOM 3597 O O . LEU B 1 134 ? -15.133 21.766 5.34 1 98.62 134 LEU B O 1
ATOM 3601 N N . GLU B 1 135 ? -16.641 21.859 7.023 1 98.62 135 GLU B N 1
ATOM 3602 C CA . GLU B 1 135 ? -16.109 23.125 7.52 1 98.62 135 GLU B CA 1
ATOM 3603 C C . GLU B 1 135 ? -14.688 22.969 8.047 1 98.62 135 GLU B C 1
ATOM 3605 O O . GLU B 1 135 ? -13.82 23.797 7.77 1 98.62 135 GLU B O 1
ATOM 3610 N N . LEU B 1 136 ? -14.445 21.891 8.805 1 98.56 136 LEU B N 1
ATOM 3611 C CA . LEU B 1 136 ? -13.109 21.641 9.352 1 98.56 136 LEU B CA 1
ATOM 3612 C C . LEU B 1 136 ? -12.109 21.375 8.234 1 98.56 136 LEU B C 1
ATOM 3614 O O . LEU B 1 136 ? -10.977 21.875 8.281 1 98.56 136 LEU B O 1
ATOM 3618 N N . PHE B 1 137 ? -12.516 20.594 7.238 1 98.69 137 PHE B N 1
ATOM 3619 C CA . PHE B 1 137 ? -11.672 20.328 6.082 1 98.69 137 PHE B CA 1
ATOM 3620 C C . PHE B 1 137 ? -11.219 21.625 5.434 1 98.69 137 PHE B C 1
ATOM 3622 O O . PHE B 1 137 ? -10.023 21.812 5.172 1 98.69 137 PHE B O 1
ATOM 3629 N N . GLN B 1 138 ? -12.141 22.484 5.266 1 98.38 138 GLN B N 1
ATOM 3630 C CA . GLN B 1 138 ? -11.828 23.766 4.641 1 98.38 138 GLN B CA 1
ATOM 3631 C C . GLN B 1 138 ? -10.891 24.594 5.52 1 98.38 138 GLN B C 1
ATOM 3633 O O . GLN B 1 138 ? -9.977 25.25 5.016 1 98.38 138 GLN B O 1
ATOM 3638 N N . ALA B 1 139 ? -11.125 24.578 6.766 1 98.38 139 ALA B N 1
ATOM 3639 C CA . ALA B 1 139 ? -10.273 25.328 7.688 1 98.38 139 ALA B CA 1
ATOM 3640 C C . ALA B 1 139 ? -8.836 24.812 7.629 1 98.38 139 ALA B C 1
ATOM 3642 O O . ALA B 1 139 ? -7.887 25.609 7.621 1 98.38 139 ALA B O 1
ATOM 3643 N N . PHE B 1 140 ? -8.688 23.453 7.602 1 98.31 140 PHE B N 1
ATOM 3644 C CA . PHE B 1 140 ? -7.363 22.859 7.465 1 98.31 140 PHE B CA 1
ATOM 3645 C C . PHE B 1 140 ? -6.738 23.234 6.125 1 98.31 140 PHE B C 1
ATOM 3647 O O . PHE B 1 140 ? -5.547 23.531 6.051 1 98.31 140 PHE B O 1
ATOM 3654 N N . ASP B 1 141 ? -7.535 23.203 5.121 1 98 141 ASP B N 1
ATOM 3655 C CA . ASP B 1 141 ? -7.074 23.562 3.785 1 98 141 ASP B CA 1
ATOM 3656 C C . ASP B 1 141 ? -6.535 25 3.758 1 98 141 ASP B C 1
ATOM 3658 O O . ASP B 1 141 ? -5.457 25.25 3.217 1 98 141 ASP B O 1
ATOM 3662 N N . ASP B 1 142 ? -7.234 25.922 4.375 1 97.69 142 ASP B N 1
ATOM 3663 C CA . ASP B 1 142 ? -6.836 27.312 4.445 1 97.69 142 ASP B CA 1
ATOM 3664 C C . ASP B 1 142 ? -5.551 27.484 5.25 1 97.69 142 ASP B C 1
ATOM 3666 O O . ASP B 1 142 ? -4.648 28.219 4.848 1 97.69 142 ASP B O 1
ATOM 3670 N N . ALA B 1 143 ? -5.535 26.844 6.391 1 97.62 143 ALA B N 1
ATOM 3671 C CA . ALA B 1 143 ? -4.316 26.906 7.195 1 97.62 143 ALA B CA 1
ATOM 3672 C C . ALA B 1 143 ? -3.127 26.328 6.43 1 97.62 143 ALA B C 1
ATOM 3674 O O . ALA B 1 143 ? -2.033 26.891 6.457 1 97.62 143 ALA B O 1
ATOM 3675 N N . GLY B 1 144 ? -3.346 25.188 5.797 1 98.44 144 GLY B N 1
ATOM 3676 C CA . GLY B 1 144 ? -2.312 24.578 4.984 1 98.44 144 GLY B CA 1
ATOM 3677 C C . GLY B 1 144 ? -1.771 25.484 3.902 1 98.44 144 GLY B C 1
ATOM 3678 O O . GLY B 1 144 ? -0.562 25.531 3.664 1 98.44 144 GLY B O 1
ATOM 3679 N N . ASP B 1 145 ? -2.652 26.234 3.246 1 98.06 145 ASP B N 1
ATOM 3680 C CA . ASP B 1 145 ? -2.248 27.172 2.207 1 98.06 145 ASP B CA 1
ATOM 3681 C C . ASP B 1 145 ? -1.297 28.234 2.764 1 98.06 145 ASP B C 1
ATOM 3683 O O . ASP B 1 145 ? -0.308 28.578 2.119 1 98.06 145 ASP B O 1
ATOM 3687 N N . ARG B 1 146 ? -1.614 28.719 3.904 1 98 146 ARG B N 1
ATOM 3688 C CA . ARG B 1 146 ? -0.766 29.734 4.523 1 98 146 ARG B CA 1
ATOM 3689 C C . ARG B 1 146 ? 0.6 29.156 4.883 1 98 146 ARG B C 1
ATOM 3691 O O . ARG B 1 146 ? 1.622 29.828 4.723 1 98 146 ARG B O 1
ATOM 3698 N N . LEU B 1 147 ? 0.586 27.969 5.367 1 98.56 147 LEU B N 1
ATOM 3699 C CA . LEU B 1 147 ? 1.843 27.312 5.715 1 98.56 147 LEU B CA 1
ATOM 3700 C C . LEU B 1 147 ? 2.668 27.016 4.465 1 98.56 147 LEU B C 1
ATOM 3702 O O . LEU B 1 147 ? 3.889 27.203 4.465 1 98.56 147 LEU B O 1
ATOM 3706 N N . LEU B 1 148 ? 1.988 26.578 3.42 1 98.75 148 LEU B N 1
ATOM 3707 C CA . LEU B 1 148 ? 2.682 26.328 2.16 1 98.75 148 LEU B CA 1
ATOM 3708 C C . LEU B 1 148 ? 3.268 27.609 1.595 1 98.75 148 LEU B C 1
ATOM 3710 O O . LEU B 1 148 ? 4.344 27.609 0.993 1 98.75 148 LEU B O 1
ATOM 3714 N N . SER B 1 149 ? 2.586 28.719 1.772 1 98.5 149 SER B N 1
ATOM 3715 C CA . SER B 1 149 ? 3.121 30.016 1.371 1 98.5 149 SER B CA 1
ATOM 3716 C C . SER B 1 149 ? 4.414 30.328 2.113 1 98.5 149 SER B C 1
ATOM 3718 O O . SER B 1 149 ? 5.371 30.828 1.519 1 98.5 149 SER B O 1
ATOM 3720 N N . ALA B 1 150 ? 4.414 30.062 3.371 1 98.69 150 ALA B N 1
ATOM 3721 C CA . ALA B 1 150 ? 5.617 30.281 4.168 1 98.69 150 ALA B CA 1
ATOM 3722 C C . ALA B 1 150 ? 6.758 29.391 3.682 1 98.69 150 ALA B C 1
ATOM 3724 O O . ALA B 1 150 ? 7.91 29.828 3.605 1 98.69 150 ALA B O 1
ATOM 3725 N N . ILE B 1 151 ? 6.445 28.141 3.352 1 98.62 151 ILE B N 1
ATOM 3726 C CA . ILE B 1 151 ? 7.441 27.219 2.834 1 98.62 151 ILE B CA 1
ATOM 3727 C C . ILE B 1 151 ? 7.996 27.734 1.509 1 98.62 151 ILE B C 1
ATOM 3729 O O . ILE B 1 151 ? 9.203 27.703 1.278 1 98.62 151 ILE B O 1
ATOM 3733 N N . ALA B 1 152 ? 7.098 28.219 0.653 1 98.69 152 ALA B N 1
ATOM 3734 C CA . ALA B 1 152 ? 7.527 28.797 -0.614 1 98.69 152 ALA B CA 1
ATOM 3735 C C . ALA B 1 152 ? 8.516 29.938 -0.385 1 98.69 152 ALA B C 1
ATOM 3737 O O . ALA B 1 152 ? 9.57 29.984 -1.015 1 98.69 152 ALA B O 1
ATOM 3738 N N . ARG B 1 153 ? 8.227 30.859 0.544 1 98.25 153 ARG B N 1
ATOM 3739 C CA . ARG B 1 153 ? 9.109 31.969 0.867 1 98.25 153 ARG B CA 1
ATOM 3740 C C . ARG B 1 153 ? 10.469 31.484 1.342 1 98.25 153 ARG B C 1
ATOM 3742 O O . ARG B 1 153 ? 11.508 32 0.921 1 98.25 153 ARG B O 1
ATOM 3749 N N . TYR B 1 154 ? 10.406 30.516 2.191 1 98.38 154 TYR B N 1
ATOM 3750 C CA . TYR B 1 154 ? 11.641 29.969 2.74 1 98.38 154 TYR B CA 1
ATOM 3751 C C . TYR B 1 154 ? 12.516 29.391 1.637 1 98.38 154 TYR B C 1
ATOM 3753 O O . TYR B 1 154 ? 13.742 29.453 1.708 1 98.38 154 TYR B O 1
ATOM 3761 N N . LEU B 1 155 ? 11.898 28.828 0.6 1 98.19 155 LEU B N 1
ATOM 3762 C CA . LEU B 1 155 ? 12.602 28.172 -0.501 1 98.19 155 LEU B CA 1
ATOM 3763 C C . LEU B 1 155 ? 12.992 29.188 -1.571 1 98.19 155 LEU B C 1
ATOM 3765 O O . LEU B 1 155 ? 13.547 28.828 -2.607 1 98.19 155 LEU B O 1
ATOM 3769 N N . GLY B 1 156 ? 12.609 30.453 -1.35 1 97.31 156 GLY B N 1
ATOM 3770 C CA . GLY B 1 156 ? 12.945 31.5 -2.293 1 97.31 156 GLY B CA 1
ATOM 3771 C C . GLY B 1 156 ? 12.008 31.562 -3.482 1 97.31 156 GLY B C 1
ATOM 3772 O O . GLY B 1 156 ? 12.367 32.094 -4.543 1 97.31 156 GLY B O 1
ATOM 3773 N N . LEU B 1 157 ? 10.875 30.984 -3.363 1 98 157 LEU B N 1
ATOM 3774 C CA . LEU B 1 157 ? 9.859 31 -4.414 1 98 157 LEU B CA 1
ATOM 3775 C C . LEU B 1 157 ? 8.836 32.094 -4.164 1 98 157 LEU B C 1
ATOM 3777 O O . LEU B 1 157 ? 8.836 32.719 -3.104 1 98 157 LEU B O 1
ATOM 3781 N N . GLN B 1 158 ? 8.008 32.312 -5.227 1 98.06 158 GLN B N 1
ATOM 3782 C CA . GLN B 1 158 ? 6.867 33.219 -5 1 98.06 158 GLN B CA 1
ATOM 3783 C C . GLN B 1 158 ? 5.934 32.625 -3.934 1 98.06 158 GLN B C 1
ATOM 3785 O O . GLN B 1 158 ? 5.695 31.422 -3.893 1 98.06 158 GLN B O 1
ATOM 3790 N N . PRO B 1 159 ? 5.41 33.5 -3.072 1 97.69 159 PRO B N 1
ATOM 3791 C CA . PRO B 1 159 ? 4.586 33.031 -1.961 1 97.69 159 PRO B CA 1
ATOM 3792 C C . PRO B 1 159 ? 3.391 32.219 -2.428 1 97.69 159 PRO B C 1
ATOM 3794 O O . PRO B 1 159 ? 2.885 31.359 -1.678 1 97.69 159 PRO B O 1
ATOM 3797 N N . ASP B 1 160 ? 2.902 32.406 -3.646 1 98.12 160 ASP B N 1
ATOM 3798 C CA . ASP B 1 160 ? 1.719 31.688 -4.133 1 98.12 160 ASP B CA 1
ATOM 3799 C C . ASP B 1 160 ? 2.107 30.5 -5 1 98.12 160 ASP B C 1
ATOM 3801 O O . ASP B 1 160 ? 1.274 29.953 -5.738 1 98.12 160 ASP B O 1
ATOM 3805 N N . TRP B 1 161 ? 3.311 30.047 -4.961 1 98.19 161 TRP B N 1
ATOM 3806 C CA . TRP B 1 161 ? 3.834 29 -5.828 1 98.19 161 TRP B CA 1
ATOM 3807 C C . TRP B 1 161 ? 3.014 27.719 -5.684 1 98.19 161 TRP B C 1
ATOM 3809 O O . TRP B 1 161 ? 2.727 27.047 -6.676 1 98.19 161 TRP B O 1
ATOM 3819 N N . PHE B 1 162 ? 2.561 27.359 -4.5 1 98.56 162 PHE B N 1
ATOM 3820 C CA . PHE B 1 162 ? 1.886 26.094 -4.242 1 98.56 162 PHE B CA 1
ATOM 3821 C C . PHE B 1 162 ? 0.396 26.203 -4.543 1 98.56 162 PHE B C 1
ATOM 3823 O O . PHE B 1 162 ? -0.322 25.203 -4.523 1 98.56 162 PHE B O 1
ATOM 3830 N N . ASP B 1 163 ? -0.153 27.422 -4.789 1 97.75 163 ASP B N 1
ATOM 3831 C CA . ASP B 1 163 ? -1.59 27.609 -4.969 1 97.75 163 ASP B CA 1
ATOM 3832 C C . ASP B 1 163 ? -2.131 26.703 -6.074 1 97.75 163 ASP B C 1
ATOM 3834 O O . ASP B 1 163 ? -3.145 26.031 -5.887 1 97.75 163 ASP B O 1
ATOM 3838 N N . ARG B 1 164 ? -1.438 26.703 -7.148 1 95.62 164 ARG B N 1
ATOM 3839 C CA . ARG B 1 164 ? -1.877 25.875 -8.266 1 95.62 164 ARG B CA 1
ATOM 3840 C C . ARG B 1 164 ? -1.69 24.391 -7.953 1 95.62 164 ARG B C 1
ATOM 3842 O O . ARG B 1 164 ? -2.496 23.562 -8.367 1 95.62 164 ARG B O 1
ATOM 3849 N N . ALA B 1 165 ? -0.664 24.078 -7.27 1 97.25 165 ALA B N 1
ATOM 3850 C CA . ALA B 1 165 ? -0.343 22.688 -6.949 1 97.25 165 ALA B CA 1
ATOM 3851 C C . ALA B 1 165 ? -1.443 22.047 -6.109 1 97.25 165 ALA B C 1
ATOM 3853 O O . ALA B 1 165 ? -1.794 20.875 -6.312 1 97.25 165 ALA B O 1
ATOM 3854 N N . VAL B 1 166 ? -1.993 22.812 -5.199 1 98 166 VAL B N 1
ATOM 3855 C CA . VAL B 1 166 ? -2.877 22.203 -4.211 1 98 166 VAL B CA 1
ATOM 3856 C C . VAL B 1 166 ? -4.328 22.531 -4.539 1 98 166 VAL B C 1
ATOM 3858 O O . VAL B 1 166 ? -5.246 22.109 -3.832 1 98 166 VAL B O 1
ATOM 3861 N N . ARG B 1 167 ? -4.566 23.328 -5.629 1 95.94 167 ARG B N 1
ATOM 3862 C CA . ARG B 1 167 ? -5.941 23.562 -6.055 1 95.94 167 ARG B CA 1
ATOM 3863 C C . ARG B 1 167 ? -6.656 22.266 -6.367 1 95.94 167 ARG B C 1
ATOM 3865 O O . ARG B 1 167 ? -6.18 21.469 -7.184 1 95.94 167 ARG B O 1
ATOM 3872 N N . ASP B 1 168 ? -7.766 22.031 -5.715 1 96.56 168 ASP B N 1
ATOM 3873 C CA . ASP B 1 168 ? -8.523 20.797 -5.859 1 96.56 168 ASP B CA 1
ATOM 3874 C C . ASP B 1 168 ? -7.66 19.578 -5.531 1 96.56 168 ASP B C 1
ATOM 3876 O O . ASP B 1 168 ? -7.781 18.531 -6.172 1 96.56 168 ASP B O 1
ATOM 3880 N N . GLY B 1 169 ? -6.77 19.797 -4.605 1 97.69 169 GLY B N 1
ATOM 3881 C CA . GLY B 1 169 ? -5.871 18.719 -4.207 1 97.69 169 GLY B CA 1
ATOM 3882 C C . GLY B 1 169 ? -6.594 17.547 -3.57 1 97.69 169 GLY B C 1
ATOM 3883 O O . GLY B 1 169 ? -7.699 17.703 -3.047 1 97.69 169 GLY B O 1
ATOM 3884 N N . ASN B 1 170 ? -5.984 16.359 -3.586 1 97.31 170 ASN B N 1
ATOM 3885 C CA . ASN B 1 170 ? -6.531 15.117 -3.072 1 97.31 170 ASN B CA 1
ATOM 3886 C C . ASN B 1 170 ? -6.266 14.953 -1.579 1 97.31 170 ASN B C 1
ATOM 3888 O O . ASN B 1 170 ? -5.781 13.906 -1.139 1 97.31 170 ASN B O 1
ATOM 3892 N N . SER B 1 171 ? -6.488 16 -0.829 1 98.12 171 SER B N 1
ATOM 3893 C CA . SER B 1 171 ? -6.258 15.984 0.611 1 98.12 171 SER B CA 1
ATOM 3894 C C . SER B 1 171 ? -7.281 15.109 1.329 1 98.12 171 SER B C 1
ATOM 3896 O O . SER B 1 171 ? -8.383 14.891 0.818 1 98.12 171 SER B O 1
ATOM 3898 N N . VAL B 1 172 ? -6.902 14.633 2.516 1 97.31 172 VAL B N 1
ATOM 3899 C CA . VAL B 1 172 ? -7.758 13.734 3.287 1 97.31 172 VAL B CA 1
ATOM 3900 C C . VAL B 1 172 ? -7.711 14.117 4.766 1 97.31 172 VAL B C 1
ATOM 3902 O O . VAL B 1 172 ? -6.633 14.352 5.316 1 97.31 172 VAL B O 1
ATOM 3905 N N . LEU B 1 173 ? -8.859 14.266 5.336 1 98.06 173 LEU B N 1
ATOM 3906 C CA . LEU B 1 173 ? -9.008 14.391 6.781 1 98.06 173 LEU B CA 1
ATOM 3907 C C . LEU B 1 173 ? -9.375 13.047 7.402 1 98.06 173 LEU B C 1
ATOM 3909 O O . LEU B 1 173 ? -10.383 12.438 7.031 1 98.06 173 LEU B O 1
ATOM 3913 N N . ARG B 1 174 ? -8.562 12.586 8.297 1 96.19 174 ARG B N 1
ATOM 3914 C CA . ARG B 1 174 ? -8.805 11.312 8.961 1 96.19 174 ARG B CA 1
ATOM 3915 C C . ARG B 1 174 ? -9.25 11.523 10.406 1 96.19 174 ARG B C 1
ATOM 3917 O O . ARG B 1 174 ? -8.578 12.211 11.172 1 96.19 174 ARG B O 1
ATOM 3924 N N . LEU B 1 175 ? -10.383 10.961 10.758 1 95.75 175 LEU B N 1
ATOM 3925 C CA . LEU B 1 175 ? -10.82 10.852 12.141 1 95.75 175 LEU B CA 1
ATOM 3926 C C . LEU B 1 175 ? -10.414 9.508 12.742 1 95.75 175 LEU B C 1
ATOM 3928 O O . LEU B 1 175 ? -10.898 8.461 12.312 1 95.75 175 LEU B O 1
ATOM 3932 N N . LEU B 1 176 ? -9.609 9.57 13.734 1 92.19 176 LEU B N 1
ATOM 3933 C CA . LEU B 1 176 ? -9.008 8.344 14.258 1 92.19 176 LEU B CA 1
ATOM 3934 C C . LEU B 1 176 ? -9.461 8.086 15.688 1 92.19 176 LEU B C 1
ATOM 3936 O O . LEU B 1 176 ? -9.531 9.016 16.5 1 92.19 176 LEU B O 1
ATOM 3940 N N . HIS B 1 177 ? -9.812 6.832 15.938 1 90.94 177 HIS B N 1
ATOM 3941 C CA . HIS B 1 177 ? -10.164 6.359 17.266 1 90.94 177 HIS B CA 1
ATOM 3942 C C . HIS B 1 177 ? -9.352 5.133 17.656 1 90.94 177 HIS B C 1
ATOM 3944 O O . HIS B 1 177 ? -9.375 4.117 16.969 1 90.94 177 HIS B O 1
ATOM 3950 N N . TYR B 1 178 ? -8.602 5.277 18.75 1 84.38 178 TYR B N 1
ATOM 3951 C CA . TYR B 1 178 ? -7.898 4.164 19.375 1 84.38 178 TYR B CA 1
ATOM 3952 C C . TYR B 1 178 ? -8.586 3.736 20.656 1 84.38 178 TYR B C 1
ATOM 3954 O O . TYR B 1 178 ? -8.648 4.504 21.625 1 84.38 178 TYR B O 1
ATOM 3962 N N . PRO B 1 179 ? -8.984 2.553 20.688 1 83.5 179 PRO B N 1
ATOM 3963 C CA . PRO B 1 179 ? -9.609 2.107 21.938 1 83.5 179 PRO B CA 1
ATOM 3964 C C . PRO B 1 179 ? -8.594 1.956 23.078 1 83.5 179 PRO B C 1
ATOM 3966 O O . PRO B 1 179 ? -7.387 1.989 22.828 1 83.5 179 PRO B O 1
ATOM 3969 N N . PRO B 1 180 ? -9.156 1.897 24.297 1 79.88 180 PRO B N 1
ATOM 3970 C CA . PRO B 1 180 ? -8.25 1.614 25.422 1 79.88 180 PRO B CA 1
ATOM 3971 C C . PRO B 1 180 ? -7.449 0.331 25.219 1 79.88 180 PRO B C 1
ATOM 3973 O O . PRO B 1 180 ? -7.914 -0.597 24.562 1 79.88 180 PRO B O 1
ATOM 3976 N N . VAL B 1 181 ? -6.277 0.399 25.609 1 73.5 181 VAL B N 1
ATOM 3977 C CA . VAL B 1 181 ? -5.438 -0.783 25.469 1 73.5 181 VAL B CA 1
ATOM 3978 C C . VAL B 1 181 ? -5.152 -1.394 26.828 1 73.5 181 VAL B C 1
ATOM 3980 O O . VAL B 1 181 ? -5.145 -0.688 27.844 1 73.5 181 VAL B O 1
ATOM 3983 N N . ALA B 1 182 ? -4.98 -2.672 26.703 1 72.81 182 ALA B N 1
ATOM 3984 C CA . ALA B 1 182 ? -4.645 -3.387 27.938 1 72.81 182 ALA B CA 1
ATOM 3985 C C . ALA B 1 182 ? -3.309 -2.91 28.5 1 72.81 182 ALA B C 1
ATOM 3987 O O . ALA B 1 182 ? -2.484 -2.354 27.766 1 72.81 182 ALA B O 1
ATOM 3988 N N . ALA B 1 183 ? -3.15 -3.049 29.734 1 67.75 183 ALA B N 1
ATOM 3989 C CA . ALA B 1 183 ? -1.948 -2.609 30.438 1 67.75 183 ALA B CA 1
ATOM 3990 C C . ALA B 1 183 ? -0.699 -3.26 29.844 1 67.75 183 ALA B C 1
ATOM 3992 O O . ALA B 1 183 ? 0.379 -2.66 29.844 1 67.75 183 ALA B O 1
ATOM 3993 N N . ASP B 1 184 ? -0.773 -4.422 29.266 1 67.75 184 ASP B N 1
ATOM 3994 C CA . ASP B 1 184 ? 0.39 -5.156 28.766 1 67.75 184 ASP B CA 1
ATOM 3995 C C . ASP B 1 184 ? 0.525 -5.023 27.25 1 67.75 184 ASP B C 1
ATOM 3997 O O . ASP B 1 184 ? 1.278 -5.77 26.625 1 67.75 184 ASP B O 1
ATOM 4001 N N . ALA B 1 185 ? -0.158 -4.066 26.828 1 65.94 185 ALA B N 1
ATOM 4002 C CA . ALA B 1 185 ? -0.109 -3.893 25.391 1 65.94 185 ALA B CA 1
ATOM 4003 C C . ALA B 1 185 ? 1.267 -3.41 24.938 1 65.94 185 ALA B C 1
ATOM 4005 O O . ALA B 1 185 ? 1.991 -2.775 25.703 1 65.94 185 ALA B O 1
ATOM 4006 N N . PRO B 1 186 ? 1.609 -3.764 23.688 1 64.06 186 PRO B N 1
ATOM 4007 C CA . PRO B 1 186 ? 2.891 -3.268 23.188 1 64.06 186 PRO B CA 1
ATOM 4008 C C . PRO B 1 186 ? 3.021 -1.75 23.297 1 64.06 186 PRO B C 1
ATOM 4010 O O . PRO B 1 186 ? 2.014 -1.039 23.312 1 64.06 186 PRO B O 1
ATOM 4013 N N . GLU B 1 187 ? 4.207 -1.267 23.328 1 64.56 187 GLU B N 1
ATOM 4014 C CA . GLU B 1 187 ? 4.594 0.111 23.625 1 64.56 187 GLU B CA 1
ATOM 4015 C C . GLU B 1 187 ? 4.207 1.047 22.484 1 64.56 187 GLU B C 1
ATOM 4017 O O . GLU B 1 187 ? 3.973 2.238 22.703 1 64.56 187 GLU B O 1
ATOM 4022 N N . VAL B 1 188 ? 4.07 0.522 21.328 1 71 188 VAL B N 1
ATOM 4023 C CA . VAL B 1 188 ? 3.891 1.41 20.188 1 71 188 VAL B CA 1
ATOM 4024 C C . VAL B 1 188 ? 2.447 1.337 19.688 1 71 188 VAL B C 1
ATOM 4026 O O . VAL B 1 188 ? 1.907 0.246 19.484 1 71 188 VAL B O 1
ATOM 4029 N N . ARG B 1 189 ? 1.847 2.496 19.594 1 75.12 189 ARG B N 1
ATOM 4030 C CA . ARG B 1 189 ? 0.469 2.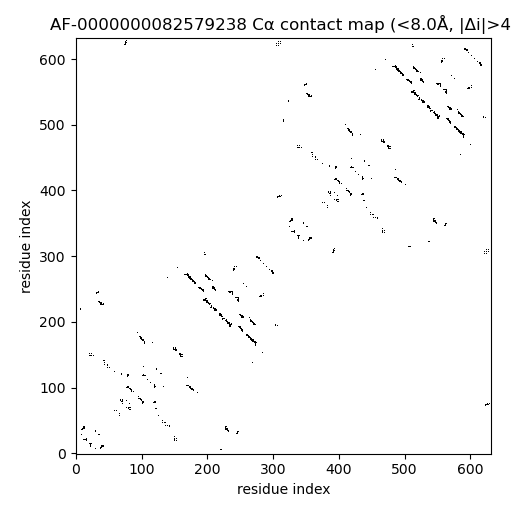621 19.141 1 75.12 189 ARG B CA 1
ATOM 4031 C C . ARG B 1 189 ? 0.41 2.734 17.609 1 75.12 189 ARG B C 1
ATOM 4033 O O . ARG B 1 189 ? -0.466 2.15 16.969 1 75.12 189 ARG B O 1
ATOM 4040 N N . ALA B 1 190 ? 1.258 3.559 17.109 1 77.06 190 ALA B N 1
ATOM 4041 C CA . ALA B 1 190 ? 1.482 3.656 15.672 1 77.06 190 ALA B CA 1
ATOM 4042 C C . ALA B 1 190 ? 2.961 3.486 15.328 1 77.06 190 ALA B C 1
ATOM 4044 O O . ALA B 1 190 ? 3.807 4.238 15.828 1 77.06 190 ALA B O 1
ATOM 4045 N N . GLY B 1 191 ? 3.248 2.576 14.547 1 79.31 191 GLY B N 1
ATOM 4046 C CA . GLY B 1 191 ? 4.625 2.246 14.219 1 79.31 191 GLY B CA 1
ATOM 4047 C C . GLY B 1 191 ? 5.32 3.332 13.422 1 79.31 191 GLY B C 1
ATOM 4048 O O . GLY B 1 191 ? 4.672 4.234 12.891 1 79.31 191 GLY B O 1
ATOM 4049 N N . ALA B 1 192 ? 6.637 3.268 13.406 1 85.31 192 ALA B N 1
ATOM 4050 C CA . ALA B 1 192 ? 7.469 4.211 12.664 1 85.31 192 ALA B CA 1
ATOM 4051 C C . ALA B 1 192 ? 7.043 4.289 11.203 1 85.31 192 ALA B C 1
ATOM 4053 O O . ALA B 1 192 ? 6.848 3.26 10.555 1 85.31 192 ALA B O 1
ATOM 4054 N N . HIS B 1 193 ? 6.855 5.469 10.695 1 86.19 193 HIS B N 1
ATOM 4055 C CA . HIS B 1 193 ? 6.426 5.672 9.312 1 86.19 193 HIS B CA 1
ATOM 4056 C C . HIS B 1 193 ? 6.691 7.105 8.859 1 86.19 193 HIS B C 1
ATOM 4058 O O . HIS B 1 193 ? 7.09 7.949 9.664 1 86.19 193 HIS B O 1
ATOM 4064 N N . GLU B 1 194 ? 6.613 7.34 7.629 1 92 194 GLU B N 1
ATOM 4065 C CA . GLU B 1 194 ? 6.582 8.656 6.996 1 92 194 GLU B CA 1
ATOM 4066 C C . GLU B 1 194 ? 5.254 8.891 6.285 1 92 194 GLU B C 1
ATOM 4068 O O . GLU B 1 194 ? 4.523 7.945 5.988 1 92 194 GLU B O 1
ATOM 4073 N N . ASP B 1 195 ? 4.949 10.086 6.152 1 94.06 195 ASP B N 1
ATOM 4074 C CA . ASP B 1 195 ? 3.744 10.43 5.402 1 94.06 195 ASP B CA 1
ATOM 4075 C C . ASP B 1 195 ? 4.066 10.672 3.928 1 94.06 195 ASP B C 1
ATOM 4077 O O . ASP B 1 195 ? 5.113 11.242 3.6 1 94.06 195 ASP B O 1
ATOM 4081 N N . ILE B 1 196 ? 3.215 10.328 3.064 1 93.88 196 ILE B N 1
ATOM 4082 C CA . ILE B 1 196 ? 3.479 10.383 1.631 1 93.88 196 ILE B CA 1
ATOM 4083 C C . ILE B 1 196 ? 3.186 11.789 1.104 1 93.88 196 ILE B C 1
ATOM 4085 O O . ILE B 1 196 ? 3.854 12.266 0.183 1 93.88 196 ILE B O 1
ATOM 4089 N N . ASN B 1 197 ? 2.238 12.484 1.608 1 97 197 ASN B N 1
ATOM 4090 C CA . ASN B 1 197 ? 1.662 13.734 1.113 1 97 197 ASN B CA 1
ATOM 4091 C C . ASN B 1 197 ? 2.67 14.875 1.164 1 97 197 ASN B C 1
ATOM 4093 O O . ASN B 1 197 ? 3.873 14.641 1.302 1 97 197 ASN B O 1
ATOM 4097 N N . LEU B 1 198 ? 2.199 16.125 0.894 1 98.19 198 LEU B N 1
ATOM 4098 C CA . LEU B 1 198 ? 3.055 17.312 0.969 1 98.19 198 LEU B CA 1
ATOM 4099 C C . LEU B 1 198 ? 3.398 17.641 2.418 1 98.19 198 LEU B C 1
ATOM 4101 O O . LEU B 1 198 ? 4.559 17.562 2.82 1 98.19 198 LEU B O 1
ATOM 4105 N N . ILE B 1 199 ? 2.4 17.969 3.158 1 98.62 199 ILE B N 1
ATOM 4106 C CA . ILE B 1 199 ? 2.553 18.203 4.59 1 98.62 199 ILE B CA 1
ATOM 4107 C C . ILE B 1 199 ? 1.35 17.625 5.336 1 98.62 199 ILE B C 1
ATOM 4109 O O . ILE B 1 199 ? 0.292 17.406 4.742 1 98.62 199 ILE B O 1
ATOM 4113 N N . THR B 1 200 ? 1.506 17.344 6.539 1 98 200 THR B N 1
ATOM 4114 C CA . THR B 1 200 ? 0.446 16.859 7.418 1 98 200 THR B CA 1
ATOM 4115 C C . THR B 1 200 ? 0.214 17.844 8.562 1 98 200 THR B C 1
ATOM 4117 O O . THR B 1 200 ? 1.169 18.359 9.148 1 98 200 THR B O 1
ATOM 4120 N N . LEU B 1 201 ? -0.988 18.188 8.766 1 97.75 201 LEU B N 1
ATOM 4121 C CA . LEU B 1 201 ? -1.41 19.016 9.891 1 97.75 201 LEU B CA 1
ATOM 4122 C C . LEU B 1 201 ? -2.123 18.188 10.945 1 97.75 201 LEU B C 1
ATOM 4124 O O . LEU B 1 201 ? -3.109 17.5 10.648 1 97.75 201 LEU B O 1
ATOM 4128 N N . LEU B 1 202 ? -1.632 18.203 12.117 1 95 202 LEU B N 1
ATOM 4129 C CA . LEU B 1 202 ? -2.176 17.344 13.172 1 95 202 LEU B CA 1
ATOM 4130 C C . LEU B 1 202 ? -2.6 18.172 14.383 1 95 202 LEU B C 1
ATOM 4132 O O . LEU B 1 202 ? -1.791 18.922 14.945 1 95 202 LEU B O 1
ATOM 4136 N N . LEU B 1 203 ? -3.883 18.047 14.703 1 85.56 203 LEU B N 1
ATOM 4137 C CA . LEU B 1 203 ? -4.395 18.609 15.945 1 85.56 203 LEU B CA 1
ATOM 4138 C C . LEU B 1 203 ? -4.43 17.562 17.047 1 85.56 203 LEU B C 1
ATOM 4140 O O . LEU B 1 203 ? -4.652 16.375 16.781 1 85.56 203 LEU B O 1
ATOM 4144 N N . GLY B 1 204 ? -4.227 17.891 18.312 1 69.12 204 GLY B N 1
ATOM 4145 C CA . GLY B 1 204 ? -4.449 16.984 19.422 1 69.12 204 GLY B CA 1
ATOM 4146 C C . GLY B 1 204 ? -3.236 16.125 19.734 1 69.12 204 GLY B C 1
ATOM 4147 O O . GLY B 1 204 ? -3.367 15.047 20.328 1 69.12 204 GLY B O 1
ATOM 4148 N N . ALA B 1 205 ? -2.145 16.578 19.234 1 64.56 205 ALA B N 1
ATOM 4149 C CA . ALA B 1 205 ? -0.944 15.773 19.453 1 64.56 205 ALA B CA 1
ATOM 4150 C C . ALA B 1 205 ? -0.485 15.867 20.906 1 64.56 205 ALA B C 1
ATOM 4152 O O . ALA B 1 205 ? 0.464 15.188 21.312 1 64.56 205 ALA B O 1
ATOM 4153 N N . GLU B 1 206 ? -1.134 16.625 21.625 1 59.84 206 GLU B N 1
ATOM 4154 C CA . GLU B 1 206 ? -0.701 16.906 22.984 1 59.84 206 GLU B CA 1
ATOM 4155 C C . GLU B 1 206 ? -0.519 15.625 23.781 1 59.84 206 GLU B C 1
ATOM 4157 O O . GLU B 1 206 ? 0.38 15.531 24.625 1 59.84 206 GLU B O 1
ATOM 4162 N N . GLU B 1 207 ? -1.369 14.703 23.609 1 57.53 207 GLU B N 1
ATOM 4163 C CA . GLU B 1 207 ? -1.303 13.531 24.469 1 57.53 207 GLU B CA 1
ATOM 4164 C C . GLU B 1 207 ? -0.842 12.297 23.703 1 57.53 207 GLU B C 1
ATOM 4166 O O . GLU B 1 207 ? -0.975 11.172 24.172 1 57.53 207 GLU B O 1
ATOM 4171 N N . ALA B 1 208 ? -0.212 12.492 22.5 1 62.34 208 ALA B N 1
ATOM 4172 C CA . ALA B 1 208 ? -0.242 11.375 21.562 1 62.34 208 ALA B CA 1
ATOM 4173 C C . ALA B 1 208 ? 1.027 10.539 21.672 1 62.34 208 ALA B C 1
ATOM 4175 O O . ALA B 1 208 ? 1.056 9.383 21.219 1 62.34 208 ALA B O 1
ATOM 4176 N N . GLY B 1 209 ? 2.016 11.062 22.5 1 81 209 GLY B N 1
ATOM 4177 C CA . GLY B 1 209 ? 3.242 10.281 22.5 1 81 209 GLY B CA 1
ATOM 4178 C C . GLY B 1 209 ? 3.969 10.305 21.172 1 81 209 GLY B C 1
ATOM 4179 O O . GLY B 1 209 ? 4.582 9.312 20.766 1 81 209 GLY B O 1
ATOM 4180 N N . LEU B 1 210 ? 3.871 11.375 20.453 1 90.19 210 LEU B N 1
ATOM 4181 C CA . LEU B 1 210 ? 4.523 11.531 19.156 1 90.19 210 LEU B CA 1
ATOM 4182 C C . LEU B 1 210 ? 6.031 11.664 19.328 1 90.19 210 LEU B C 1
ATOM 4184 O O . LEU B 1 210 ? 6.504 12.414 20.172 1 90.19 210 LEU B O 1
ATOM 4188 N N . GLU B 1 211 ? 6.719 10.828 18.578 1 92.38 211 GLU B N 1
ATOM 4189 C CA . GLU B 1 211 ? 8.18 10.898 18.547 1 92.38 211 GLU B CA 1
ATOM 4190 C C . GLU B 1 211 ? 8.695 10.922 17.109 1 92.38 211 GLU B C 1
ATOM 4192 O O . GLU B 1 211 ? 8.164 10.234 16.25 1 92.38 211 GLU B O 1
ATOM 4197 N N . LEU B 1 212 ? 9.672 11.711 16.828 1 94.31 212 LEU B N 1
ATOM 4198 C CA . LEU B 1 212 ? 10.336 11.688 15.531 1 94.31 212 LEU B CA 1
ATOM 4199 C C . LEU B 1 212 ? 11.742 11.117 15.648 1 94.31 212 LEU B C 1
ATOM 4201 O O . LEU B 1 212 ? 12.391 11.258 16.688 1 94.31 212 LEU B O 1
ATOM 4205 N N . LEU B 1 213 ? 12.195 10.484 14.68 1 93.62 213 LEU B N 1
ATOM 4206 C CA . LEU B 1 213 ? 13.547 9.938 14.609 1 93.62 213 LEU B CA 1
ATOM 4207 C C . LEU B 1 213 ? 14.539 11.016 14.172 1 93.62 213 LEU B C 1
ATOM 4209 O O . LEU B 1 213 ? 14.555 11.414 13.008 1 93.62 213 LEU B O 1
ATOM 4213 N N . ASP B 1 214 ? 15.359 11.344 15.055 1 93.19 214 ASP B N 1
ATOM 4214 C CA . ASP B 1 214 ? 16.312 12.406 14.766 1 93.19 214 ASP B CA 1
ATOM 4215 C C . ASP B 1 214 ? 17.484 11.883 13.93 1 93.19 214 ASP B C 1
ATOM 4217 O O . ASP B 1 214 ? 17.625 10.672 13.75 1 93.19 214 ASP B O 1
ATOM 4221 N N . ARG B 1 215 ? 18.266 12.812 13.477 1 88.94 215 ARG B N 1
ATOM 4222 C CA . ARG B 1 215 ? 19.359 12.492 12.57 1 88.94 215 ARG B CA 1
ATOM 4223 C C . ARG B 1 215 ? 20.406 11.625 13.273 1 88.94 215 ARG B C 1
ATOM 4225 O O . ARG B 1 215 ? 21.125 10.852 12.625 1 88.94 215 ARG B O 1
ATOM 4232 N N . ASP B 1 216 ? 20.422 11.734 14.539 1 87.94 216 ASP B N 1
ATOM 4233 C CA . ASP B 1 216 ? 21.422 10.977 15.289 1 87.94 216 ASP B CA 1
ATOM 4234 C C . ASP B 1 216 ? 20.891 9.602 15.688 1 87.94 216 ASP B C 1
ATOM 4236 O O . ASP B 1 216 ? 21.547 8.867 16.422 1 87.94 216 ASP B O 1
ATOM 4240 N N . GLY B 1 217 ? 19.688 9.352 15.281 1 88.38 217 GLY B N 1
ATOM 4241 C CA . GLY B 1 217 ? 19.125 8.031 15.516 1 88.38 217 GLY B CA 1
ATOM 4242 C C . GLY B 1 217 ? 18.297 7.953 16.781 1 88.38 217 GLY B C 1
ATOM 4243 O O . GLY B 1 217 ? 17.734 6.906 17.094 1 88.38 217 GLY B O 1
ATOM 4244 N N . ARG B 1 218 ? 18.281 9.062 17.562 1 90.88 218 ARG B N 1
ATOM 4245 C CA . ARG B 1 218 ? 17.5 9.07 18.781 1 90.88 218 ARG B CA 1
ATOM 4246 C C . ARG B 1 218 ? 16.062 9.508 18.5 1 90.88 218 ARG B C 1
ATOM 4248 O O . ARG B 1 218 ? 15.82 10.359 17.641 1 90.88 218 ARG B O 1
ATOM 4255 N N . TRP B 1 219 ? 15.078 8.883 19.188 1 91.62 219 TRP B N 1
ATOM 4256 C CA . TRP B 1 219 ? 13.695 9.32 19.125 1 91.62 219 TRP B CA 1
ATOM 4257 C C . TRP B 1 219 ? 13.484 10.578 19.969 1 91.62 219 TRP B C 1
ATOM 4259 O O . TRP B 1 219 ? 13.789 10.586 21.172 1 91.62 219 TRP B O 1
ATOM 4269 N N . LEU B 1 220 ? 13 11.641 19.375 1 92.88 220 LEU B N 1
ATOM 4270 C CA . LEU B 1 220 ? 12.727 12.914 20.047 1 92.88 220 LEU B CA 1
ATOM 4271 C C . LEU B 1 220 ? 11.227 13.094 20.281 1 92.88 220 LEU B C 1
ATOM 4273 O O . LEU B 1 220 ? 10.445 13.078 19.328 1 92.88 220 LEU B O 1
ATOM 4277 N N . PRO B 1 221 ? 10.828 13.273 21.516 1 90.94 221 PRO B N 1
ATOM 4278 C CA . PRO B 1 221 ? 9.406 13.523 21.766 1 90.94 221 PRO B CA 1
ATOM 4279 C C . PRO B 1 221 ? 8.953 14.898 21.266 1 90.94 221 PRO B C 1
ATOM 4281 O O . PRO B 1 221 ? 9.703 15.867 21.359 1 90.94 221 PRO B O 1
ATOM 4284 N N . VAL B 1 222 ? 7.82 14.953 20.719 1 90.88 222 VAL B N 1
ATOM 4285 C CA . VAL B 1 222 ? 7.156 16.188 20.312 1 90.88 222 VAL B CA 1
ATOM 4286 C C . VAL B 1 222 ? 5.938 16.438 21.203 1 90.88 222 VAL B C 1
ATOM 4288 O O . VAL B 1 222 ? 4.957 15.688 21.141 1 90.88 222 VAL B O 1
ATOM 4291 N N . LYS B 1 223 ? 5.984 17.469 21.969 1 87.81 223 LYS B N 1
ATOM 4292 C CA . LYS B 1 223 ? 4.922 17.781 22.906 1 87.81 223 LYS B CA 1
ATOM 4293 C C . LYS B 1 223 ? 4.406 19.203 22.688 1 87.81 223 LYS B C 1
ATOM 4295 O O . LYS B 1 223 ? 4.805 20.141 23.406 1 87.81 223 LYS B O 1
ATOM 4300 N N . PRO B 1 224 ? 3.521 19.281 21.781 1 89.69 224 PRO B N 1
ATOM 4301 C CA . PRO B 1 224 ? 2.984 20.625 21.547 1 89.69 224 PRO B CA 1
ATOM 4302 C C . PRO B 1 224 ? 2.141 21.125 22.719 1 89.69 224 PRO B C 1
ATOM 4304 O O . PRO B 1 224 ? 1.445 20.344 23.375 1 89.69 224 PRO B O 1
ATOM 4307 N N . PRO B 1 225 ? 2.285 22.422 23.016 1 89.06 225 PRO B N 1
ATOM 4308 C CA . PRO B 1 225 ? 1.351 22.984 24 1 89.06 225 PRO B CA 1
ATOM 4309 C C . PRO B 1 225 ? -0.1 22.938 23.531 1 89.06 225 PRO B C 1
ATOM 4311 O O . PRO B 1 225 ? -0.359 22.703 22.344 1 89.06 225 PRO B O 1
ATOM 4314 N N . GLU B 1 226 ? -0.99 23.109 24.484 1 86.81 226 GLU B N 1
ATOM 4315 C CA . GLU B 1 226 ? -2.416 23.078 24.172 1 86.81 226 GLU B CA 1
ATOM 4316 C C . GLU B 1 226 ? -2.76 24.062 23.078 1 86.81 226 GLU B C 1
ATOM 4318 O O . GLU B 1 226 ? -2.297 25.219 23.094 1 86.81 226 GLU B O 1
ATOM 4323 N N . GLY B 1 227 ? -3.459 23.594 22.156 1 87.5 227 GLY B N 1
ATOM 4324 C CA . GLY B 1 227 ? -3.938 24.453 21.078 1 87.5 227 GLY B CA 1
ATOM 4325 C C . GLY B 1 227 ? -2.998 24.5 19.891 1 87.5 227 GLY B C 1
ATOM 4326 O O . GLY B 1 227 ? -3.381 24.969 18.812 1 87.5 227 GLY B O 1
ATOM 4327 N N . ALA B 1 228 ? -1.799 24.078 20.016 1 93.19 228 ALA B N 1
ATOM 4328 C CA . ALA B 1 228 ? -0.835 24.125 18.922 1 93.19 228 ALA B CA 1
ATOM 4329 C C . ALA B 1 228 ? -1.05 22.953 17.969 1 93.19 228 ALA B C 1
ATOM 4331 O O . ALA B 1 228 ? -1.599 21.922 18.359 1 93.19 228 ALA B O 1
ATOM 4332 N N . MET B 1 229 ? -0.666 23.172 16.766 1 95 229 MET B N 1
ATOM 4333 C CA . MET B 1 229 ? -0.731 22.188 15.703 1 95 229 MET B CA 1
ATOM 4334 C C . MET B 1 229 ? 0.66 21.656 15.367 1 95 229 MET B C 1
ATOM 4336 O O . MET B 1 229 ? 1.624 22.422 15.32 1 95 229 MET B O 1
ATOM 4340 N N . VAL B 1 230 ? 0.775 20.359 15.234 1 96.31 230 VAL B N 1
ATOM 4341 C CA . VAL B 1 230 ? 2.018 19.797 14.719 1 96.31 230 VAL B CA 1
ATOM 4342 C C . VAL B 1 230 ? 1.933 19.672 13.203 1 96.31 230 VAL B C 1
ATOM 4344 O O . VAL B 1 230 ? 0.921 19.203 12.664 1 96.31 230 VAL B O 1
ATOM 4347 N N . VAL B 1 231 ? 2.957 20.109 12.508 1 97.88 231 VAL B N 1
ATOM 4348 C CA . VAL B 1 231 ? 3.023 20.031 11.047 1 97.88 231 VAL B CA 1
ATOM 4349 C C . VAL B 1 231 ? 4.297 19.297 10.633 1 97.88 231 VAL B C 1
ATOM 4351 O O . VAL B 1 231 ? 5.379 19.562 11.164 1 97.88 231 VAL B O 1
ATOM 4354 N N . ASN B 1 232 ? 4.145 18.359 9.695 1 97.62 232 ASN B N 1
ATOM 4355 C CA . ASN B 1 232 ? 5.352 17.672 9.258 1 97.62 232 ASN B CA 1
ATOM 4356 C C . ASN B 1 232 ? 5.422 17.562 7.738 1 97.62 232 ASN B C 1
ATOM 4358 O O . ASN B 1 232 ? 4.391 17.609 7.062 1 97.62 232 ASN B O 1
ATOM 4362 N N . VAL B 1 233 ? 6.641 17.438 7.27 1 98.56 233 VAL B N 1
ATOM 4363 C CA . VAL B 1 233 ? 6.961 17.281 5.852 1 98.56 233 VAL B CA 1
ATOM 4364 C C . VAL B 1 233 ? 6.648 15.852 5.406 1 98.56 233 VAL B C 1
ATOM 4366 O O . VAL B 1 233 ? 6.98 14.898 6.109 1 98.56 233 VAL B O 1
ATOM 4369 N N . GLY B 1 234 ? 6.023 15.711 4.277 1 98.06 234 GLY B N 1
ATOM 4370 C CA . GLY B 1 234 ? 5.816 14.398 3.684 1 98.06 234 GLY B CA 1
ATOM 4371 C C . GLY B 1 234 ? 6.789 14.094 2.562 1 98.06 234 GLY B C 1
ATOM 4372 O O . GLY B 1 234 ? 7.602 14.938 2.189 1 98.06 234 GLY B O 1
ATOM 4373 N N . ASP B 1 235 ? 6.672 12.922 2.008 1 96.75 235 ASP B N 1
ATOM 4374 C CA . ASP B 1 235 ? 7.582 12.414 0.982 1 96.75 235 ASP B CA 1
ATOM 4375 C C . ASP B 1 235 ? 7.504 13.258 -0.286 1 96.75 235 ASP B C 1
ATOM 4377 O O . ASP B 1 235 ? 8.508 13.43 -0.985 1 96.75 235 ASP B O 1
ATOM 4381 N N . MET B 1 236 ? 6.324 13.734 -0.641 1 98.06 236 MET B N 1
ATOM 4382 C CA . MET B 1 236 ? 6.18 14.523 -1.86 1 98.06 236 MET B CA 1
ATOM 4383 C C . MET B 1 236 ? 6.977 15.82 -1.767 1 98.06 236 MET B C 1
ATOM 4385 O O . MET B 1 236 ? 7.633 16.219 -2.729 1 98.06 236 MET B O 1
ATOM 4389 N N . LEU B 1 237 ? 6.875 16.469 -0.637 1 98.69 237 LEU B N 1
ATOM 4390 C CA . LEU B 1 237 ? 7.629 17.703 -0.46 1 98.69 237 LEU B CA 1
ATOM 4391 C C . LEU B 1 237 ? 9.125 17.422 -0.376 1 98.69 237 LEU B C 1
ATOM 4393 O O . LEU B 1 237 ? 9.938 18.188 -0.905 1 98.69 237 LEU B O 1
ATOM 4397 N N . GLN B 1 238 ? 9.492 16.359 0.306 1 98.19 238 GLN B N 1
ATOM 4398 C CA . GLN B 1 238 ? 10.898 15.953 0.342 1 98.19 238 GLN B CA 1
ATOM 4399 C C . GLN B 1 238 ? 11.445 15.75 -1.067 1 98.19 238 GLN B C 1
ATOM 4401 O O . GLN B 1 238 ? 12.531 16.234 -1.393 1 98.19 238 GLN B O 1
ATOM 4406 N N . ARG B 1 239 ? 10.719 15.031 -1.893 1 97.06 239 ARG B N 1
ATOM 4407 C CA . ARG B 1 239 ? 11.148 14.797 -3.268 1 97.06 239 ARG B CA 1
ATOM 4408 C C . ARG B 1 239 ? 11.234 16.109 -4.047 1 97.06 239 ARG B C 1
ATOM 4410 O O . ARG B 1 239 ? 12.211 16.359 -4.75 1 97.06 239 ARG B O 1
ATOM 4417 N N . LEU B 1 240 ? 10.203 16.938 -3.893 1 98.44 240 LEU B N 1
ATOM 4418 C CA . LEU B 1 240 ? 10.141 18.219 -4.586 1 98.44 240 LEU B CA 1
ATOM 4419 C C . LEU B 1 240 ? 11.352 19.078 -4.25 1 98.44 240 LEU B C 1
ATOM 4421 O O . LEU B 1 240 ? 11.867 19.797 -5.113 1 98.44 240 LEU B O 1
ATOM 4425 N N . THR B 1 241 ? 11.836 19.016 -3.035 1 98.5 241 THR B N 1
ATOM 4426 C CA . THR B 1 241 ? 12.906 19.891 -2.568 1 98.5 241 THR B CA 1
ATOM 4427 C C . THR B 1 241 ? 14.25 19.172 -2.57 1 98.5 241 THR B C 1
ATOM 4429 O O . THR B 1 241 ? 15.18 19.578 -1.885 1 98.5 241 THR B O 1
ATOM 4432 N N . ASN B 1 242 ? 14.273 18 -3.24 1 97.75 242 ASN B N 1
ATOM 4433 C CA . ASN B 1 242 ? 15.523 17.266 -3.361 1 97.75 242 ASN B CA 1
ATOM 4434 C C . ASN B 1 242 ? 16.109 16.922 -1.993 1 97.75 242 ASN B C 1
ATOM 4436 O O . ASN B 1 242 ? 17.312 17.094 -1.771 1 97.75 242 ASN B O 1
ATOM 4440 N N . HIS B 1 243 ? 15.227 16.656 -1.06 1 96.69 243 HIS B N 1
ATOM 4441 C CA . HIS B 1 243 ? 15.539 16.234 0.3 1 96.69 243 HIS B CA 1
ATOM 4442 C C . HIS B 1 243 ? 16.078 17.391 1.133 1 96.69 243 HIS B C 1
ATOM 4444 O O . HIS B 1 243 ? 16.656 17.172 2.201 1 96.69 243 HIS B O 1
ATOM 4450 N N . TYR B 1 244 ? 15.945 18.547 0.578 1 98 244 TYR B N 1
ATOM 4451 C CA . TYR B 1 244 ? 16.297 19.719 1.374 1 98 244 TYR B CA 1
ATOM 4452 C C . TYR B 1 244 ? 15.406 19.812 2.615 1 98 244 TYR B C 1
ATOM 4454 O O . TYR B 1 244 ? 15.883 20.172 3.695 1 98 244 TYR B O 1
ATOM 4462 N N . LEU B 1 245 ? 14.156 19.609 2.506 1 98.44 245 LEU B N 1
ATOM 4463 C CA . LEU B 1 245 ? 13.242 19.422 3.621 1 98.44 245 LEU B CA 1
ATOM 4464 C C . LEU B 1 245 ? 12.938 17.938 3.832 1 98.44 245 LEU B C 1
ATOM 4466 O O . LEU B 1 245 ? 12.336 17.297 2.969 1 98.44 245 LEU B O 1
ATOM 4470 N N . PRO B 1 246 ? 13.258 17.375 4.941 1 97.81 246 PRO B N 1
ATOM 4471 C CA . PRO B 1 246 ? 13.18 15.93 5.105 1 97.81 246 PRO B CA 1
ATOM 4472 C C . PRO B 1 246 ? 11.812 15.453 5.582 1 97.81 246 PRO B C 1
ATOM 4474 O O . PRO B 1 246 ? 11.18 16.125 6.414 1 97.81 246 PRO B O 1
ATOM 4477 N N . SER B 1 247 ? 11.312 14.398 4.969 1 97.38 247 SER B N 1
ATOM 4478 C CA . SER B 1 247 ? 10.203 13.625 5.52 1 97.38 247 SER B CA 1
ATOM 4479 C C . SER B 1 247 ? 10.672 12.719 6.652 1 97.38 247 SER B C 1
ATOM 4481 O O . SER B 1 247 ? 11.086 11.586 6.418 1 97.38 247 SER B O 1
ATOM 4483 N N . THR B 1 248 ? 10.547 13.164 7.875 1 96.12 248 THR B N 1
ATOM 4484 C CA . THR B 1 248 ? 11.18 12.508 9.008 1 96.12 248 THR B CA 1
ATOM 4485 C C . THR B 1 248 ? 10.297 11.383 9.539 1 96.12 248 THR B C 1
ATOM 4487 O O . THR B 1 248 ? 9.094 11.562 9.734 1 96.12 248 THR B O 1
ATOM 4490 N N . THR B 1 249 ? 10.938 10.266 9.695 1 93.31 249 THR B N 1
ATOM 4491 C CA . THR B 1 249 ? 10.266 9.125 10.312 1 93.31 249 THR B CA 1
ATOM 4492 C C . THR B 1 249 ? 9.742 9.492 11.695 1 93.31 249 THR B C 1
ATOM 4494 O O . THR B 1 249 ? 10.438 10.156 12.469 1 93.31 249 THR B O 1
ATOM 4497 N N . HIS B 1 250 ? 8.547 9.047 11.984 1 92 250 HIS B N 1
ATOM 4498 C CA . HIS B 1 250 ? 7.957 9.328 13.289 1 92 250 HIS B CA 1
ATOM 4499 C C . HIS B 1 250 ? 7.07 8.18 13.75 1 92 250 HIS B C 1
ATOM 4501 O O . HIS B 1 250 ? 6.758 7.277 12.969 1 92 250 HIS B O 1
ATOM 4507 N N . ARG B 1 251 ? 6.762 8.156 15 1 87.44 251 ARG B N 1
ATOM 4508 C CA . ARG B 1 251 ? 5.926 7.133 15.617 1 87.44 251 ARG B CA 1
ATOM 4509 C C . ARG B 1 251 ? 5.117 7.707 16.766 1 87.44 251 ARG B C 1
ATOM 4511 O O . ARG B 1 251 ? 5.328 8.852 17.172 1 87.44 251 ARG B O 1
ATOM 4518 N N . VAL B 1 252 ? 4.133 6.934 17.172 1 84.06 252 VAL B N 1
ATOM 4519 C CA . VAL B 1 252 ? 3.357 7.273 18.359 1 84.06 252 VAL B CA 1
ATOM 4520 C C . VAL B 1 252 ? 3.488 6.16 19.391 1 84.06 252 VAL B C 1
ATOM 4522 O O . VAL B 1 252 ? 3.205 4.996 19.109 1 84.06 252 VAL B O 1
ATOM 4525 N N . VAL B 1 253 ? 3.941 6.488 20.5 1 82.69 253 VAL B N 1
ATOM 4526 C CA . VAL B 1 253 ? 4.125 5.504 21.562 1 82.69 253 VAL B CA 1
ATOM 4527 C C . VAL B 1 253 ? 2.93 5.543 22.516 1 82.69 253 VAL B C 1
ATOM 4529 O O . VAL B 1 253 ? 2.213 6.543 22.578 1 82.69 253 VAL B O 1
ATOM 4532 N N . ASN B 1 254 ? 2.789 4.406 23.219 1 77.12 254 ASN B N 1
ATOM 4533 C CA . ASN B 1 254 ? 1.692 4.336 24.188 1 77.12 254 ASN B CA 1
ATOM 4534 C C . ASN B 1 254 ? 1.907 5.301 25.344 1 77.12 254 ASN B C 1
ATOM 4536 O O . ASN B 1 254 ? 3.045 5.551 25.75 1 77.12 254 ASN B O 1
ATOM 4540 N N . PRO B 1 255 ? 0.828 5.758 25.766 1 73.19 255 PRO B N 1
ATOM 4541 C CA . PRO B 1 255 ? 0.945 6.605 26.953 1 73.19 255 PRO B CA 1
ATOM 4542 C C . PRO B 1 255 ? 1.415 5.836 28.188 1 73.19 255 PRO B C 1
ATOM 4544 O O . PRO B 1 255 ? 1.463 4.605 28.172 1 73.19 255 PRO B O 1
ATOM 4547 N N . PRO B 1 256 ? 1.762 6.613 29.109 1 73.88 256 PRO B N 1
ATOM 4548 C CA . PRO B 1 256 ? 2.078 5.934 30.375 1 73.88 256 PRO B CA 1
ATOM 4549 C C . PRO B 1 256 ? 0.955 5.012 30.844 1 73.88 256 PRO B C 1
ATOM 4551 O O . PRO B 1 256 ? -0.206 5.211 30.484 1 73.88 256 PRO B O 1
ATOM 4554 N N . VAL B 1 257 ? 1.272 4.027 31.562 1 72.25 257 VAL B N 1
ATOM 4555 C CA . VAL B 1 257 ? 0.394 2.943 32 1 72.25 257 VAL B CA 1
ATOM 4556 C C . VAL B 1 257 ? -0.899 3.52 32.562 1 72.25 257 VAL B C 1
ATOM 4558 O O . VAL B 1 257 ? -1.982 2.979 32.344 1 72.25 257 VAL B O 1
ATOM 4561 N N . GLU B 1 258 ? -0.798 4.605 33.281 1 73.44 258 GLU B N 1
ATOM 4562 C CA . GLU B 1 258 ? -1.952 5.191 33.969 1 73.44 258 GLU B CA 1
ATOM 4563 C C . GLU B 1 258 ? -2.975 5.711 32.938 1 73.44 258 GLU B C 1
ATOM 4565 O O . GLU B 1 258 ? -4.156 5.855 33.281 1 73.44 258 GLU B O 1
ATOM 4570 N N . ARG B 1 259 ? -2.559 5.883 31.766 1 72.31 259 ARG B N 1
ATOM 4571 C CA . ARG B 1 259 ? -3.436 6.492 30.766 1 72.31 259 ARG B CA 1
ATOM 4572 C C . ARG B 1 259 ? -3.814 5.484 29.688 1 72.31 259 ARG B C 1
ATOM 4574 O O . ARG B 1 259 ? -4.508 5.828 28.719 1 72.31 259 ARG B O 1
ATOM 4581 N N . ARG B 1 260 ? -3.445 4.281 29.812 1 72.5 260 ARG B N 1
ATOM 4582 C CA . ARG B 1 260 ? -3.67 3.262 28.781 1 72.5 260 ARG B CA 1
ATOM 4583 C C . ARG B 1 260 ? -5.145 2.873 28.719 1 72.5 260 ARG B C 1
ATOM 4585 O O . ARG B 1 260 ? -5.605 2.352 27.703 1 72.5 260 ARG B O 1
ATOM 4592 N N . GLY B 1 261 ? -5.836 3.164 29.734 1 74.38 261 GLY B N 1
ATOM 4593 C CA . GLY B 1 261 ? -7.246 2.814 29.781 1 74.38 261 GLY B CA 1
ATOM 4594 C C . GLY B 1 261 ? -8.133 3.838 29.109 1 74.38 261 GLY B C 1
ATOM 4595 O O . GLY B 1 261 ? -9.344 3.631 28.984 1 74.38 261 GLY B O 1
ATOM 4596 N N . THR B 1 262 ? -7.613 4.871 28.641 1 79.94 262 THR B N 1
ATOM 4597 C CA . THR B 1 262 ? -8.398 5.93 28.016 1 79.94 262 THR B CA 1
ATOM 4598 C C . THR B 1 262 ? -8.281 5.855 26.484 1 79.94 262 THR B C 1
ATOM 4600 O O . THR B 1 262 ? -7.18 5.699 25.953 1 79.94 262 THR B O 1
ATOM 4603 N N . PRO B 1 263 ? -9.469 5.984 25.844 1 84.31 263 PRO B N 1
ATOM 4604 C CA . PRO B 1 263 ? -9.398 6.039 24.375 1 84.31 263 PRO B CA 1
ATOM 4605 C C . PRO B 1 263 ? -8.664 7.281 23.875 1 84.31 263 PRO B C 1
ATOM 4607 O O . PRO B 1 263 ? -8.664 8.32 24.531 1 84.31 263 PRO B O 1
ATOM 4610 N N . ARG B 1 264 ? -8.07 7.109 22.781 1 83.56 264 ARG B N 1
ATOM 4611 C CA . ARG B 1 264 ? -7.367 8.219 22.141 1 83.56 264 ARG B CA 1
ATOM 4612 C C . ARG B 1 264 ? -7.996 8.562 20.797 1 83.56 264 ARG B C 1
ATOM 4614 O O . ARG B 1 264 ? -8.406 7.664 20.062 1 83.56 264 ARG B O 1
ATOM 4621 N N . TYR B 1 265 ? -8.039 9.875 20.578 1 88.31 265 TYR B N 1
ATOM 4622 C CA . TYR B 1 265 ? -8.555 10.367 19.312 1 88.31 265 TYR B CA 1
ATOM 4623 C C . TYR B 1 265 ? -7.543 11.281 18.625 1 88.31 265 TYR B C 1
ATOM 4625 O O . TYR B 1 265 ? -6.766 11.969 19.297 1 88.31 265 TYR B O 1
ATOM 4633 N N . SER B 1 266 ? -7.484 11.219 17.328 1 88.94 266 SER B N 1
ATOM 4634 C CA . SER B 1 266 ? -6.629 12.086 16.531 1 88.94 266 SER B CA 1
ATOM 4635 C C . SER B 1 266 ? -7.301 12.461 15.211 1 88.94 266 SER B C 1
ATOM 4637 O O . SER B 1 266 ? -8.141 11.719 14.703 1 88.94 266 SER B O 1
ATOM 4639 N N . MET B 1 267 ? -6.934 13.641 14.711 1 93.19 267 MET B N 1
ATOM 4640 C CA . MET B 1 267 ? -7.496 14.109 13.445 1 93.19 267 MET B CA 1
ATOM 4641 C C . MET B 1 267 ? -6.406 14.656 12.539 1 93.19 267 MET B C 1
ATOM 4643 O O . MET B 1 267 ? -6.328 15.867 12.312 1 93.19 267 MET B O 1
ATOM 4647 N N . PRO B 1 268 ? -5.594 13.812 11.984 1 95.12 268 PRO B N 1
ATOM 4648 C CA . PRO B 1 268 ? -4.609 14.289 11.008 1 95.12 268 PRO B CA 1
ATOM 4649 C C . PRO B 1 268 ? -5.25 14.711 9.688 1 95.12 268 PRO B C 1
ATOM 4651 O O . PRO B 1 268 ? -6.207 14.078 9.227 1 95.12 268 PRO B O 1
ATOM 4654 N N . PHE B 1 269 ? -4.797 15.828 9.172 1 97.56 269 PHE B N 1
ATOM 4655 C CA . PHE B 1 269 ? -5.129 16.297 7.836 1 97.56 269 PHE B CA 1
ATOM 4656 C C . PHE B 1 269 ? -3.941 16.141 6.895 1 97.56 269 PHE B C 1
ATOM 4658 O O . PHE B 1 269 ? -2.934 16.844 7.039 1 97.56 269 PHE B O 1
ATOM 4665 N N . PHE B 1 270 ? -4.078 15.242 5.945 1 97.81 270 PHE B N 1
ATOM 4666 C CA . PHE B 1 270 ? -3.039 14.992 4.953 1 97.81 270 PHE B CA 1
ATOM 4667 C C . PHE B 1 270 ? -3.229 15.883 3.732 1 97.81 270 PHE B C 1
ATOM 4669 O O . PHE B 1 270 ? -4.109 15.633 2.906 1 97.81 270 PHE B O 1
ATOM 4676 N N . LEU B 1 271 ? -2.385 16.875 3.666 1 98.62 271 LEU B N 1
ATOM 4677 C CA . LEU B 1 271 ? -2.512 17.828 2.568 1 98.62 271 LEU B CA 1
ATOM 4678 C C . LEU B 1 271 ? -1.779 17.312 1.327 1 98.62 271 LEU B C 1
ATOM 4680 O O . LEU B 1 271 ? -0.549 17.234 1.318 1 98.62 271 LEU B O 1
ATOM 4684 N N . HIS B 1 272 ? -2.529 17 0.313 1 98.31 272 HIS B N 1
ATOM 4685 C CA . HIS B 1 272 ? -2.023 16.516 -0.966 1 98.31 272 HIS B CA 1
ATOM 4686 C C . HIS B 1 272 ? -2.211 17.562 -2.062 1 98.31 272 HIS B C 1
ATOM 4688 O O . HIS B 1 272 ? -3.18 18.312 -2.043 1 98.31 272 HIS B O 1
ATOM 4694 N N . PRO B 1 273 ? -1.288 17.562 -3.018 1 98.5 273 PRO B N 1
ATOM 4695 C CA . PRO B 1 273 ? -1.555 18.359 -4.227 1 98.5 273 PRO B CA 1
ATOM 4696 C C . PRO B 1 273 ? -2.572 17.688 -5.148 1 98.5 273 PRO B C 1
ATOM 4698 O O . PRO B 1 273 ? -3.094 16.609 -4.828 1 98.5 273 PRO B O 1
ATOM 4701 N N . ALA B 1 274 ? -2.875 18.422 -6.219 1 98 274 ALA B N 1
ATOM 4702 C CA . ALA B 1 274 ? -3.725 17.844 -7.262 1 98 274 ALA B CA 1
ATOM 4703 C C . ALA B 1 274 ? -3.094 16.594 -7.852 1 98 274 ALA B C 1
ATOM 4705 O O . ALA B 1 274 ? -1.868 16.484 -7.957 1 98 274 ALA B O 1
ATOM 4706 N N . PRO B 1 275 ? -3.961 15.664 -8.289 1 96.31 275 PRO B N 1
ATOM 4707 C CA . PRO B 1 275 ? -3.449 14.391 -8.812 1 96.31 275 PRO B CA 1
ATOM 4708 C C . PRO B 1 275 ? -2.473 14.586 -9.977 1 96.31 275 PRO B C 1
ATOM 4710 O O . PRO B 1 275 ? -1.53 13.805 -10.125 1 96.31 275 PRO B O 1
ATOM 4713 N N . ASP B 1 276 ? -2.607 15.586 -10.758 1 96.5 276 ASP B N 1
ATOM 4714 C CA . ASP B 1 276 ? -1.787 15.75 -11.953 1 96.5 276 ASP B CA 1
ATOM 4715 C C . ASP B 1 276 ? -0.635 16.719 -11.695 1 96.5 276 ASP B C 1
ATOM 4717 O O . ASP B 1 276 ? 0.096 17.078 -12.625 1 96.5 276 ASP B O 1
ATOM 4721 N N . PHE B 1 277 ? -0.494 17.219 -10.508 1 97.75 277 PHE B N 1
ATOM 4722 C CA . PHE B 1 277 ? 0.657 18.062 -10.188 1 97.75 277 PHE B CA 1
ATOM 4723 C C . PHE B 1 277 ? 1.959 17.312 -10.469 1 97.75 277 PHE B C 1
ATOM 4725 O O . PHE B 1 277 ? 2.158 16.203 -9.984 1 97.75 277 PHE B O 1
ATOM 4732 N N . LEU B 1 278 ? 2.76 17.922 -11.227 1 97.69 278 LEU B N 1
ATOM 4733 C CA . LEU B 1 278 ? 4.055 17.328 -11.57 1 97.69 278 LEU B CA 1
ATOM 4734 C C . LEU B 1 278 ? 5.098 17.672 -10.508 1 97.69 278 LEU B C 1
ATOM 4736 O O . LEU B 1 278 ? 5.434 18.844 -10.312 1 97.69 278 LEU B O 1
ATOM 4740 N N . ILE B 1 279 ? 5.57 16.719 -9.812 1 97.75 279 ILE B N 1
ATOM 4741 C CA . ILE B 1 279 ? 6.66 16.891 -8.859 1 97.75 279 ILE B CA 1
ATOM 4742 C C . ILE B 1 279 ? 7.996 16.875 -9.594 1 97.75 279 ILE B C 1
ATOM 4744 O O . ILE B 1 279 ? 8.523 15.812 -9.938 1 97.75 279 ILE B O 1
ATOM 4748 N N . GLU B 1 280 ? 8.445 17.984 -9.789 1 97.94 280 GLU B N 1
ATOM 4749 C CA . GLU B 1 280 ? 9.742 18.219 -10.414 1 97.94 280 GLU B CA 1
ATOM 4750 C C . GLU B 1 280 ? 10.719 18.859 -9.43 1 97.94 280 GLU B C 1
ATOM 4752 O O . GLU B 1 280 ? 10.375 19.859 -8.773 1 97.94 280 GLU B O 1
ATOM 4757 N N . THR B 1 281 ? 11.891 18.234 -9.391 1 97.81 281 THR B N 1
ATOM 4758 C CA . THR B 1 281 ? 12.875 18.75 -8.438 1 97.81 281 THR B CA 1
ATOM 4759 C C . THR B 1 281 ? 13.055 20.25 -8.617 1 97.81 281 THR B C 1
ATOM 4761 O O . THR B 1 281 ? 13.266 20.719 -9.727 1 97.81 281 THR B O 1
ATOM 4764 N N . LEU B 1 282 ? 12.938 21.016 -7.539 1 98.19 282 LEU B N 1
ATOM 4765 C CA . LEU B 1 282 ? 13.141 22.469 -7.602 1 98.19 282 LEU B CA 1
ATOM 4766 C C . LEU B 1 282 ? 14.586 22.797 -7.965 1 98.19 282 LEU B C 1
ATOM 4768 O O . LEU B 1 282 ? 15.516 22.375 -7.273 1 98.19 282 LEU B O 1
ATOM 4772 N N . PRO B 1 283 ? 14.789 23.547 -8.945 1 97.25 283 PRO B N 1
ATOM 4773 C CA . PRO B 1 283 ? 16.141 23.859 -9.383 1 97.25 283 PRO B CA 1
ATOM 4774 C C . PRO B 1 283 ? 17 24.5 -8.281 1 97.25 283 PRO B C 1
ATOM 4776 O O . PRO B 1 283 ? 18.203 24.234 -8.203 1 97.25 283 PRO B O 1
ATOM 4779 N N . SER B 1 284 ? 16.422 25.312 -7.461 1 96 284 SER B N 1
ATOM 4780 C CA . SER B 1 284 ? 17.125 26.047 -6.422 1 96 284 SER B CA 1
ATOM 4781 C C . SER B 1 284 ? 17.719 25.094 -5.375 1 96 284 SER B C 1
ATOM 4783 O O . SER B 1 284 ? 18.547 25.5 -4.559 1 96 284 SER B O 1
ATOM 4785 N N . THR B 1 285 ? 17.266 23.828 -5.383 1 97.62 285 THR B N 1
ATOM 4786 C CA . THR B 1 285 ? 17.734 22.875 -4.379 1 97.62 285 THR B CA 1
ATOM 4787 C C . THR B 1 285 ? 18.812 21.953 -4.965 1 97.62 285 THR B C 1
ATOM 4789 O O . THR B 1 285 ? 19.328 21.094 -4.27 1 97.62 285 THR B O 1
ATOM 4792 N N . ILE B 1 286 ? 19.062 22.078 -6.215 1 97.38 286 ILE B N 1
ATOM 4793 C CA . ILE B 1 286 ? 20.094 21.312 -6.895 1 97.38 286 ILE B CA 1
ATOM 4794 C C . ILE B 1 286 ? 21.422 22.047 -6.836 1 97.38 286 ILE B C 1
ATOM 4796 O O . ILE B 1 286 ? 21.531 23.188 -7.316 1 97.38 286 ILE B O 1
ATOM 4800 N N . THR B 1 287 ? 22.406 21.516 -6.23 1 97.06 287 THR B N 1
ATOM 4801 C CA . THR B 1 287 ? 23.766 22.047 -6.148 1 97.06 287 THR B CA 1
ATOM 4802 C C . THR B 1 287 ? 24.781 20.953 -6.434 1 97.06 287 THR B C 1
ATOM 4804 O O . THR B 1 287 ? 24.422 19.781 -6.609 1 97.06 287 THR B O 1
ATOM 4807 N N . GLU B 1 288 ? 26.031 21.297 -6.512 1 96.81 288 GLU B N 1
ATOM 4808 C CA . GLU B 1 288 ? 27.094 20.297 -6.688 1 96.81 288 GLU B CA 1
ATOM 4809 C C . GLU B 1 288 ? 27.109 19.312 -5.523 1 96.81 288 GLU B C 1
ATOM 4811 O O . GLU B 1 288 ? 27.328 18.109 -5.723 1 96.81 288 GLU B O 1
ATOM 4816 N N . ALA B 1 289 ? 26.859 19.875 -4.312 1 96.12 289 ALA B N 1
ATOM 4817 C CA . ALA B 1 289 ? 26.875 19.047 -3.104 1 96.12 289 ALA B CA 1
ATOM 4818 C C . ALA B 1 289 ? 25.578 18.266 -2.945 1 96.12 289 ALA B C 1
ATOM 4820 O O . ALA B 1 289 ? 25.5 17.328 -2.154 1 96.12 289 ALA B O 1
ATOM 4821 N N . ASN B 1 290 ? 24.547 18.719 -3.631 1 96.5 290 ASN B N 1
ATOM 4822 C CA . ASN B 1 290 ? 23.25 18.062 -3.605 1 96.5 290 ASN B CA 1
ATOM 4823 C C . ASN B 1 290 ? 22.688 17.859 -5.012 1 96.5 290 ASN B C 1
ATOM 4825 O O . ASN B 1 290 ? 21.734 18.531 -5.402 1 96.5 290 ASN B O 1
ATOM 4829 N N . PRO B 1 291 ? 23.281 16.938 -5.734 1 96.44 291 PRO B N 1
ATOM 4830 C CA . PRO B 1 291 ? 22.844 16.734 -7.117 1 96.44 291 PRO B CA 1
ATOM 4831 C C . PRO B 1 291 ? 21.391 16.266 -7.211 1 96.44 291 PRO B C 1
ATOM 4833 O O . PRO B 1 291 ? 20.844 15.766 -6.23 1 96.44 291 PRO B O 1
ATOM 4836 N N . ASN B 1 292 ? 20.812 16.422 -8.359 1 96.56 292 ASN B N 1
ATOM 4837 C CA . ASN B 1 292 ? 19.422 16.047 -8.594 1 96.56 292 ASN B CA 1
ATOM 4838 C C . ASN B 1 292 ? 19.203 14.555 -8.367 1 96.56 292 ASN B C 1
ATOM 4840 O O . ASN B 1 292 ? 19.641 13.727 -9.172 1 96.56 292 ASN B O 1
ATOM 4844 N N . ARG B 1 293 ? 18.5 14.234 -7.355 1 92.06 293 ARG B N 1
ATOM 4845 C CA . ARG B 1 293 ? 18.203 12.844 -6.996 1 92.06 293 ARG B CA 1
ATOM 4846 C C . ARG B 1 293 ? 17.141 12.258 -7.906 1 92.06 293 ARG B C 1
ATOM 4848 O O . ARG B 1 293 ? 17.031 11.031 -8.031 1 92.06 293 ARG B O 1
ATOM 4855 N N . TYR B 1 294 ? 16.359 13.141 -8.477 1 93 294 TYR B N 1
ATOM 4856 C CA . TYR B 1 294 ? 15.195 12.719 -9.242 1 93 294 TYR B CA 1
ATOM 4857 C C . TYR B 1 294 ? 15.164 13.391 -10.609 1 93 294 TYR B C 1
ATOM 4859 O O . TYR B 1 294 ? 14.352 14.289 -10.852 1 93 294 TYR B O 1
ATOM 4867 N N . PRO B 1 295 ? 15.906 12.945 -11.531 1 91.38 295 PRO B N 1
ATOM 4868 C CA . PRO B 1 295 ? 15.992 13.609 -12.836 1 91.38 295 PRO B CA 1
ATOM 4869 C C . PRO B 1 295 ? 14.68 13.539 -13.617 1 91.38 295 PRO B C 1
ATOM 4871 O O . PRO B 1 295 ? 14.391 14.422 -14.422 1 91.38 295 PRO B O 1
ATOM 4874 N N . GLU B 1 296 ? 13.867 12.484 -13.367 1 89.31 296 GLU B N 1
ATOM 4875 C CA . GLU B 1 296 ? 12.578 12.359 -14.047 1 89.31 296 GLU B CA 1
ATOM 4876 C C . GLU B 1 296 ? 11.438 12.805 -13.141 1 89.31 296 GLU B C 1
ATOM 4878 O O . GLU B 1 296 ? 11.266 12.266 -12.047 1 89.31 296 GLU B O 1
ATOM 4883 N N . PRO B 1 297 ? 10.656 13.781 -13.625 1 95.19 297 PRO B N 1
ATOM 4884 C CA . PRO B 1 297 ? 9.492 14.18 -12.836 1 95.19 297 PRO B CA 1
ATOM 4885 C C . PRO B 1 297 ? 8.414 13.102 -12.789 1 95.19 297 PRO B C 1
ATOM 4887 O O . PRO B 1 297 ? 8.445 12.148 -13.57 1 95.19 297 PRO B O 1
ATOM 4890 N N . ILE B 1 298 ? 7.52 13.234 -11.836 1 93.81 298 ILE B N 1
ATOM 4891 C CA . ILE B 1 298 ? 6.418 12.297 -11.656 1 93.81 298 ILE B CA 1
ATOM 4892 C C . ILE B 1 298 ? 5.188 13.031 -11.141 1 93.81 298 ILE B C 1
ATOM 4894 O O . ILE B 1 298 ? 5.309 13.969 -10.344 1 93.81 298 ILE B O 1
ATOM 4898 N N . THR B 1 299 ? 4.027 12.656 -11.547 1 95.19 299 THR B N 1
ATOM 4899 C CA . THR B 1 299 ? 2.822 13.297 -11.031 1 95.19 299 THR B CA 1
ATOM 4900 C C . THR B 1 299 ? 2.568 12.883 -9.586 1 95.19 299 THR B C 1
ATOM 4902 O O . THR B 1 299 ? 3.039 11.836 -9.141 1 95.19 299 THR B O 1
ATOM 4905 N N . ALA B 1 300 ? 1.834 13.688 -8.906 1 96.69 300 ALA B N 1
ATOM 4906 C CA . ALA B 1 300 ? 1.479 13.367 -7.527 1 96.69 300 ALA B CA 1
ATOM 4907 C C . ALA B 1 300 ? 0.746 12.031 -7.449 1 96.69 300 ALA B C 1
ATOM 4909 O O . ALA B 1 300 ? 1.006 11.234 -6.547 1 96.69 300 ALA B O 1
ATOM 4910 N N . HIS B 1 301 ? -0.172 11.812 -8.367 1 94 301 HIS B N 1
ATOM 4911 C CA . HIS B 1 301 ? -0.923 10.562 -8.398 1 94 301 HIS B CA 1
ATOM 4912 C C . HIS B 1 301 ? 0 9.367 -8.609 1 94 301 HIS B C 1
ATOM 4914 O O . HIS B 1 301 ? -0.097 8.367 -7.898 1 94 301 HIS B O 1
ATOM 4920 N N . ASP B 1 302 ? 0.878 9.453 -9.594 1 90.94 302 ASP B N 1
ATOM 4921 C CA . ASP B 1 302 ? 1.794 8.359 -9.898 1 90.94 302 ASP B CA 1
ATOM 4922 C C . ASP B 1 302 ? 2.764 8.117 -8.742 1 90.94 302 ASP B C 1
ATOM 4924 O O . ASP B 1 302 ? 3.119 6.973 -8.453 1 90.94 302 ASP B O 1
ATOM 4928 N N . TYR B 1 303 ? 3.215 9.18 -8.125 1 93.94 303 TYR B N 1
ATOM 4929 C CA . TYR B 1 303 ? 4.105 9.031 -6.98 1 93.94 303 TYR B CA 1
ATOM 4930 C C . TYR B 1 303 ? 3.398 8.336 -5.82 1 93.94 303 TYR B C 1
ATOM 4932 O O . TYR B 1 303 ? 3.982 7.477 -5.156 1 93.94 303 TYR B O 1
ATOM 4940 N N . LEU B 1 304 ? 2.172 8.758 -5.555 1 92.75 304 LEU B N 1
ATOM 4941 C CA . LEU B 1 304 ? 1.373 8.086 -4.535 1 92.75 304 LEU B CA 1
ATOM 4942 C C . LEU B 1 304 ? 1.288 6.59 -4.816 1 92.75 304 LEU B C 1
ATOM 4944 O O . LEU B 1 304 ? 1.51 5.773 -3.918 1 92.75 304 LEU B O 1
ATOM 4948 N N . PHE B 1 305 ? 1.002 6.262 -6.023 1 88.69 305 PHE B N 1
ATOM 4949 C CA . PHE B 1 305 ? 0.917 4.863 -6.418 1 88.69 305 PHE B CA 1
ATOM 4950 C C . PHE B 1 305 ? 2.238 4.145 -6.16 1 88.69 305 PHE B C 1
ATOM 4952 O O . PHE B 1 305 ? 2.256 3.055 -5.586 1 88.69 305 PHE B O 1
ATOM 4959 N N . GLU B 1 306 ? 3.285 4.762 -6.574 1 88.69 306 GLU B N 1
ATOM 4960 C CA . GLU B 1 306 ? 4.613 4.188 -6.391 1 88.69 306 GLU B CA 1
ATOM 4961 C C . GLU B 1 306 ? 4.902 3.92 -4.918 1 88.69 306 GLU B C 1
ATOM 4963 O O . GLU B 1 306 ? 5.402 2.85 -4.562 1 88.69 306 GLU B O 1
ATOM 4968 N N . ARG B 1 307 ? 4.59 4.887 -4.062 1 89.44 307 ARG B N 1
ATOM 4969 C CA . ARG B 1 307 ? 4.836 4.738 -2.629 1 89.44 307 ARG B CA 1
ATOM 4970 C C . ARG B 1 307 ? 3.961 3.643 -2.035 1 89.44 307 AR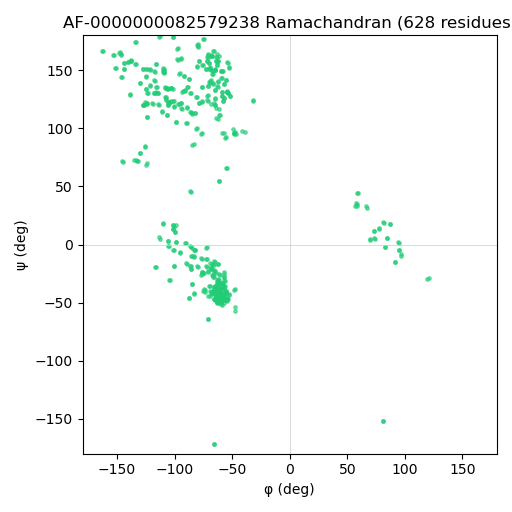G B C 1
ATOM 4972 O O . ARG B 1 307 ? 4.41 2.877 -1.181 1 89.44 307 ARG B O 1
ATOM 4979 N N . LEU B 1 308 ? 2.777 3.559 -2.482 1 86.88 308 LEU B N 1
ATOM 4980 C CA . LEU B 1 308 ? 1.867 2.527 -1.994 1 86.88 308 LEU B CA 1
ATOM 4981 C C . LEU B 1 308 ? 2.348 1.14 -2.402 1 86.88 308 LEU B C 1
ATOM 4983 O O . LEU B 1 308 ? 2.248 0.189 -1.623 1 86.88 308 LEU B O 1
ATOM 4987 N N . VAL B 1 309 ? 2.846 1.004 -3.625 1 83.44 309 VAL B N 1
ATOM 4988 C CA . VAL B 1 309 ? 3.422 -0.257 -4.082 1 83.44 309 VAL B CA 1
ATOM 4989 C C . VAL B 1 309 ? 4.574 -0.66 -3.164 1 83.44 309 VAL B C 1
ATOM 4991 O O . VAL B 1 309 ? 4.66 -1.813 -2.734 1 83.44 309 VAL B O 1
ATOM 4994 N N . GLU B 1 310 ? 5.41 0.254 -2.818 1 83.25 310 GLU B N 1
ATOM 4995 C CA . GLU B 1 310 ? 6.543 -0.006 -1.937 1 83.25 310 GLU B CA 1
ATOM 4996 C C . GLU B 1 310 ? 6.078 -0.49 -0.566 1 83.25 310 GLU B C 1
ATOM 4998 O O . GLU B 1 310 ? 6.621 -1.455 -0.025 1 83.25 310 GLU B O 1
ATOM 5003 N N . ILE B 1 311 ? 5.09 0.189 -0.114 1 78.06 311 ILE B N 1
ATOM 5004 C CA . ILE B 1 311 ? 4.543 -0.166 1.191 1 78.06 311 ILE B CA 1
ATOM 5005 C C . ILE B 1 311 ? 3.932 -1.563 1.132 1 78.06 311 ILE B C 1
ATOM 5007 O O . ILE B 1 311 ? 4.098 -2.359 2.059 1 78.06 311 ILE B O 1
ATOM 5011 N N . GLY B 1 312 ? 3.262 -1.892 0.086 1 76.19 312 GLY B N 1
ATOM 5012 C CA . GLY B 1 312 ? 2.639 -3.195 -0.084 1 76.19 312 GLY B CA 1
ATOM 5013 C C . GLY B 1 312 ? 3.645 -4.328 -0.184 1 76.19 312 GLY B C 1
ATOM 5014 O O . GLY B 1 312 ? 3.379 -5.441 0.272 1 76.19 312 GLY B O 1
ATOM 5015 N N . LEU B 1 313 ? 4.836 -4.059 -0.856 1 68.81 313 LEU B N 1
ATOM 5016 C CA . LEU B 1 313 ? 5.875 -5.066 -1.032 1 68.81 313 LEU B CA 1
ATOM 5017 C C . LEU B 1 313 ? 6.504 -5.441 0.306 1 68.81 313 LEU B C 1
ATOM 5019 O O . LEU B 1 313 ? 6.965 -6.57 0.485 1 68.81 313 LEU B O 1
ATOM 5023 N N . ILE B 1 314 ? 6.449 -4.574 1.185 1 59.97 314 ILE B N 1
ATOM 5024 C CA . ILE B 1 314 ? 7.055 -4.812 2.49 1 59.97 314 ILE B CA 1
ATOM 5025 C C . ILE B 1 314 ? 6.16 -5.734 3.312 1 59.97 314 ILE B C 1
ATOM 5027 O O . ILE B 1 314 ? 6.648 -6.566 4.078 1 59.97 314 ILE B O 1
ATOM 5031 N N . LYS B 1 315 ? 4.926 -5.746 3.053 1 58.59 315 LYS B N 1
ATOM 5032 C CA . LYS B 1 315 ? 3.998 -6.551 3.844 1 58.59 315 LYS B CA 1
ATOM 5033 C C . LYS B 1 315 ? 3.92 -7.98 3.316 1 58.59 315 LYS B C 1
ATOM 5035 O O . LYS B 1 315 ? 3.498 -8.891 4.035 1 58.59 315 LYS B O 1
ATOM 5040 N N . LYS B 1 316 ? 4.344 -8.195 2.092 1 60 316 LYS B N 1
ATOM 5041 C CA . LYS B 1 316 ? 4.234 -9.531 1.499 1 60 316 LYS B CA 1
ATOM 5042 C C . LYS B 1 316 ? 5.598 -10.211 1.417 1 60 316 LYS B C 1
ATOM 5044 O O . LYS B 1 316 ? 6.621 -9.539 1.257 1 60 316 LYS B O 1
#

InterPro domains:
  IPR005123 Oxoglutarate/iron-dependent dioxygenase domain [PS51471] (168-273)
  IPR026992 Non-haem dioxygenase, N-terminal domain [PF14226] (8-124)
  IPR027443 Isopenicillin N synthase-like superfamily [G3DSA:2.60.120.330] (3-313)
  IPR044861 Isopenicillin N synthase-like, Fe(2+) 2OG dioxygenase domain [PF03171] (170-273)

Solvent-accessible surface area (backbone atoms only — not comparable to full-atom values): 33744 Å² total; per-residue (Å²): 125,84,78,79,73,90,60,76,49,79,43,52,52,62,41,40,81,83,35,44,66,59,39,10,46,57,52,38,50,30,24,48,74,58,12,29,37,29,32,30,66,60,76,61,56,63,68,58,51,52,49,47,52,51,48,51,52,53,39,72,66,44,58,65,73,64,51,51,70,46,38,51,86,83,49,30,54,68,32,19,30,35,70,56,73,71,77,59,48,95,74,61,79,70,68,73,62,42,32,37,36,24,41,49,58,87,72,63,88,86,41,90,56,52,89,80,44,67,71,69,57,75,71,84,62,49,82,61,50,64,62,47,52,54,51,49,50,48,40,52,51,53,36,47,51,55,51,46,21,28,45,26,45,53,72,72,43,58,52,63,63,54,53,71,37,41,51,84,20,68,26,38,39,36,44,37,41,30,63,52,44,64,85,83,49,65,61,59,61,36,59,75,42,65,50,64,37,35,36,36,44,28,49,62,45,56,75,43,45,32,28,35,52,41,95,84,69,48,75,42,77,50,72,48,57,91,87,27,29,43,37,33,38,4,42,48,40,11,53,27,32,57,55,56,37,34,43,42,41,28,31,23,34,50,54,60,72,91,51,26,71,49,65,44,66,41,45,44,32,41,40,24,44,13,56,74,33,68,46,47,54,42,68,89,46,48,41,91,93,39,59,74,82,51,84,70,62,43,30,43,44,58,48,51,50,33,52,27,46,32,53,46,55,70,65,98,125,83,80,78,74,89,59,76,49,78,43,52,52,64,41,40,81,81,34,46,64,62,39,10,46,56,51,38,50,29,23,47,73,57,10,29,35,29,33,30,67,59,75,62,55,62,69,59,52,52,49,46,52,52,48,53,52,52,39,73,66,44,58,66,73,65,52,51,71,46,40,50,85,83,49,29,54,67,34,18,31,35,70,57,74,70,77,59,48,94,76,60,78,68,68,72,60,41,32,38,35,26,41,49,58,87,71,63,88,85,39,91,56,52,89,81,44,67,71,69,57,76,71,85,61,50,82,60,47,65,62,48,52,54,52,48,49,50,41,51,51,55,38,48,50,54,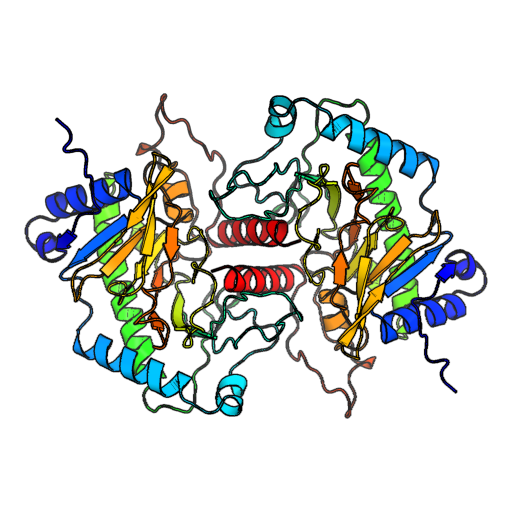51,46,21,28,46,25,45,51,70,72,43,58,52,64,62,54,54,71,37,40,51,83,20,68,24,39,39,36,42,38,41,30,64,51,42,62,84,82,49,64,61,60,61,37,60,77,44,64,50,63,37,37,36,35,44,29,47,60,45,57,74,43,44,34,28,36,51,41,95,85,69,47,74,42,77,50,71,48,57,90,84,28,31,43,36,34,38,4,42,47,40,11,53,26,31,57,55,57,36,34,43,42,41,27,31,23,34,50,55,60,72,91,49,24,70,49,65,44,65,42,45,44,32,39,41,25,44,14,53,75,33,68,45,47,54,41,67,91,46,47,42,91,92,39,59,73,82,52,86,70,62,43,30,45,44,58,47,50,50,32,52,27,45,32,55,45,55,70,65,97